Protein AF-0000000078954366 (afdb_homodimer)

Sequence (468 aa):
MALDTKRPKFITMGLNGLHRVIKDERFYIGLEPEDDSVWLPSQLLRATNGILPSTSSEDTVVNVLRLFLAMACSPACTLNGRLLIEILSRCGECWEMGSRAIKAASLAAASQCLRTFCAFLIEEAEEVKKTAPAGLMTQTQASAVYNEVIPVMQWLCSRLVEPNVNNASPNRKCENPSSLYLTECILTLSSALPRNVHANPHFTSFLWQKFCPTLAAALGSPGRINLDKKFTYKMALDTKRPKFITMGLNGLHRVIKDERFYIGLEPEDDSVWLPSQLLRATNGILPSTSSEDTVVNVLRLFLAMACSPACTLNGRLLIEILSRCGECWEMGSRAIKAASLAAASQCLRTFCAFLIEEAEEVKKTAPAGLMTQTQASAVYNEVIPVMQWLCSRLVEPNVNNASPNRKCENPSSLYLTECILTLSSALPRNVHANPHFTSFLWQKFCPTLAAALGSPGRINLDKKFTYK

Structure (mmCIF, N/CA/C/O backbone):
data_AF-0000000078954366-model_v1
#
loop_
_entity.id
_entity.type
_entity.pdbx_description
1 polymer GH17904
#
loop_
_atom_site.group_PDB
_atom_site.id
_atom_site.type_symbol
_atom_site.label_atom_id
_atom_site.label_alt_id
_atom_site.label_comp_id
_atom_site.label_asym_id
_atom_site.label_entity_id
_atom_site.label_seq_id
_atom_site.pdbx_PDB_ins_code
_atom_site.Cartn_x
_atom_site.Cartn_y
_atom_site.Cartn_z
_atom_site.occupancy
_atom_site.B_iso_or_equiv
_atom_site.auth_seq_id
_atom_site.auth_comp_id
_atom_site.auth_asym_id
_atom_site.auth_atom_id
_atom_site.pdbx_PDB_model_num
ATOM 1 N N . MET A 1 1 ? 5.367 41.219 7.699 1 65.56 1 MET A N 1
ATOM 2 C CA . MET A 1 1 ? 6.266 42.312 7.969 1 65.56 1 MET A CA 1
ATOM 3 C C . MET A 1 1 ? 7.426 41.875 8.859 1 65.56 1 MET A C 1
ATOM 5 O O . MET A 1 1 ? 8.578 41.844 8.414 1 65.56 1 MET A O 1
ATOM 9 N N . ALA A 1 2 ? 7.145 41.531 10.141 1 74.88 2 ALA A N 1
ATOM 10 C CA . ALA A 1 2 ? 8.234 41.219 11.062 1 74.88 2 ALA A CA 1
ATOM 11 C C . ALA A 1 2 ? 9.047 40.031 10.562 1 74.88 2 ALA A C 1
ATOM 13 O O . ALA A 1 2 ? 10.281 40.031 10.633 1 74.88 2 ALA A O 1
ATOM 14 N N . LEU A 1 3 ? 8.484 39.156 9.891 1 82.25 3 LEU A N 1
ATOM 15 C CA . LEU A 1 3 ? 9.141 37.938 9.469 1 82.25 3 LEU A CA 1
ATOM 16 C C . LEU A 1 3 ? 9.945 38.156 8.188 1 82.25 3 LEU A C 1
ATOM 18 O O . LEU A 1 3 ? 10.883 37.406 7.902 1 82.25 3 LEU A O 1
ATOM 22 N N . ASP A 1 4 ? 9.672 39.25 7.523 1 80.75 4 ASP A N 1
ATOM 23 C CA . ASP A 1 4 ? 10.32 39.562 6.246 1 80.75 4 ASP A CA 1
ATOM 24 C C . ASP A 1 4 ? 11.648 40.281 6.461 1 80.75 4 ASP A C 1
ATOM 26 O O . ASP A 1 4 ? 12.477 40.344 5.547 1 80.75 4 ASP A O 1
ATOM 30 N N . THR A 1 5 ? 11.859 40.781 7.652 1 75.75 5 THR A N 1
ATOM 31 C CA . THR A 1 5 ? 13.07 41.562 7.938 1 75.75 5 THR A CA 1
ATOM 32 C C . THR A 1 5 ? 14.289 40.625 8.008 1 75.75 5 THR A C 1
ATOM 34 O O . THR A 1 5 ? 15.422 41.094 7.891 1 75.75 5 THR A O 1
ATOM 37 N N . LYS A 1 6 ? 14.148 39.438 8.242 1 77.69 6 LYS A N 1
ATOM 38 C CA 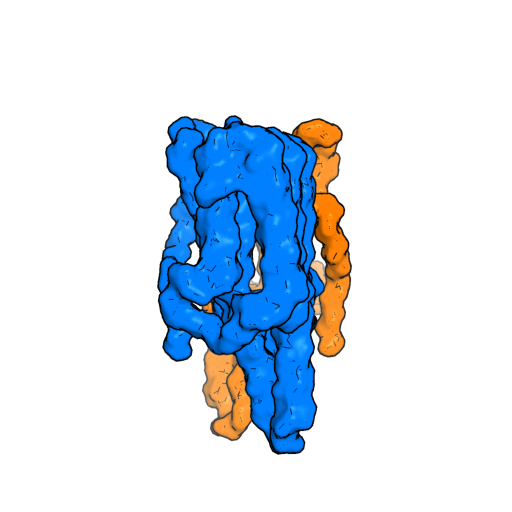. LYS A 1 6 ? 15.172 38.406 8.391 1 77.69 6 LYS A CA 1
ATOM 39 C C . LYS A 1 6 ? 16.062 38.688 9.594 1 77.69 6 LYS A C 1
ATOM 41 O O . LYS A 1 6 ? 17.172 38.156 9.688 1 77.69 6 LYS A O 1
ATOM 46 N N . ARG A 1 7 ? 15.695 39.625 10.484 1 86.75 7 ARG A N 1
ATOM 47 C CA . ARG A 1 7 ? 16.375 39.875 11.758 1 86.75 7 ARG A CA 1
ATOM 48 C C . ARG A 1 7 ? 15.844 38.938 12.844 1 86.75 7 ARG A C 1
ATOM 50 O O . ARG A 1 7 ? 14.633 38.906 13.094 1 86.75 7 ARG A O 1
ATOM 57 N N . PRO A 1 8 ? 16.719 38.312 13.516 1 88.12 8 PRO A N 1
ATOM 58 C CA . PRO A 1 8 ? 16.312 37.25 14.445 1 88.12 8 PRO A CA 1
ATOM 59 C C . PRO A 1 8 ? 15.383 37.781 15.547 1 88.12 8 PRO A C 1
ATOM 61 O O . PRO A 1 8 ? 14.406 37.094 15.891 1 88.12 8 PRO A O 1
ATOM 64 N N . LYS A 1 9 ? 15.719 38.906 16.078 1 89.56 9 LYS A N 1
ATOM 65 C CA . LYS A 1 9 ? 14.898 39.438 17.156 1 89.56 9 LYS A CA 1
ATOM 66 C C . LYS A 1 9 ? 13.469 39.688 16.703 1 89.56 9 LYS A C 1
ATOM 68 O O . LYS A 1 9 ? 12.516 39.344 17.406 1 89.56 9 LYS A O 1
ATOM 73 N N . PHE A 1 10 ? 13.281 40.219 15.547 1 90.5 10 PHE A N 1
ATOM 74 C CA . PHE A 1 10 ? 11.969 40.531 15.008 1 90.5 10 PHE A CA 1
ATOM 75 C C . PHE A 1 10 ? 11.234 39.25 14.594 1 90.5 10 PHE A C 1
ATOM 77 O O . PHE A 1 10 ? 10.016 39.156 14.734 1 90.5 10 PHE A O 1
ATOM 84 N N . ILE A 1 11 ? 12.016 38.344 14.109 1 92.19 11 ILE A N 1
ATOM 85 C CA . ILE A 1 11 ? 11.438 37.062 13.742 1 92.19 11 ILE A CA 1
ATOM 86 C C . ILE A 1 11 ? 10.852 36.375 14.977 1 92.19 11 ILE A C 1
ATOM 88 O O . ILE A 1 11 ? 9.703 35.938 14.953 1 92.19 11 ILE A O 1
ATOM 92 N N . THR A 1 12 ? 11.594 36.375 16.047 1 92.06 12 THR A N 1
ATOM 93 C CA . THR A 1 12 ? 11.148 35.75 17.297 1 92.06 12 THR A CA 1
ATOM 94 C C . THR A 1 12 ? 9.906 36.469 17.828 1 92.06 12 THR A C 1
ATOM 96 O O . THR A 1 12 ? 8.945 35.812 18.234 1 92.06 12 THR A O 1
ATOM 99 N N . MET A 1 13 ? 9.969 37.75 17.781 1 92.25 13 MET A N 1
ATOM 100 C CA . MET A 1 13 ? 8.812 38.531 18.25 1 92.25 13 MET A CA 1
ATOM 101 C C . MET A 1 13 ? 7.586 38.25 17.391 1 92.25 13 MET A C 1
ATOM 103 O O . MET A 1 13 ? 6.48 38.094 17.906 1 92.25 13 MET A O 1
ATOM 107 N N . GLY A 1 14 ? 7.805 38.312 16.125 1 93.75 14 GLY A N 1
ATOM 108 C CA . GLY A 1 14 ? 6.727 37.969 15.203 1 93.75 14 GLY A CA 1
ATOM 109 C C . GLY A 1 14 ? 6.109 36.625 15.461 1 93.75 14 GLY A C 1
ATOM 110 O O . GLY A 1 14 ? 4.883 36.469 15.516 1 93.75 14 GLY A O 1
ATOM 111 N N . LEU A 1 15 ? 6.895 35.594 15.656 1 94.56 15 LEU A N 1
ATOM 112 C CA . LEU A 1 15 ? 6.422 34.25 15.914 1 94.56 15 LEU A CA 1
ATOM 113 C C . LEU A 1 15 ? 5.668 34.188 17.234 1 94.56 15 LEU A C 1
ATOM 115 O O . LEU A 1 15 ? 4.633 33.531 17.328 1 94.56 15 LEU A O 1
ATOM 119 N N . ASN A 1 16 ? 6.191 34.844 18.219 1 94.06 16 ASN A N 1
ATOM 120 C CA . ASN A 1 16 ? 5.492 34.938 19.5 1 94.06 16 ASN A CA 1
ATOM 121 C C . ASN A 1 16 ? 4.102 35.531 19.328 1 94.06 16 ASN A C 1
ATOM 123 O O . ASN A 1 16 ? 3.143 35.062 19.953 1 94.06 16 ASN A O 1
ATOM 127 N N . GLY A 1 17 ? 4.047 36.562 18.609 1 94.12 17 GLY A N 1
ATOM 128 C CA . GLY A 1 17 ? 2.756 37.156 18.297 1 94.12 17 GLY A CA 1
ATOM 129 C C . GLY A 1 17 ? 1.793 36.188 17.641 1 94.12 17 GLY A C 1
ATOM 130 O O . GLY A 1 17 ? 0.612 36.156 18 1 94.12 17 GLY A O 1
ATOM 131 N N . LEU A 1 18 ? 2.264 35.469 16.703 1 92.94 18 LEU A N 1
ATOM 132 C CA . LEU A 1 18 ? 1.431 34.469 16.016 1 92.94 18 LEU A CA 1
ATOM 133 C C . LEU A 1 18 ? 0.919 33.406 16.984 1 92.94 18 LEU A C 1
ATOM 135 O O . LEU A 1 18 ? -0.236 33 16.891 1 92.94 18 LEU A O 1
ATOM 139 N N . HIS A 1 19 ? 1.734 32.969 17.906 1 94.06 19 HIS A N 1
ATOM 140 C CA . HIS A 1 19 ? 1.303 32 18.922 1 94.06 19 HIS A CA 1
ATOM 141 C C . HIS A 1 19 ? 0.144 32.562 19.75 1 94.06 19 HIS A C 1
ATOM 143 O O . HIS A 1 19 ? -0.787 31.828 20.094 1 94.06 19 HIS A O 1
ATOM 149 N N . ARG A 1 20 ? 0.238 33.844 20.031 1 93.25 20 ARG A N 1
ATOM 150 C CA . ARG A 1 20 ? -0.83 34.469 20.797 1 93.25 20 ARG A CA 1
ATOM 151 C C . ARG A 1 20 ? -2.123 34.531 19.984 1 93.25 20 ARG A C 1
ATOM 153 O O . ARG A 1 20 ? -3.207 34.281 20.531 1 93.25 20 ARG A O 1
ATOM 160 N N . VAL A 1 21 ? -1.983 34.844 18.734 1 90.44 21 VAL A N 1
ATOM 161 C CA . VAL A 1 21 ? -3.137 34.938 17.859 1 90.44 21 VAL A CA 1
ATOM 162 C C . VAL A 1 21 ? -3.844 33.562 17.797 1 90.44 21 VAL A C 1
ATOM 164 O O . VAL A 1 21 ? -5.074 33.5 17.859 1 90.44 21 VAL A O 1
ATOM 167 N N . ILE A 1 22 ? -3.156 32.469 17.734 1 91.19 22 ILE A N 1
ATOM 168 C CA . ILE A 1 22 ? -3.688 31.125 17.609 1 91.19 22 ILE A CA 1
ATOM 169 C C . ILE A 1 22 ? -4.441 30.75 18.875 1 91.19 22 ILE A C 1
ATOM 171 O O . ILE A 1 22 ? -5.434 30.031 18.828 1 91.19 22 ILE A O 1
ATOM 175 N N . LYS A 1 23 ? -4.016 31.25 19.969 1 89.44 23 LYS A N 1
ATOM 176 C CA . LYS A 1 23 ? -4.613 30.906 21.266 1 89.44 23 LYS A CA 1
ATOM 177 C C . LYS A 1 23 ? -5.926 31.656 21.469 1 89.44 23 LYS A C 1
ATOM 179 O O . LYS A 1 23 ? -6.738 31.266 22.312 1 89.44 23 LYS A O 1
ATOM 184 N N . ASP A 1 24 ? -6.066 32.719 20.75 1 87.75 24 ASP A N 1
ATOM 185 C CA . ASP A 1 24 ? -7.281 33.5 20.875 1 87.75 24 ASP A CA 1
ATOM 186 C C . ASP A 1 24 ? -8.391 32.969 19.984 1 87.75 24 ASP A C 1
ATOM 188 O O . ASP A 1 24 ? -8.375 33.156 18.766 1 87.75 24 ASP A O 1
ATOM 192 N N . GLU A 1 25 ? -9.438 32.469 20.453 1 83.44 25 GLU A N 1
ATOM 193 C CA . GLU A 1 25 ? -10.508 31.766 19.75 1 83.44 25 GLU A CA 1
ATOM 194 C C . GLU A 1 25 ? -11.312 32.719 18.875 1 83.44 25 GLU A C 1
ATOM 196 O O . GLU A 1 25 ? -11.938 32.312 17.891 1 83.44 25 GLU A O 1
ATOM 201 N N . ARG A 1 26 ? -11.359 33.969 19.156 1 84.38 26 ARG A N 1
ATOM 202 C CA . ARG A 1 26 ? -12.125 34.969 18.422 1 84.38 26 ARG A CA 1
ATOM 203 C C . ARG A 1 26 ? -11.664 35.062 16.984 1 84.38 26 ARG A C 1
ATOM 205 O O . ARG A 1 26 ? -12.414 35.531 16.109 1 84.38 26 ARG A O 1
ATOM 212 N N . PHE A 1 27 ? -10.375 34.656 16.797 1 79.94 27 PHE A N 1
ATOM 213 C CA . PHE A 1 27 ? -9.812 34.781 15.453 1 79.94 27 PHE A CA 1
ATOM 214 C C . PHE A 1 27 ? -10.258 33.625 14.562 1 79.94 27 PHE A C 1
ATOM 216 O O . PHE A 1 27 ? -10.055 33.656 13.344 1 79.94 27 PHE A O 1
ATOM 223 N N . TYR A 1 28 ? -10.852 32.594 15.117 1 76.12 28 T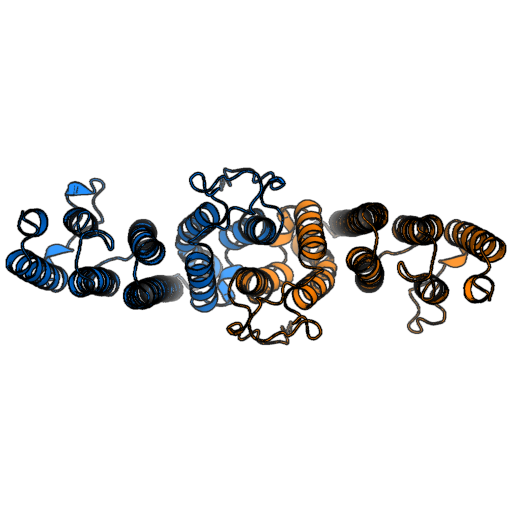YR A N 1
ATOM 224 C CA . TYR A 1 28 ? -11.273 31.422 14.344 1 76.12 28 TYR A CA 1
ATOM 225 C C . TYR A 1 28 ? -12.758 31.484 14.023 1 76.12 28 TYR A C 1
ATOM 227 O O . TYR A 1 28 ? -13.297 30.609 13.336 1 76.12 28 TYR A O 1
ATOM 235 N N . ILE A 1 29 ? -13.312 32.469 14.539 1 68.25 29 ILE A N 1
ATOM 236 C CA . ILE A 1 29 ? -14.773 32.5 14.5 1 68.25 29 ILE A CA 1
ATOM 237 C C . ILE A 1 29 ? -15.25 32.594 13.055 1 68.25 29 ILE A C 1
ATOM 239 O O . ILE A 1 29 ? -14.719 33.375 12.258 1 68.25 29 ILE A O 1
ATOM 243 N N . GLY A 1 30 ? -16.141 31.547 12.742 1 66.38 30 GLY A N 1
ATOM 244 C CA . GLY A 1 30 ? -16.812 31.5 11.453 1 66.38 30 GLY A CA 1
ATOM 245 C C . GLY A 1 30 ? -16.422 30.312 10.609 1 66.38 30 GLY A C 1
ATOM 246 O O . GLY A 1 30 ? -15.531 29.547 10.984 1 66.38 30 GLY A O 1
ATOM 247 N N . LEU A 1 31 ? -17.203 30.078 9.562 1 65.38 31 LEU A N 1
ATOM 248 C CA . LEU A 1 31 ? -16.969 29.031 8.578 1 65.38 31 LEU A CA 1
ATOM 249 C C . LEU A 1 31 ? -15.719 29.344 7.75 1 65.38 31 LEU A C 1
ATOM 251 O O . LEU A 1 31 ? -15.336 30.5 7.609 1 65.38 31 LEU A O 1
ATOM 255 N N . GLU A 1 32 ? -14.961 28.266 7.496 1 74.94 32 GLU A N 1
ATOM 256 C CA . GLU A 1 32 ? -13.859 28.453 6.559 1 74.94 32 GLU A CA 1
ATOM 257 C C . GLU A 1 32 ? -14.297 29.312 5.371 1 74.94 32 GLU A C 1
ATOM 259 O O . GLU A 1 32 ? -15.195 28.938 4.617 1 74.94 32 GLU A O 1
ATOM 264 N N . PRO A 1 33 ? -13.664 30.469 5.332 1 78.94 33 PRO A N 1
ATOM 265 C CA . PRO A 1 33 ? -14.039 31.328 4.207 1 78.94 33 PRO A CA 1
ATOM 266 C C . PRO A 1 33 ? -13.594 30.766 2.859 1 78.94 33 PRO A C 1
ATOM 268 O O . PRO A 1 33 ? -12.688 29.922 2.801 1 78.94 33 PRO A O 1
ATOM 271 N N . GLU A 1 34 ? -14.297 31.078 1.771 1 81 34 GLU A N 1
ATOM 272 C CA . GLU A 1 34 ? -13.898 30.688 0.42 1 81 34 GLU A CA 1
ATOM 273 C C . GLU A 1 34 ? -12.562 31.328 0.039 1 81 34 GLU A C 1
ATOM 275 O O . GLU A 1 34 ? -11.742 30.703 -0.629 1 81 34 GLU A O 1
ATOM 280 N N . ASP A 1 35 ? -12.414 32.531 0.586 1 81.19 35 ASP A N 1
ATOM 281 C CA . ASP A 1 35 ? -11.18 33.25 0.326 1 81.19 35 ASP A CA 1
ATOM 282 C C . ASP A 1 35 ? -10.125 32.938 1.382 1 81.19 35 ASP A C 1
ATOM 284 O O . ASP A 1 35 ? -10.234 33.375 2.529 1 81.19 35 ASP A O 1
ATOM 288 N N . ASP A 1 36 ? -9.141 32.312 0.936 1 81.06 36 ASP A N 1
ATOM 289 C CA . ASP A 1 36 ? -8.07 31.906 1.828 1 81.06 36 ASP A CA 1
ATOM 290 C C . ASP A 1 36 ? -7.363 33.094 2.451 1 81.06 36 ASP A C 1
ATOM 292 O O . ASP A 1 36 ? -6.785 33 3.533 1 81.06 36 ASP A O 1
ATOM 296 N N . SER A 1 37 ? -7.438 34.219 1.75 1 83 37 SER A N 1
ATOM 297 C CA . SER A 1 37 ? -6.695 35.375 2.221 1 83 37 SER A CA 1
ATOM 298 C C . SER A 1 37 ? -7.254 35.875 3.541 1 83 37 SER A C 1
ATOM 300 O O . SER A 1 37 ? -6.574 36.625 4.27 1 83 37 SER A O 1
ATOM 302 N N . VAL A 1 38 ? -8.523 35.469 3.846 1 84.62 38 VAL A N 1
ATOM 303 C CA . VAL A 1 38 ? -9.109 35.938 5.094 1 84.62 38 VAL A CA 1
ATOM 304 C C . VAL A 1 38 ? -9.25 34.781 6.078 1 84.62 38 VAL A C 1
ATOM 306 O O . VAL A 1 38 ? -9.875 34.906 7.133 1 84.62 38 VAL A O 1
ATOM 309 N N . TRP A 1 39 ? -8.742 33.656 5.742 1 88.38 39 TRP A N 1
ATOM 310 C CA . TRP A 1 39 ? -8.727 32.5 6.602 1 88.38 39 TRP A CA 1
ATOM 311 C C . TRP A 1 39 ? -7.453 32.438 7.438 1 88.38 39 TRP A C 1
ATOM 313 O O . TRP A 1 39 ? -6.348 32.375 6.898 1 88.38 39 TRP A O 1
ATOM 323 N N . LEU A 1 40 ? -7.602 32.531 8.727 1 89.38 40 LEU A N 1
ATOM 324 C CA . LEU A 1 40 ? -6.48 32.688 9.641 1 89.38 40 LEU A CA 1
ATOM 325 C C . LEU A 1 40 ? -5.422 31.625 9.406 1 89.38 40 LEU A C 1
ATOM 327 O O . LEU A 1 40 ? -4.234 31.938 9.273 1 89.38 40 LEU A O 1
ATOM 331 N N . PRO A 1 41 ? -5.832 30.359 9.344 1 91.56 41 PRO A N 1
ATOM 332 C CA . PRO A 1 41 ? -4.809 29.344 9.125 1 91.56 41 PRO A CA 1
ATOM 333 C C . PRO A 1 41 ? -3.998 29.578 7.852 1 91.56 41 PRO A C 1
ATOM 335 O O . PRO A 1 41 ? -2.771 29.453 7.859 1 91.56 41 PRO A O 1
ATOM 338 N N . SER A 1 42 ? -4.648 29.953 6.801 1 90.44 42 SER A N 1
ATOM 339 C CA . SER A 1 42 ? -3.951 30.234 5.547 1 90.44 42 SER A CA 1
ATOM 340 C C . SER A 1 42 ? -3.021 31.438 5.68 1 90.44 42 SER A C 1
ATOM 342 O O . SER A 1 42 ? -1.92 31.438 5.129 1 90.44 42 SER A O 1
ATOM 344 N N . GLN A 1 43 ? -3.508 32.406 6.363 1 90.31 43 GLN A N 1
ATOM 345 C CA . GLN A 1 43 ? -2.695 33.594 6.586 1 90.31 43 GLN A CA 1
ATOM 346 C C . GLN A 1 43 ? -1.429 33.25 7.367 1 90.31 43 GLN A C 1
ATOM 348 O O . GLN A 1 43 ? -0.347 33.75 7.055 1 90.31 43 GLN A O 1
ATOM 353 N N . LEU A 1 44 ? -1.604 32.469 8.336 1 91.69 44 LEU A N 1
ATOM 354 C CA . LEU A 1 44 ? -0.473 32.062 9.164 1 91.69 44 LEU A CA 1
ATOM 355 C C . LEU A 1 44 ? 0.562 31.297 8.336 1 91.69 44 LEU A C 1
ATOM 357 O O . LEU A 1 44 ? 1.761 31.562 8.438 1 91.69 44 LEU A O 1
ATOM 361 N N . LEU A 1 45 ? 0.122 30.375 7.512 1 94.06 45 LEU A N 1
ATOM 362 C CA . LEU A 1 45 ? 1.014 29.594 6.652 1 94.06 45 LEU A CA 1
ATOM 363 C C . LEU A 1 45 ? 1.742 30.516 5.668 1 94.06 45 LEU A C 1
ATOM 365 O O . LEU A 1 45 ? 2.947 30.359 5.457 1 94.06 45 LEU A O 1
ATOM 369 N N . ARG A 1 46 ? 1.037 31.469 5.16 1 93.06 46 ARG A N 1
ATOM 370 C CA . ARG A 1 46 ? 1.632 32.406 4.223 1 93.06 46 ARG A CA 1
ATOM 371 C C . ARG A 1 46 ? 2.662 33.312 4.922 1 93.06 46 ARG A C 1
ATOM 373 O O . ARG A 1 46 ? 3.73 33.562 4.367 1 93.06 46 ARG A O 1
ATOM 380 N N . ALA A 1 47 ? 2.342 33.75 6.086 1 92.5 47 ALA A N 1
ATOM 381 C CA . ALA A 1 47 ? 3.209 34.625 6.836 1 92.5 47 ALA A CA 1
ATOM 382 C C . ALA A 1 47 ? 4.543 33.969 7.16 1 92.5 47 ALA A C 1
ATOM 384 O O . ALA A 1 47 ? 5.555 34.656 7.34 1 92.5 47 ALA A O 1
ATOM 385 N N . THR A 1 48 ? 4.574 32.688 7.199 1 94.69 48 THR A N 1
ATOM 386 C CA . THR A 1 48 ? 5.781 31.984 7.598 1 94.69 48 THR A CA 1
ATOM 387 C C . THR A 1 48 ? 6.469 31.359 6.383 1 94.69 48 THR A C 1
ATOM 389 O O . THR A 1 48 ? 7.41 30.578 6.523 1 94.69 48 THR A O 1
ATOM 392 N N . ASN A 1 49 ? 6.043 31.641 5.207 1 93.38 49 ASN A N 1
ATOM 393 C CA . ASN A 1 49 ? 6.539 31.047 3.971 1 93.38 49 ASN A CA 1
ATOM 394 C C . ASN A 1 49 ? 8.023 31.344 3.76 1 93.38 49 ASN A C 1
ATOM 396 O O . ASN A 1 49 ? 8.734 30.562 3.139 1 93.38 49 ASN A O 1
ATOM 400 N N . GLY A 1 50 ? 8.477 32.438 4.293 1 91.75 50 GLY A N 1
ATOM 401 C CA . GLY A 1 50 ? 9.852 32.844 4.09 1 91.75 50 GLY A CA 1
ATOM 402 C C . GLY A 1 50 ? 10.828 32.188 5.055 1 91.75 50 GLY A C 1
ATOM 403 O O . GLY A 1 50 ? 12.039 32.344 4.914 1 91.75 50 GLY A O 1
ATOM 404 N N . ILE A 1 51 ? 10.344 31.516 6.004 1 94.25 51 ILE A N 1
ATOM 405 C CA . ILE A 1 51 ? 11.18 30.828 6.973 1 94.25 51 ILE A CA 1
ATOM 406 C C . ILE A 1 51 ? 11.484 29.406 6.477 1 94.25 51 ILE A C 1
ATOM 408 O O . ILE A 1 51 ? 10.625 28.531 6.559 1 94.25 51 ILE A O 1
ATOM 412 N N . LEU A 1 52 ? 12.695 29.234 6.047 1 93.94 52 LEU A N 1
ATOM 413 C CA . LEU A 1 52 ? 13.109 27.969 5.453 1 93.94 52 LEU A CA 1
ATOM 414 C C . LEU A 1 52 ? 14.344 27.406 6.16 1 93.94 52 LEU A C 1
ATOM 416 O O . LEU A 1 52 ? 15.133 28.172 6.719 1 93.94 52 LEU A O 1
ATOM 420 N N . PRO A 1 53 ? 14.414 26.062 6.062 1 95.44 53 PRO A N 1
ATOM 421 C CA . PRO A 1 53 ? 15.594 25.469 6.688 1 95.44 53 PRO A CA 1
ATOM 422 C C . PRO A 1 53 ? 16.906 25.984 6.09 1 95.44 53 PRO A C 1
ATOM 424 O O . PRO A 1 53 ? 17.922 26.031 6.781 1 95.44 53 PRO A O 1
ATOM 427 N N . SER A 1 54 ? 16.906 26.359 4.859 1 93.31 54 SER A N 1
ATOM 428 C CA . SER A 1 54 ? 18.125 26.797 4.172 1 93.31 54 SER A CA 1
ATOM 429 C C . SER A 1 54 ? 18.469 28.25 4.535 1 93.31 54 SER A C 1
ATOM 431 O O . SER A 1 54 ? 19.625 28.656 4.406 1 93.31 54 SER A O 1
ATOM 433 N N . THR A 1 55 ? 17.562 29.062 5.023 1 91.81 55 THR A N 1
ATOM 434 C CA . THR A 1 55 ? 17.797 30.5 5.164 1 91.81 55 THR A CA 1
ATOM 435 C C . THR A 1 55 ? 17.562 30.953 6.602 1 91.81 55 THR A C 1
ATOM 437 O O . THR A 1 55 ? 17.844 32.094 6.957 1 91.81 55 THR A O 1
ATOM 440 N N . SER A 1 56 ? 17.031 30.062 7.371 1 93.94 56 SER A N 1
ATOM 441 C CA . SER A 1 56 ? 16.672 30.422 8.742 1 93.94 56 SER A CA 1
ATOM 442 C C . SER A 1 56 ? 17.375 29.516 9.75 1 93.94 56 SER A C 1
ATOM 444 O O . SER A 1 56 ? 17.828 28.438 9.391 1 93.94 56 SER A O 1
ATOM 446 N N . SER A 1 57 ? 17.547 30.047 10.938 1 93.44 57 SER A N 1
ATOM 447 C CA . SER A 1 57 ? 18.141 29.234 11.992 1 93.44 57 SER A CA 1
ATOM 448 C C . SER A 1 57 ? 17.281 28.016 12.312 1 93.44 57 SER A C 1
ATOM 450 O O . SER A 1 57 ? 16.062 28.031 12.094 1 93.44 57 SER A O 1
ATOM 452 N N . GLU A 1 58 ? 17.844 27.016 12.828 1 95.81 58 GLU A N 1
ATOM 453 C CA . GLU A 1 58 ? 17.156 25.812 13.25 1 95.81 58 GLU A CA 1
ATOM 454 C C . GLU A 1 58 ? 16.047 26.125 14.258 1 95.81 58 GLU A C 1
ATOM 456 O O . GLU A 1 58 ? 14.922 25.625 14.125 1 95.81 58 GLU A O 1
ATOM 461 N N . ASP A 1 59 ? 16.438 26.984 15.195 1 94.75 59 ASP A N 1
ATOM 462 C CA . ASP A 1 59 ? 15.492 27.344 16.234 1 94.75 59 ASP A CA 1
ATOM 463 C C . ASP A 1 59 ? 14.25 28.016 15.648 1 94.75 59 ASP A C 1
ATOM 465 O O . ASP A 1 59 ? 13.133 27.75 16.094 1 94.75 59 ASP A O 1
ATOM 469 N N . THR A 1 60 ? 14.461 28.859 14.75 1 95.25 60 THR A N 1
ATOM 470 C CA . THR A 1 60 ? 13.367 29.562 14.102 1 95.25 60 THR A CA 1
ATOM 471 C C . THR A 1 60 ? 12.477 28.594 13.328 1 95.25 60 THR A C 1
ATOM 473 O O . THR A 1 60 ? 11.25 28.656 13.43 1 95.25 60 THR A O 1
ATOM 476 N N . VAL A 1 61 ? 13.078 27.656 12.625 1 97.12 61 VAL A N 1
ATOM 477 C CA . VAL A 1 61 ? 12.328 26.688 11.836 1 97.12 61 VAL A CA 1
ATOM 478 C C . VAL A 1 61 ? 11.516 25.781 12.758 1 97.12 61 VAL A C 1
ATOM 480 O O . VAL A 1 61 ? 10.336 25.531 12.508 1 97.12 61 VAL A O 1
ATOM 483 N N . VAL A 1 62 ? 12.102 25.375 13.836 1 97.5 62 VAL A N 1
ATOM 484 C CA . VAL A 1 62 ? 11.406 24.531 14.789 1 97.5 62 VAL A CA 1
ATOM 485 C C . VAL A 1 62 ? 10.242 25.281 15.414 1 97.5 62 VAL A C 1
ATOM 487 O O . VAL A 1 62 ? 9.18 24.719 15.656 1 97.5 62 VAL A O 1
ATOM 490 N N . ASN A 1 63 ? 10.469 26.531 15.695 1 96.75 63 ASN A N 1
ATOM 491 C CA . ASN A 1 63 ? 9.414 27.359 16.25 1 96.75 63 ASN A CA 1
ATOM 492 C C . ASN A 1 63 ? 8.219 27.453 15.297 1 96.75 63 ASN A C 1
ATOM 494 O O . ASN A 1 63 ? 7.07 27.453 15.742 1 96.75 63 ASN A O 1
ATOM 498 N N . VAL A 1 64 ? 8.438 27.547 14.055 1 97.44 64 VAL A N 1
ATOM 499 C CA . VAL A 1 64 ? 7.383 27.578 13.055 1 97.44 64 VAL A CA 1
ATOM 500 C C . VAL A 1 64 ? 6.617 26.25 13.062 1 97.44 64 VAL A C 1
ATOM 502 O O . VAL A 1 64 ? 5.387 26.234 12.992 1 97.44 64 VAL A O 1
ATOM 505 N N . LEU A 1 65 ? 7.324 25.141 13.125 1 98.06 65 LEU A N 1
ATOM 506 C CA . LEU A 1 65 ? 6.688 23.828 13.188 1 98.06 65 LEU A CA 1
ATOM 507 C C . LEU A 1 65 ? 5.809 23.719 14.43 1 98.06 65 LEU A C 1
ATOM 509 O O . LEU A 1 65 ? 4.715 23.141 14.367 1 98.06 65 LEU A O 1
ATOM 513 N N . ARG A 1 66 ? 6.305 24.234 15.492 1 97.12 66 ARG A N 1
ATOM 514 C CA . ARG A 1 66 ? 5.512 24.266 16.719 1 97.12 66 ARG A CA 1
ATOM 515 C C . ARG A 1 66 ? 4.242 25.094 16.516 1 97.12 66 ARG A C 1
ATOM 517 O O . ARG A 1 66 ? 3.189 24.766 17.078 1 97.12 66 ARG A O 1
ATOM 524 N N . LEU A 1 67 ? 4.367 26.172 15.867 1 96.5 67 LEU A N 1
ATOM 525 C CA . LEU A 1 67 ? 3.23 27.031 15.562 1 96.5 67 LEU A CA 1
ATOM 526 C C . LEU A 1 67 ? 2.172 26.266 14.773 1 96.5 67 LEU A C 1
ATOM 528 O O . LEU A 1 67 ? 0.979 26.359 15.07 1 96.5 67 LEU A O 1
ATOM 532 N N . PHE A 1 68 ? 2.602 25.5 13.766 1 97.12 68 PHE A N 1
ATOM 533 C CA . PHE A 1 68 ? 1.688 24.656 12.992 1 97.12 68 PHE A CA 1
ATOM 534 C C . PHE A 1 68 ? 0.93 23.703 13.898 1 97.12 68 PHE A C 1
ATOM 536 O O . PHE A 1 68 ? -0.287 23.547 13.773 1 97.12 68 PHE A O 1
ATOM 543 N N . LEU A 1 69 ? 1.625 23.109 14.781 1 97.06 69 LEU A N 1
ATOM 544 C CA . LEU A 1 69 ? 1.038 22.141 15.695 1 97.06 69 LEU A CA 1
ATOM 545 C C . LEU A 1 69 ? 0.017 22.812 16.609 1 97.06 69 LEU A C 1
ATOM 547 O O . LEU A 1 69 ? -1.082 22.281 16.812 1 97.06 69 LEU A O 1
ATOM 551 N N . ALA A 1 70 ? 0.434 23.922 17.141 1 95.12 70 ALA A N 1
ATOM 552 C CA . ALA A 1 70 ? -0.46 24.656 18.031 1 95.12 70 ALA A CA 1
ATOM 553 C C . ALA A 1 70 ? -1.764 25.016 17.328 1 95.12 70 ALA A C 1
ATOM 555 O O . ALA A 1 70 ? -2.842 24.922 17.906 1 95.12 70 ALA A O 1
ATOM 556 N N . MET A 1 71 ? -1.656 25.422 16.125 1 94.44 71 MET A N 1
ATOM 557 C CA . MET A 1 71 ? -2.832 25.766 15.328 1 94.44 71 MET A CA 1
ATOM 558 C C . MET A 1 71 ? -3.693 24.547 15.062 1 94.44 71 MET A C 1
ATOM 560 O O . MET A 1 71 ? -4.906 24.562 15.289 1 94.44 71 MET A O 1
ATOM 564 N N . ALA A 1 72 ? -3.104 23.469 14.586 1 94.5 72 ALA A N 1
ATOM 565 C CA . ALA A 1 72 ? -3.803 22.25 14.211 1 94.5 72 ALA A CA 1
ATOM 566 C C . ALA A 1 72 ? -4.516 21.625 15.406 1 94.5 72 ALA A C 1
ATOM 568 O O . ALA A 1 72 ? -5.57 21 15.25 1 94.5 72 ALA A O 1
ATOM 569 N N . CYS A 1 73 ? -3.957 21.812 16.578 1 92.88 73 CYS A N 1
ATOM 570 C CA . CYS A 1 73 ? -4.5 21.172 17.766 1 92.88 73 CYS A CA 1
ATOM 571 C C . CYS A 1 73 ? -5.387 22.125 18.562 1 92.88 73 CYS A C 1
ATOM 573 O O . CYS A 1 73 ? -5.922 21.75 19.609 1 92.88 73 CYS A O 1
ATOM 575 N N . SER A 1 74 ? -5.492 23.281 18.094 1 90.69 74 SER A N 1
ATOM 576 C CA . SER A 1 74 ? -6.391 24.234 18.734 1 90.69 74 SER A CA 1
ATOM 577 C C . SER A 1 74 ? -7.848 23.812 18.594 1 90.69 74 SER A C 1
ATOM 579 O O . SER A 1 74 ? -8.297 23.469 17.484 1 90.69 74 SER A O 1
ATOM 581 N N . PRO A 1 75 ? -8.625 23.859 19.688 1 87.62 75 PRO A N 1
ATOM 582 C CA . PRO A 1 75 ? -10.039 23.484 19.609 1 87.62 75 PRO A CA 1
ATOM 583 C C . PRO A 1 75 ? -10.844 24.422 18.703 1 87.62 75 PRO A C 1
ATOM 585 O O . PRO A 1 75 ? -11.906 24.031 18.203 1 87.62 75 PRO A O 1
ATOM 588 N N . ALA A 1 76 ? -10.336 25.641 18.547 1 87.25 76 ALA A N 1
ATOM 589 C CA . ALA A 1 76 ? -11.062 26.641 17.766 1 87.25 76 ALA A CA 1
ATOM 590 C C . ALA A 1 76 ? -10.797 26.453 16.266 1 87.25 76 ALA A C 1
ATOM 592 O O . ALA A 1 76 ? -11.508 27 15.43 1 87.25 76 ALA A O 1
ATOM 593 N N . CYS A 1 77 ? -9.797 25.719 15.953 1 88.44 77 CYS A N 1
ATOM 594 C CA . CYS A 1 77 ? -9.422 25.516 14.555 1 88.44 77 CYS A CA 1
ATOM 595 C C . CYS A 1 77 ? -9.969 24.188 14.031 1 88.44 77 CYS A C 1
ATOM 597 O O . CYS A 1 77 ? -9.758 23.141 14.641 1 88.44 77 CYS A O 1
ATOM 599 N N . THR A 1 78 ? -10.734 24.266 12.969 1 88.25 78 THR A N 1
ATOM 600 C CA . THR A 1 78 ? -11.164 23.047 12.297 1 88.25 78 THR A CA 1
ATOM 601 C C . THR A 1 78 ? -10.086 22.531 11.336 1 88.25 78 THR A C 1
ATOM 603 O O . THR A 1 78 ? -9.867 23.125 10.281 1 88.25 78 THR A O 1
ATOM 606 N N . LEU A 1 79 ? -9.453 21.5 11.766 1 92.81 79 LEU A N 1
ATOM 607 C CA . LEU A 1 79 ? -8.406 20.906 10.938 1 92.81 79 LEU A CA 1
ATOM 608 C C . LEU A 1 79 ? -9.016 20.016 9.852 1 92.81 79 LEU A C 1
ATOM 610 O O . LEU A 1 79 ? -9.062 18.797 10 1 92.81 79 LEU A O 1
ATOM 614 N N . ASN A 1 80 ? -9.406 20.641 8.742 1 92.31 80 ASN A N 1
ATOM 615 C CA . ASN A 1 80 ? -9.93 19.859 7.617 1 92.31 80 ASN A CA 1
ATOM 616 C C . ASN A 1 80 ? -8.812 19.344 6.73 1 92.31 80 ASN A C 1
ATOM 618 O O . ASN A 1 80 ? -7.633 19.578 7.004 1 92.31 80 ASN A O 1
ATOM 622 N N . GLY A 1 81 ? -9.195 18.531 5.711 1 95 81 GLY A N 1
ATOM 623 C CA . GLY A 1 81 ? -8.219 17.906 4.836 1 95 81 GLY A CA 1
ATOM 624 C C . GLY A 1 81 ? -7.34 18.906 4.102 1 95 81 GLY A C 1
ATOM 625 O O . GLY A 1 81 ? -6.141 18.688 3.941 1 95 81 GLY A O 1
ATOM 626 N N . ARG A 1 82 ? -7.914 19.953 3.672 1 93.5 82 ARG A N 1
ATOM 627 C CA . ARG A 1 82 ? -7.18 20.969 2.936 1 93.5 82 ARG A CA 1
ATOM 628 C C . ARG A 1 82 ? -6.074 21.578 3.797 1 93.5 82 ARG A C 1
ATOM 630 O O . ARG A 1 82 ? -4.93 21.688 3.359 1 93.5 82 ARG A O 1
ATOM 637 N N . LEU A 1 83 ? -6.445 22.016 4.945 1 94.31 83 LEU A N 1
ATOM 638 C CA . LEU A 1 83 ? -5.473 22.609 5.859 1 94.31 83 LEU A CA 1
ATOM 639 C C . LEU A 1 83 ? -4.395 21.594 6.23 1 94.31 83 LEU A C 1
ATOM 641 O O . LEU A 1 83 ? -3.207 21.938 6.273 1 94.31 83 LEU A O 1
ATOM 645 N N . LEU A 1 84 ? -4.781 20.406 6.512 1 97.88 84 LEU A N 1
ATOM 646 C CA . LEU A 1 84 ? -3.828 19.359 6.871 1 97.88 84 LEU A CA 1
ATOM 647 C C . LEU A 1 84 ? -2.801 19.156 5.762 1 97.88 84 LEU A C 1
ATOM 649 O O . LEU A 1 84 ? -1.602 19.062 6.031 1 97.88 84 LEU A O 1
ATOM 653 N N . ILE A 1 85 ? -3.242 19.062 4.531 1 98.06 85 ILE A N 1
ATOM 654 C CA . ILE A 1 85 ? -2.35 18.875 3.395 1 98.06 85 ILE A CA 1
ATOM 655 C C . ILE A 1 85 ? -1.321 20 3.352 1 98.06 85 ILE A C 1
ATOM 657 O O . ILE A 1 85 ? -0.133 19.75 3.129 1 98.06 85 ILE A O 1
ATOM 661 N N . GLU A 1 86 ? -1.747 21.188 3.578 1 96.62 86 GLU A N 1
ATOM 662 C CA . GLU A 1 86 ? -0.834 22.328 3.57 1 96.62 86 GLU A CA 1
ATOM 663 C C . GLU A 1 86 ? 0.218 22.203 4.668 1 96.62 86 GLU A C 1
ATOM 665 O O . GLU A 1 86 ? 1.397 22.484 4.441 1 96.62 86 GLU A O 1
ATOM 670 N N . ILE A 1 87 ? -0.225 21.859 5.781 1 97.88 87 ILE A N 1
ATOM 671 C CA . ILE A 1 87 ? 0.69 21.703 6.906 1 97.88 87 ILE A CA 1
ATOM 672 C C . ILE A 1 87 ? 1.688 20.578 6.609 1 97.88 87 ILE A C 1
ATOM 674 O O . ILE A 1 87 ? 2.893 20.75 6.812 1 97.88 87 ILE A O 1
ATOM 678 N N . LEU A 1 88 ? 1.162 19.438 6.133 1 98.25 88 LEU A N 1
ATOM 679 C CA . LEU A 1 88 ? 2.029 18.312 5.797 1 98.25 88 LEU A CA 1
ATOM 680 C C . LEU A 1 88 ? 3.043 18.719 4.727 1 98.25 88 LEU A C 1
ATOM 682 O O . LEU A 1 88 ? 4.195 18.281 4.77 1 98.25 88 LEU A O 1
ATOM 686 N N . SER A 1 89 ? 2.584 19.453 3.797 1 97.56 89 SER A N 1
ATOM 687 C CA . SER A 1 89 ? 3.463 19.938 2.732 1 97.56 89 SER A CA 1
ATOM 688 C C . SER A 1 89 ? 4.617 20.75 3.293 1 97.56 89 SER A C 1
ATOM 690 O O . SER A 1 89 ? 5.773 20.531 2.926 1 97.56 89 SER A O 1
ATOM 692 N N . ARG A 1 90 ? 4.336 21.625 4.16 1 97.25 90 ARG A N 1
ATOM 693 C CA . ARG A 1 90 ? 5.359 22.469 4.777 1 97.25 90 ARG A CA 1
ATOM 694 C C . ARG A 1 90 ? 6.312 21.625 5.625 1 97.25 90 ARG A C 1
ATOM 696 O O . ARG A 1 90 ? 7.523 21.859 5.625 1 97.25 90 ARG A O 1
ATOM 703 N N . CYS A 1 91 ? 5.738 20.719 6.375 1 97.75 91 CYS A N 1
ATOM 704 C CA . CYS A 1 91 ? 6.57 19.797 7.152 1 97.75 91 CYS A CA 1
ATOM 705 C C . CYS A 1 91 ? 7.504 19.016 6.242 1 97.75 91 CYS A C 1
ATOM 707 O O . CYS A 1 91 ? 8.68 18.812 6.57 1 97.75 91 CYS A O 1
ATOM 709 N N . GLY A 1 92 ? 6.965 18.562 5.102 1 97.19 92 GLY A N 1
ATOM 710 C CA . GLY A 1 92 ? 7.77 17.844 4.141 1 97.19 92 GLY A CA 1
ATOM 711 C C . GLY A 1 92 ? 8.938 18.641 3.604 1 97.19 92 GLY A C 1
ATOM 712 O O . GLY A 1 92 ? 10.039 18.109 3.428 1 97.19 92 GLY A O 1
ATOM 713 N N . GLU A 1 93 ? 8.734 19.875 3.35 1 96.12 93 GLU A N 1
ATOM 714 C CA . GLU A 1 93 ? 9.797 20.766 2.893 1 96.12 93 GLU A CA 1
ATOM 715 C C . GLU A 1 93 ? 10.906 20.891 3.941 1 96.12 93 GLU A C 1
ATOM 717 O O . GLU A 1 93 ? 12.086 20.859 3.605 1 96.12 93 GLU A O 1
ATOM 722 N N . CYS A 1 94 ? 10.5 21.031 5.16 1 96.94 94 CYS A N 1
ATOM 723 C CA . CYS A 1 94 ? 11.453 21.109 6.254 1 96.94 94 CYS A CA 1
ATOM 724 C C . CYS A 1 94 ? 12.242 19.812 6.383 1 96.94 94 CYS A C 1
ATOM 726 O O . CYS A 1 94 ? 13.445 19.844 6.648 1 96.94 94 CYS A O 1
ATOM 728 N N . TRP A 1 95 ? 11.562 18.75 6.199 1 96.31 95 TRP A N 1
ATOM 729 C CA . TRP A 1 95 ? 12.211 17.453 6.246 1 96.31 95 TRP A CA 1
ATOM 730 C C . TRP A 1 95 ? 13.281 17.328 5.168 1 96.31 95 TRP A C 1
ATOM 732 O O . TRP A 1 95 ? 14.414 16.938 5.445 1 96.31 95 TRP A O 1
ATOM 742 N N . GLU A 1 96 ? 12.953 17.719 3.971 1 93.88 96 GLU A N 1
ATOM 743 C CA . GLU A 1 96 ? 13.836 17.547 2.82 1 93.88 96 GLU A CA 1
ATOM 744 C C . GLU A 1 96 ? 15.094 18.391 2.953 1 93.88 96 GLU A C 1
ATOM 746 O O . GLU A 1 96 ? 16.188 17.953 2.605 1 93.88 96 GLU A O 1
ATOM 751 N N . MET A 1 97 ? 14.945 19.562 3.455 1 94.62 97 MET A N 1
ATOM 752 C CA . MET A 1 97 ? 16.031 20.531 3.424 1 94.62 97 MET A CA 1
ATOM 753 C C . MET A 1 97 ? 16.609 20.75 4.82 1 94.62 97 MET A C 1
ATOM 755 O O . MET A 1 97 ? 17.484 21.609 5.008 1 94.62 97 MET A O 1
ATOM 759 N N . GLY A 1 98 ? 16.141 20.031 5.758 1 95.38 98 GLY A N 1
ATOM 760 C CA . GLY A 1 98 ? 16.484 20.359 7.137 1 95.38 98 GLY A CA 1
ATOM 761 C C . GLY A 1 98 ? 17.594 19.5 7.691 1 95.38 98 GLY A C 1
ATOM 762 O O . GLY A 1 98 ? 17.969 18.5 7.09 1 95.38 98 GLY A O 1
ATOM 763 N N . SER A 1 99 ? 18.172 20.016 8.75 1 95.94 99 SER A N 1
ATOM 764 C CA . SER A 1 99 ? 19.109 19.234 9.555 1 95.94 99 SER A CA 1
ATOM 765 C C . SER A 1 99 ? 18.406 18.062 10.227 1 95.94 99 SER A C 1
ATOM 767 O O . SER A 1 99 ? 17.203 17.891 10.109 1 95.94 99 SER A O 1
ATOM 769 N N . ARG A 1 100 ? 19.141 17.266 10.867 1 95.56 100 ARG A N 1
ATOM 770 C CA . ARG A 1 100 ? 18.594 16.109 11.578 1 95.56 100 ARG A CA 1
ATOM 771 C C . ARG A 1 100 ? 17.531 16.547 12.578 1 95.56 100 ARG A C 1
ATOM 773 O O . ARG A 1 100 ? 16.484 15.906 12.695 1 95.56 100 ARG A O 1
ATOM 780 N N . ALA A 1 101 ? 17.891 17.625 13.258 1 95.19 101 ALA A N 1
ATOM 781 C CA . ALA A 1 101 ? 16.953 18.125 14.258 1 95.19 101 ALA A CA 1
ATOM 782 C C . ALA A 1 101 ? 15.656 18.609 13.617 1 95.19 101 ALA A C 1
ATOM 784 O O . ALA A 1 101 ? 14.57 18.344 14.125 1 95.19 101 ALA A O 1
ATOM 785 N N . ILE A 1 102 ? 15.75 19.266 12.516 1 97.69 102 ILE A N 1
ATOM 786 C CA . ILE A 1 102 ? 14.594 19.781 11.805 1 97.69 102 ILE A CA 1
ATOM 787 C C . ILE A 1 102 ? 13.781 18.625 11.211 1 97.69 102 ILE A C 1
ATOM 789 O O . ILE A 1 102 ? 12.555 18.656 11.242 1 97.69 102 ILE A O 1
ATOM 793 N N . LYS A 1 103 ? 14.508 17.641 10.75 1 96.94 103 LYS A N 1
ATOM 794 C CA . LYS A 1 103 ? 13.836 16.453 10.234 1 96.94 103 LYS A CA 1
ATOM 795 C C . LYS A 1 103 ? 12.992 15.781 11.312 1 96.94 103 LYS A C 1
ATOM 797 O O . LYS A 1 103 ? 11.82 15.461 11.086 1 96.94 103 LYS A O 1
ATOM 802 N N . ALA A 1 104 ? 13.586 15.625 12.438 1 97 104 ALA A N 1
ATOM 803 C CA . ALA A 1 104 ? 12.883 14.992 13.547 1 97 104 ALA A CA 1
ATOM 804 C C . ALA A 1 104 ? 11.672 15.812 13.969 1 97 104 ALA A C 1
ATOM 806 O O . ALA A 1 104 ? 10.586 15.266 14.195 1 97 104 ALA A O 1
ATOM 807 N N . ALA A 1 105 ? 11.844 17.109 14.094 1 97.44 105 ALA A N 1
ATOM 808 C CA . ALA A 1 105 ? 10.766 17.984 14.516 1 97.44 105 ALA A CA 1
ATOM 809 C C . ALA A 1 105 ? 9.641 18.016 13.477 1 97.44 105 ALA A C 1
ATOM 811 O O . ALA A 1 105 ? 8.461 18.047 13.828 1 97.44 105 ALA A O 1
ATOM 812 N N . SER A 1 106 ? 9.984 18.078 12.219 1 98.12 106 SER A N 1
ATOM 813 C CA . SER A 1 106 ? 8.992 18.125 11.148 1 98.12 106 SER A CA 1
ATOM 814 C C . SER A 1 106 ? 8.156 16.844 11.109 1 98.12 106 SER A C 1
ATOM 816 O O . SER A 1 106 ? 6.938 16.891 10.953 1 98.12 106 SER A O 1
ATOM 818 N N . LEU A 1 107 ? 8.844 15.727 11.266 1 97.56 107 LEU A N 1
ATOM 819 C CA . LEU A 1 107 ? 8.133 14.453 11.289 1 97.56 107 LEU A CA 1
ATOM 820 C C . LEU A 1 107 ? 7.199 14.367 12.484 1 97.56 107 LEU A C 1
ATOM 822 O O . LEU A 1 107 ? 6.062 13.906 12.359 1 97.56 107 LEU A O 1
ATOM 826 N N . ALA A 1 108 ? 7.699 14.781 13.609 1 97.62 108 ALA A N 1
ATOM 827 C CA . ALA A 1 108 ? 6.875 14.773 14.812 1 97.62 108 ALA A CA 1
ATOM 828 C C . ALA A 1 108 ? 5.641 15.648 14.641 1 97.62 108 ALA A C 1
ATOM 830 O O . ALA A 1 108 ? 4.531 15.25 15 1 97.62 108 ALA A O 1
ATOM 831 N N . ALA A 1 109 ? 5.812 16.828 14.164 1 98.12 109 ALA A N 1
ATOM 832 C CA . ALA A 1 109 ? 4.699 17.75 13.938 1 98.12 109 ALA A CA 1
ATOM 833 C C . ALA A 1 109 ? 3.689 17.172 12.961 1 98.12 109 ALA A C 1
ATOM 835 O O . ALA A 1 109 ? 2.482 17.203 13.211 1 98.12 109 ALA A O 1
ATOM 836 N N . ALA A 1 110 ? 4.168 16.625 11.867 1 98.25 110 ALA A N 1
ATOM 837 C CA . ALA A 1 110 ? 3.293 16.031 10.859 1 98.25 110 ALA A CA 1
ATOM 838 C C . ALA A 1 110 ? 2.482 14.883 11.461 1 98.25 110 ALA A C 1
ATOM 840 O O . ALA A 1 110 ? 1.268 14.805 11.266 1 98.25 110 ALA A O 1
ATOM 841 N N . SER A 1 111 ? 3.172 14.031 12.164 1 97.56 111 SER A N 1
ATOM 842 C CA . SER A 1 111 ? 2.52 12.875 12.773 1 97.56 111 SER A CA 1
ATOM 843 C C . SER A 1 111 ? 1.438 13.297 13.758 1 97.56 111 SER A C 1
ATOM 845 O O . SER A 1 111 ? 0.341 12.734 13.766 1 97.56 111 SER A O 1
ATOM 847 N N . GLN A 1 112 ? 1.809 14.258 14.539 1 97.94 112 GLN A N 1
ATOM 848 C CA . GLN A 1 112 ? 0.836 14.719 15.523 1 97.94 112 GLN A CA 1
ATOM 849 C C . GLN A 1 112 ? -0.365 15.375 14.844 1 97.94 112 GLN A C 1
ATOM 851 O O . GLN A 1 112 ? -1.502 15.211 15.289 1 97.94 112 GLN A O 1
ATOM 856 N N . CYS A 1 113 ? -0.16 16.125 13.836 1 98 113 CYS A N 1
ATOM 857 C CA . CYS A 1 113 ? -1.256 16.734 13.086 1 98 113 CYS A CA 1
ATOM 858 C C . CYS A 1 113 ? -2.152 15.672 12.469 1 98 113 CYS A C 1
ATOM 860 O O . CYS A 1 113 ? -3.377 15.805 12.469 1 98 113 CYS A O 1
ATOM 862 N N . LEU A 1 114 ? -1.572 14.625 11.938 1 98.06 114 LEU A N 1
ATOM 863 C CA . LEU A 1 114 ? -2.328 13.516 11.367 1 98.06 114 LEU A CA 1
ATOM 864 C C . LEU A 1 114 ? -3.186 12.836 12.43 1 98.06 114 LEU A C 1
ATOM 866 O O . LEU A 1 114 ? -4.363 12.555 12.195 1 98.06 114 LEU A O 1
ATOM 870 N N . ARG A 1 115 ? -2.615 12.641 13.547 1 97.69 115 ARG A N 1
ATOM 871 C CA . ARG A 1 115 ? -3.359 12.023 14.641 1 97.69 115 ARG A CA 1
ATOM 872 C C . ARG A 1 115 ? -4.523 12.906 15.07 1 97.69 115 ARG A C 1
ATOM 874 O O . ARG A 1 115 ? -5.625 12.414 15.328 1 97.69 115 ARG A O 1
ATOM 881 N N . THR A 1 116 ? -4.262 14.156 15.211 1 97.31 116 THR A N 1
ATOM 882 C CA . THR A 1 116 ? -5.309 15.102 15.586 1 97.31 116 THR A CA 1
ATOM 883 C C . THR A 1 116 ? -6.449 15.07 14.57 1 97.31 116 THR A C 1
ATOM 885 O O . THR A 1 116 ? -7.621 15.039 14.953 1 97.31 116 THR A O 1
ATOM 888 N N . PHE A 1 117 ? -6.145 15.094 13.352 1 97.25 117 PHE A N 1
ATOM 889 C CA . PHE A 1 117 ? -7.113 15.031 12.258 1 97.25 117 PHE A CA 1
ATOM 890 C C . PHE A 1 117 ? -7.977 13.781 12.375 1 97.25 117 PHE A C 1
ATOM 892 O O . PHE A 1 117 ? -9.203 13.859 12.289 1 97.25 117 PHE A O 1
ATOM 899 N N . CYS A 1 118 ? -7.359 12.656 12.547 1 96.88 118 CYS A N 1
ATOM 900 C CA . CYS A 1 118 ? -8.07 11.391 12.664 1 96.88 118 CYS A CA 1
ATOM 901 C C . CYS A 1 118 ? -8.961 11.375 13.898 1 96.88 118 CYS A C 1
ATOM 903 O O . CYS A 1 118 ? -10.094 10.883 13.852 1 96.88 118 CYS A O 1
ATOM 905 N N . ALA A 1 119 ? -8.391 11.875 14.984 1 96.12 119 ALA A N 1
ATOM 906 C CA . ALA A 1 119 ? -9.195 11.945 16.203 1 96.12 119 ALA A CA 1
ATOM 907 C C . ALA A 1 119 ? -10.453 12.773 15.992 1 96.12 119 ALA A C 1
ATOM 909 O O . ALA A 1 119 ? -11.531 12.422 16.484 1 96.12 119 ALA A O 1
ATOM 910 N N . PHE A 1 120 ? -10.297 13.844 15.32 1 94.75 120 PHE A N 1
ATOM 911 C CA . PHE A 1 120 ? -11.43 14.695 14.992 1 94.75 120 PHE A CA 1
ATOM 912 C C . PHE A 1 120 ? -12.477 13.914 14.195 1 94.75 120 PHE A C 1
ATOM 914 O O . PHE A 1 120 ? -13.672 13.992 14.484 1 94.75 120 PHE A O 1
ATOM 921 N N . LEU A 1 121 ? -12.102 13.227 13.156 1 94.75 121 LEU A N 1
ATOM 922 C CA . LEU A 1 121 ? -13.016 12.461 12.312 1 94.75 121 LEU A CA 1
ATOM 923 C C . LEU A 1 121 ? -13.727 11.375 13.117 1 94.75 121 LEU A C 1
ATOM 925 O O . LEU A 1 121 ? -14.922 11.156 12.945 1 94.75 121 LEU A O 1
ATOM 929 N N . ILE A 1 122 ? -12.984 10.688 13.984 1 95.12 122 ILE A N 1
ATOM 930 C CA . ILE A 1 122 ? -13.547 9.633 14.82 1 95.12 122 ILE A CA 1
ATOM 931 C C . ILE A 1 122 ? -14.633 10.219 15.719 1 95.12 122 ILE A C 1
ATOM 933 O O . ILE A 1 122 ? -15.719 9.641 15.844 1 95.12 122 ILE A O 1
ATOM 937 N N . GLU A 1 123 ? -14.297 11.32 16.328 1 94.06 123 GLU A N 1
ATOM 938 C CA . GLU A 1 123 ? -15.273 11.984 17.172 1 94.06 123 GLU A CA 1
ATOM 939 C C . GLU A 1 123 ? -16.516 12.398 16.391 1 94.06 123 GLU A C 1
ATOM 941 O O . GLU A 1 123 ? -17.641 12.234 16.859 1 94.06 123 GLU A O 1
ATOM 946 N N . GLU A 1 124 ? -16.281 12.961 15.242 1 92.44 124 GLU A N 1
ATOM 947 C CA . GLU A 1 124 ? -17.391 13.352 14.383 1 92.44 124 GLU A CA 1
ATOM 948 C C . GLU A 1 124 ? -18.25 12.148 14 1 92.44 124 GLU A C 1
ATOM 950 O O . GLU A 1 124 ? -19.484 12.242 13.984 1 92.44 124 GLU A O 1
ATOM 955 N N . ALA A 1 125 ? -17.672 11.078 13.617 1 91.69 125 ALA A N 1
ATOM 956 C CA . ALA A 1 125 ? -18.391 9.859 13.266 1 91.69 125 ALA A CA 1
ATOM 957 C C . ALA A 1 125 ? -19.234 9.375 14.438 1 91.69 125 ALA A C 1
ATOM 959 O O . ALA A 1 125 ? -20.391 8.953 14.25 1 91.69 125 ALA A O 1
ATOM 960 N N . GLU A 1 126 ? -18.672 9.367 15.625 1 91.56 126 GLU A N 1
ATOM 961 C CA . GLU A 1 126 ? -19.391 8.969 16.828 1 91.56 126 GLU A CA 1
ATOM 962 C C . GLU A 1 126 ? -20.594 9.883 17.078 1 91.56 126 GLU A C 1
ATOM 964 O O . GLU A 1 126 ? -21.656 9.422 17.516 1 91.56 126 GLU A O 1
ATOM 969 N N . GLU A 1 127 ? -20.422 11.133 16.844 1 91.44 127 GLU A N 1
ATOM 970 C CA . GLU A 1 127 ? -21.5 12.094 17.016 1 91.44 127 GLU A CA 1
ATOM 971 C C . GLU A 1 127 ? -22.641 11.82 16.047 1 91.44 127 GLU A C 1
ATOM 973 O O . GLU A 1 127 ? -23.812 11.938 16.406 1 91.44 127 GLU A O 1
ATOM 978 N N . VAL A 1 128 ? -22.328 11.539 14.836 1 89.25 128 VAL A N 1
ATOM 979 C CA . VAL A 1 128 ? -23.328 11.211 13.82 1 89.25 128 VAL A CA 1
ATOM 980 C C . VAL A 1 128 ? -24.109 9.984 14.258 1 89.25 128 VAL A C 1
ATOM 982 O O . VAL A 1 128 ? -25.344 9.938 14.094 1 89.25 128 VAL A O 1
ATOM 985 N N . LYS A 1 129 ? -23.469 9 14.812 1 86.75 129 LYS A N 1
ATOM 986 C CA . LYS A 1 129 ? -24.141 7.781 15.281 1 86.75 129 LYS A CA 1
ATOM 987 C C . LYS A 1 129 ? -25.109 8.086 16.422 1 86.75 129 LYS A C 1
ATOM 989 O O . LYS A 1 129 ? -26.172 7.48 16.5 1 86.75 129 LYS A O 1
ATOM 994 N N . LYS A 1 130 ? -24.719 8.906 17.234 1 87.38 130 LYS A N 1
ATOM 995 C CA . LYS A 1 130 ? -25.516 9.242 18.406 1 87.38 130 LYS A CA 1
ATOM 996 C C . LYS A 1 130 ? -26.75 10.055 18.016 1 87.38 130 LYS A C 1
ATOM 998 O O . LYS A 1 130 ? -27.812 9.922 18.625 1 87.38 130 LYS A O 1
ATOM 1003 N N . THR A 1 131 ? -26.672 10.875 17.109 1 83.81 131 THR A N 1
ATOM 1004 C CA . THR A 1 131 ? -27.734 11.812 16.766 1 83.81 131 THR A CA 1
ATOM 1005 C C . THR A 1 131 ? -28.656 11.219 15.711 1 83.81 131 THR A C 1
ATOM 1007 O O . THR A 1 131 ? -29.734 11.75 15.453 1 83.81 131 THR A O 1
ATOM 1010 N N . ALA A 1 132 ? -28.172 10.164 15.008 1 73.88 132 ALA A N 1
ATOM 1011 C CA . ALA A 1 132 ? -28.969 9.594 13.938 1 73.88 132 ALA A CA 1
ATOM 1012 C C . ALA A 1 132 ? -30.156 8.812 14.492 1 73.88 132 ALA A C 1
ATOM 1014 O O . ALA A 1 132 ? -30.062 8.195 15.555 1 73.88 132 ALA A O 1
ATOM 1015 N N . PRO A 1 133 ? -31.281 9.109 13.969 1 68.56 133 PRO A N 1
ATOM 1016 C CA . PRO A 1 133 ? -32.438 8.328 14.414 1 68.56 133 PRO A CA 1
ATOM 1017 C C . PRO A 1 133 ? -32.188 6.82 14.336 1 68.56 133 PRO A C 1
ATOM 1019 O O . PRO A 1 133 ? -31.391 6.363 13.516 1 68.56 133 PRO A O 1
ATOM 1022 N N . ALA A 1 134 ? -32.469 6.082 15.289 1 61.53 134 ALA A N 1
ATOM 1023 C CA . ALA A 1 134 ? -32.281 4.66 15.555 1 61.53 134 ALA A CA 1
ATOM 1024 C C . ALA A 1 134 ? -32.219 3.867 14.25 1 61.53 134 ALA A C 1
ATOM 1026 O O . ALA A 1 134 ? -31.844 2.686 14.258 1 61.53 134 ALA A O 1
ATOM 1027 N N . GLY A 1 135 ? -32.812 4.367 13.273 1 55.78 135 GLY A N 1
ATOM 1028 C CA . GLY A 1 135 ? -33 3.449 12.156 1 55.78 135 GLY A CA 1
ATOM 1029 C C . GLY A 1 135 ? -31.688 3.09 11.477 1 55.78 135 GLY A C 1
ATOM 1030 O O . GLY A 1 135 ? -30.625 3.59 11.852 1 55.78 135 GLY A O 1
ATOM 1031 N N . LEU A 1 136 ? -31.516 2.121 10.328 1 58.75 136 LEU A N 1
ATOM 1032 C CA . LEU A 1 136 ? -30.547 1.257 9.656 1 58.75 136 LEU A CA 1
ATOM 1033 C C . LEU A 1 136 ? -29.375 2.066 9.133 1 58.75 136 LEU A C 1
ATOM 1035 O O . LEU A 1 136 ? -28.219 1.634 9.227 1 58.75 136 LEU A O 1
ATOM 1039 N N . MET A 1 137 ? -29.547 3.176 8.484 1 60.19 137 MET A N 1
ATOM 1040 C CA . MET A 1 137 ? -28.578 3.756 7.555 1 60.19 137 MET A CA 1
ATOM 1041 C C . MET A 1 137 ? -27.516 4.555 8.305 1 60.19 137 MET A C 1
ATOM 1043 O O . MET A 1 137 ? -26.703 5.246 7.688 1 60.19 137 MET A O 1
ATOM 1047 N N . THR A 1 138 ? -27.391 4.309 9.695 1 71.88 138 THR A N 1
ATOM 1048 C CA . THR A 1 138 ? -26.594 5.148 10.562 1 71.88 138 THR A CA 1
ATOM 1049 C C . THR A 1 138 ? -25.109 4.82 10.414 1 71.88 138 THR A C 1
ATOM 1051 O O . THR A 1 138 ? -24.266 5.723 10.375 1 71.88 138 THR A O 1
ATOM 1054 N N . GLN A 1 139 ? -24.797 3.605 10.188 1 77.06 139 GLN A N 1
ATOM 1055 C CA . GLN A 1 139 ? -23.406 3.207 10.062 1 77.06 139 GLN A CA 1
ATOM 1056 C C . GLN A 1 139 ? -22.797 3.748 8.766 1 77.06 139 GLN A C 1
ATOM 1058 O O . GLN A 1 139 ? -21.641 4.203 8.758 1 77.06 139 GLN A O 1
ATOM 1063 N N . THR A 1 140 ? -23.625 3.766 7.797 1 77.81 140 THR A N 1
ATOM 1064 C CA . THR A 1 140 ? -23.172 4.262 6.504 1 77.81 140 THR A CA 1
ATOM 1065 C C . THR A 1 140 ? -22.922 5.766 6.562 1 77.81 140 THR A C 1
ATOM 1067 O O . THR A 1 140 ? -21.922 6.254 6.043 1 77.81 140 THR A O 1
ATOM 1070 N N . GLN A 1 141 ? -23.875 6.418 7.246 1 82.44 141 GLN A N 1
ATOM 1071 C CA . GLN A 1 141 ? -23.734 7.867 7.375 1 82.44 141 GLN A CA 1
ATOM 1072 C C . GLN A 1 141 ? -22.5 8.227 8.203 1 82.44 141 GLN A C 1
ATOM 1074 O O . GLN A 1 141 ? -21.75 9.141 7.852 1 82.44 141 GLN A O 1
ATOM 1079 N N . ALA A 1 142 ? -22.328 7.488 9.25 1 86.31 142 ALA A N 1
ATOM 1080 C CA . ALA A 1 142 ? -21.188 7.734 10.133 1 86.31 142 ALA A CA 1
ATOM 1081 C C . ALA A 1 142 ? -19.875 7.461 9.422 1 86.31 142 ALA A C 1
ATOM 1083 O O . ALA A 1 142 ? -18.891 8.188 9.609 1 86.31 142 ALA A O 1
ATOM 1084 N N . SER A 1 143 ? -19.812 6.492 8.562 1 87.69 143 SER A N 1
ATOM 1085 C CA . SER A 1 143 ? -18.578 6.121 7.875 1 87.69 143 SER A CA 1
ATOM 1086 C C . SER A 1 143 ? -18.219 7.141 6.801 1 87.69 143 SER A C 1
ATOM 1088 O O . SER A 1 143 ? -17.062 7.227 6.379 1 87.69 143 SER A O 1
ATOM 1090 N N . ALA A 1 144 ? -19.188 7.918 6.363 1 90.25 144 ALA A N 1
ATOM 1091 C CA . ALA A 1 144 ? -18.984 8.906 5.305 1 90.25 144 ALA A CA 1
ATOM 1092 C C . ALA A 1 144 ? -18.016 10 5.758 1 90.25 144 ALA A C 1
ATOM 1094 O O . ALA A 1 144 ? -17.375 10.656 4.93 1 90.25 144 ALA A O 1
ATOM 1095 N N . VAL A 1 145 ? -17.922 10.195 7.07 1 92.31 145 VAL A N 1
ATOM 1096 C CA . VAL A 1 145 ? -17.031 11.219 7.617 1 92.31 145 VAL A CA 1
ATOM 1097 C C . VAL A 1 145 ? -15.602 10.938 7.18 1 92.31 145 VAL A C 1
ATOM 1099 O O . VAL A 1 145 ? -14.812 11.867 6.965 1 92.31 145 VAL A O 1
ATOM 1102 N N . TYR A 1 146 ? -15.289 9.734 6.949 1 93.12 146 TYR A N 1
ATOM 1103 C CA . TYR A 1 146 ? -13.93 9.32 6.629 1 93.12 146 TYR A CA 1
ATOM 1104 C C . TYR A 1 146 ? -13.609 9.594 5.164 1 93.12 146 TYR A C 1
ATOM 1106 O O . TYR A 1 146 ? -12.469 9.398 4.727 1 93.12 146 TYR A O 1
ATOM 1114 N N . ASN A 1 147 ? -14.555 10.047 4.395 1 93.62 147 ASN A N 1
ATOM 1115 C CA . ASN A 1 147 ? -14.281 10.531 3.047 1 93.62 147 ASN A CA 1
ATOM 1116 C C . ASN A 1 147 ? -13.234 11.648 3.059 1 93.62 147 ASN A C 1
ATOM 1118 O O . ASN A 1 147 ? -12.5 11.828 2.084 1 93.62 147 ASN A O 1
ATOM 1122 N N . GLU A 1 148 ? -13.133 12.32 4.195 1 94.44 148 GLU A N 1
ATOM 1123 C CA . GLU A 1 148 ? -12.227 13.461 4.332 1 94.44 148 GLU A CA 1
ATOM 1124 C C . GLU A 1 148 ? -10.773 13.016 4.301 1 94.44 148 GLU A C 1
ATOM 1126 O O . GLU A 1 148 ? -9.875 13.836 4.086 1 94.44 148 GLU A O 1
ATOM 1131 N N . VAL A 1 149 ? -10.555 11.766 4.543 1 95.62 149 VAL A N 1
ATOM 1132 C CA . VAL A 1 149 ? -9.188 11.258 4.602 1 95.62 149 VAL A CA 1
ATOM 1133 C C . VAL A 1 149 ? -8.664 11.031 3.188 1 95.62 149 VAL A C 1
ATOM 1135 O O . VAL A 1 149 ? -7.453 11.078 2.955 1 95.62 149 VAL A O 1
ATOM 1138 N N . ILE A 1 150 ? -9.531 10.789 2.242 1 95.25 150 ILE A N 1
ATOM 1139 C CA . ILE A 1 150 ? -9.195 10.32 0.904 1 95.25 150 ILE A CA 1
ATOM 1140 C C . ILE A 1 150 ? -8.32 11.352 0.198 1 95.25 150 ILE A C 1
ATOM 1142 O O . ILE A 1 150 ? -7.254 11.023 -0.325 1 95.25 150 ILE A O 1
ATOM 1146 N N . PRO A 1 151 ? -8.633 12.617 0.223 1 96.19 151 PRO A N 1
ATOM 1147 C CA . PRO A 1 151 ? -7.77 13.594 -0.439 1 96.19 151 PRO A CA 1
ATOM 1148 C C . PRO A 1 151 ? -6.379 13.672 0.183 1 96.19 151 PRO A C 1
ATOM 1150 O O . PRO A 1 151 ? -5.395 13.914 -0.522 1 96.19 151 PRO A O 1
ATOM 1153 N N . VAL A 1 152 ? -6.301 13.547 1.47 1 97.12 152 VAL A N 1
ATOM 1154 C CA . VAL A 1 152 ? -5.016 13.57 2.158 1 97.12 152 VAL A CA 1
ATOM 1155 C C . VAL A 1 152 ? -4.156 12.398 1.686 1 97.12 152 VAL A C 1
ATOM 1157 O O . VAL A 1 152 ? -2.988 12.586 1.33 1 97.12 152 VAL A O 1
ATOM 1160 N N . MET A 1 153 ? -4.766 11.242 1.646 1 95.12 153 MET A N 1
ATOM 1161 C CA . MET A 1 153 ? -4.062 10.047 1.192 1 95.12 153 MET A CA 1
ATOM 1162 C C . MET A 1 153 ? -3.66 10.172 -0.273 1 95.12 153 MET A C 1
ATOM 1164 O O . MET A 1 153 ? -2.572 9.75 -0.662 1 95.12 153 MET A O 1
ATOM 1168 N N . GLN A 1 154 ? -4.551 10.703 -1.042 1 95.12 154 GLN A N 1
ATOM 1169 C CA . GLN A 1 154 ? -4.254 10.93 -2.451 1 95.12 154 GLN A CA 1
ATOM 1170 C C . GLN A 1 154 ? -3.041 11.844 -2.613 1 95.12 154 GLN A C 1
ATOM 1172 O O . GLN A 1 154 ? -2.18 11.602 -3.461 1 95.12 154 GLN A O 1
ATOM 1177 N N . TRP A 1 155 ? -3.037 12.852 -1.887 1 96.12 155 TRP A N 1
ATOM 1178 C CA . TRP A 1 155 ? -1.904 13.773 -1.931 1 96.12 155 TRP A CA 1
ATOM 1179 C C . TRP A 1 155 ? -0.611 13.062 -1.548 1 96.12 155 TRP A C 1
ATOM 1181 O O . TRP A 1 155 ? 0.408 13.203 -2.229 1 96.12 155 TRP A O 1
ATOM 1191 N N . LEU A 1 156 ? -0.612 12.359 -0.468 1 95 156 LEU A N 1
ATOM 1192 C CA . LEU A 1 156 ? 0.562 11.617 -0.025 1 95 156 LEU A CA 1
ATOM 1193 C C . LEU A 1 156 ? 1.066 10.688 -1.128 1 95 156 LEU A C 1
ATOM 1195 O O . LEU A 1 156 ? 2.268 10.648 -1.405 1 95 156 LEU A O 1
ATOM 1199 N N . CYS A 1 157 ? 0.119 9.977 -1.722 1 90.69 157 CYS A N 1
ATOM 1200 C CA . CYS A 1 157 ? 0.465 9.062 -2.805 1 90.69 157 CYS A CA 1
ATOM 1201 C C . CYS A 1 157 ? 1.09 9.812 -3.975 1 90.69 157 CYS A C 1
ATOM 1203 O O . CYS A 1 157 ? 2.082 9.359 -4.547 1 90.69 157 CYS A O 1
ATOM 1205 N N . SER A 1 158 ? 0.498 10.93 -4.281 1 92.38 158 SER A N 1
ATOM 1206 C CA . SER A 1 158 ? 0.998 11.711 -5.406 1 92.38 158 SER A CA 1
ATOM 1207 C C . SER A 1 158 ? 2.422 12.195 -5.152 1 92.38 158 SER A C 1
ATOM 1209 O O . SER A 1 158 ? 3.24 12.242 -6.074 1 92.38 158 SER A O 1
ATOM 1211 N N . ARG A 1 159 ? 2.717 12.547 -3.977 1 92.94 159 ARG A N 1
ATOM 1212 C CA . ARG A 1 159 ? 4.051 13.008 -3.613 1 92.94 159 ARG A CA 1
ATOM 1213 C C . ARG A 1 159 ? 5.051 11.852 -3.629 1 92.94 159 ARG A C 1
ATOM 1215 O O . ARG A 1 159 ? 6.234 12.055 -3.922 1 92.94 159 ARG A O 1
ATOM 1222 N N . LEU A 1 160 ? 4.645 10.727 -3.297 1 88.62 160 LEU A N 1
ATOM 1223 C CA . LEU A 1 160 ? 5.5 9.555 -3.213 1 88.62 160 LEU A CA 1
ATOM 1224 C C . LEU A 1 160 ? 6.027 9.164 -4.59 1 88.62 160 LEU A C 1
ATOM 1226 O O . LEU A 1 160 ? 7.172 8.727 -4.723 1 88.62 160 LEU A O 1
ATOM 1230 N N . VAL A 1 161 ? 5.27 9.266 -5.629 1 85.88 161 VAL A N 1
ATOM 1231 C CA . VAL A 1 161 ? 5.648 8.781 -6.949 1 85.88 161 VAL A CA 1
ATOM 1232 C C . VAL A 1 161 ? 6.121 9.945 -7.816 1 85.88 161 VAL A C 1
ATOM 1234 O O . VAL A 1 161 ? 6.379 9.773 -9.008 1 85.88 161 VAL A O 1
ATOM 1237 N N . GLU A 1 162 ? 6.133 11.062 -7.258 1 82.56 162 GLU A N 1
ATOM 1238 C CA . GLU A 1 162 ? 6.637 12.219 -8 1 82.56 162 GLU A CA 1
ATOM 1239 C C . GLU A 1 162 ? 8.109 12.039 -8.367 1 82.56 162 GLU A C 1
ATOM 1241 O O . GLU A 1 162 ? 8.93 11.719 -7.508 1 82.56 162 GLU A O 1
ATOM 1246 N N . PRO A 1 163 ? 8.367 11.984 -9.719 1 70.75 163 PRO A N 1
ATOM 1247 C CA . PRO A 1 163 ? 9.766 11.844 -10.133 1 70.75 163 PRO A CA 1
ATOM 1248 C C . PRO A 1 163 ? 10.648 12.977 -9.609 1 70.75 163 PRO A C 1
ATOM 1250 O O . PRO A 1 163 ? 10.195 14.109 -9.469 1 70.75 163 PRO A O 1
ATOM 1253 N N . ASN A 1 164 ? 11.766 12.555 -9.016 1 60.81 164 ASN A N 1
ATOM 1254 C CA . ASN A 1 164 ? 12.734 13.57 -8.617 1 60.81 164 ASN A CA 1
ATOM 1255 C C . ASN A 1 164 ? 13.391 14.227 -9.828 1 60.81 164 ASN A C 1
ATOM 1257 O O . ASN A 1 164 ? 14.062 13.555 -10.609 1 60.81 164 ASN A O 1
ATOM 1261 N N . VAL A 1 165 ? 12.828 15.211 -10.367 1 56.91 165 VAL A N 1
ATOM 1262 C CA . VAL A 1 165 ? 13.375 15.914 -11.523 1 56.91 165 VAL A CA 1
ATOM 1263 C C . VAL A 1 165 ? 14.82 16.312 -11.25 1 56.91 165 VAL A C 1
ATOM 1265 O O . VAL A 1 165 ? 15.609 16.484 -12.188 1 56.91 165 VAL A O 1
ATOM 1268 N N . ASN A 1 166 ? 15.117 16.828 -10.172 1 52.72 166 ASN A N 1
ATOM 1269 C CA . ASN A 1 166 ? 16.438 17.438 -10.016 1 52.72 166 ASN A CA 1
ATOM 1270 C C . ASN A 1 166 ? 17.547 16.375 -10.109 1 52.72 166 ASN A C 1
ATOM 1272 O O . ASN A 1 166 ? 18.688 16.703 -10.43 1 52.72 166 ASN A O 1
ATOM 1276 N N . ASN A 1 167 ? 17.469 15.312 -9.625 1 48.47 167 ASN A N 1
ATOM 1277 C CA . ASN A 1 167 ? 18.672 14.477 -9.625 1 48.47 167 ASN A CA 1
ATOM 1278 C C . ASN A 1 167 ? 18.625 13.438 -10.742 1 48.47 167 ASN A C 1
ATOM 1280 O O . ASN A 1 167 ? 18.641 12.234 -10.477 1 48.47 167 ASN A O 1
ATOM 1284 N N . ALA A 1 168 ? 18.062 13.875 -11.781 1 46.34 168 ALA A N 1
ATOM 1285 C CA . ALA A 1 168 ? 17.984 12.945 -12.898 1 46.34 168 ALA A CA 1
ATOM 1286 C C . ALA A 1 168 ? 19.375 12.516 -13.352 1 46.34 168 ALA A C 1
ATOM 1288 O O . ALA A 1 168 ? 19.938 13.086 -14.289 1 46.34 168 ALA A O 1
ATOM 1289 N N . SER A 1 169 ? 20.297 12.445 -12.594 1 47.12 169 SER A N 1
ATOM 1290 C CA . SER A 1 169 ? 21.297 11.727 -13.359 1 47.12 169 SER A CA 1
ATOM 1291 C C . SER A 1 169 ? 20.75 10.422 -13.922 1 47.12 169 SER A C 1
ATOM 1293 O O . SER A 1 169 ? 20.062 9.68 -13.219 1 47.12 169 SER A O 1
ATOM 1295 N N . PRO A 1 170 ? 20.766 10.258 -15.234 1 46.81 170 PRO A N 1
ATOM 1296 C CA . PRO A 1 170 ? 20.172 9.117 -15.93 1 46.81 170 PRO A CA 1
ATOM 1297 C C . PRO A 1 170 ? 20.359 7.805 -15.18 1 46.81 170 PRO A C 1
ATOM 1299 O O . PRO A 1 170 ? 19.5 6.922 -15.25 1 46.81 170 PRO A O 1
ATOM 1302 N N . ASN A 1 171 ? 21.516 7.516 -14.688 1 47.44 171 ASN A N 1
ATOM 1303 C CA . ASN A 1 171 ? 22 6.203 -14.266 1 47.44 171 ASN A CA 1
ATOM 1304 C C . ASN A 1 171 ? 21.594 5.902 -12.82 1 47.44 171 ASN A C 1
ATOM 1306 O O . ASN A 1 171 ? 21.891 4.82 -12.305 1 47.44 171 ASN A O 1
ATOM 1310 N N . ARG A 1 172 ? 21.391 6.961 -12.039 1 49.06 172 ARG A N 1
ATOM 1311 C CA . ARG A 1 172 ? 21.25 6.613 -10.633 1 49.06 172 ARG A CA 1
ATOM 1312 C C . ARG A 1 172 ? 19.781 6.59 -10.219 1 49.06 172 ARG A C 1
ATOM 1314 O O . ARG A 1 172 ? 18.984 7.398 -10.695 1 49.06 172 ARG A O 1
ATOM 1321 N N . LYS A 1 173 ? 19.219 5.566 -9.812 1 53.22 173 LYS A N 1
ATOM 1322 C CA . LYS A 1 173 ? 17.906 5.41 -9.18 1 53.22 173 LYS A CA 1
ATOM 1323 C C . LYS A 1 173 ? 17.531 6.648 -8.367 1 53.22 173 LYS A C 1
ATOM 1325 O O . LYS A 1 173 ? 18.203 6.973 -7.383 1 53.22 173 LYS A O 1
ATOM 1330 N N . CYS A 1 174 ? 16.969 7.812 -8.984 1 54.41 174 CYS A N 1
ATOM 1331 C CA . CYS A 1 174 ? 16.625 9.094 -8.367 1 54.41 174 CYS A CA 1
ATOM 1332 C C . CYS A 1 174 ? 15.68 8.898 -7.195 1 54.41 174 CYS A C 1
ATOM 1334 O O . CYS A 1 174 ? 14.516 8.539 -7.387 1 54.41 174 CYS A O 1
ATOM 1336 N N . GLU A 1 175 ? 16.188 8.461 -6.043 1 64.81 175 GLU A N 1
ATOM 1337 C CA . GLU A 1 175 ? 15.406 8.234 -4.828 1 64.81 175 GLU A CA 1
ATOM 1338 C C . GLU A 1 175 ? 14.688 9.5 -4.383 1 64.81 175 GLU A C 1
ATOM 1340 O O . GLU A 1 175 ? 15.273 10.586 -4.383 1 64.81 175 GLU A O 1
ATOM 1345 N N . ASN A 1 176 ? 13.32 9.469 -4.34 1 77.5 176 ASN A N 1
ATOM 1346 C CA . ASN A 1 176 ? 12.531 10.539 -3.744 1 77.5 176 ASN A CA 1
ATOM 1347 C C . ASN A 1 176 ? 13.047 10.906 -2.354 1 77.5 176 ASN A C 1
ATOM 1349 O O . ASN A 1 176 ? 12.992 10.086 -1.435 1 77.5 176 ASN A O 1
ATOM 1353 N N . PRO A 1 177 ? 13.695 12.109 -2.248 1 83.62 177 PRO A N 1
ATOM 1354 C CA . PRO A 1 177 ? 14.273 12.5 -0.958 1 83.62 177 PRO A CA 1
ATOM 1355 C C . PRO A 1 177 ? 13.242 12.516 0.166 1 83.62 177 PRO A C 1
ATOM 1357 O O . PRO A 1 177 ? 13.602 12.508 1.345 1 83.62 177 PRO A O 1
ATOM 1360 N N . SER A 1 178 ? 11.969 12.594 -0.184 1 89.19 178 SER A N 1
ATOM 1361 C CA . SER A 1 178 ? 10.914 12.688 0.823 1 89.19 178 SER A CA 1
ATOM 1362 C C . SER A 1 178 ? 10.258 11.336 1.062 1 89.19 178 SER A C 1
ATOM 1364 O O . SER A 1 178 ? 9.266 11.242 1.793 1 89.19 178 SER A O 1
ATOM 1366 N N . SER A 1 179 ? 10.766 10.312 0.515 1 88.5 179 SER A N 1
ATOM 1367 C CA . SER A 1 179 ? 10.109 9.008 0.558 1 88.5 179 SER A CA 1
ATOM 1368 C C . SER A 1 179 ? 9.914 8.531 1.994 1 88.5 179 SER A C 1
ATOM 1370 O O . SER A 1 179 ? 8.844 8.047 2.354 1 88.5 179 SER A O 1
ATOM 1372 N N . LEU A 1 180 ? 10.984 8.766 2.801 1 90 180 LEU A N 1
ATOM 1373 C CA . LEU A 1 180 ? 10.898 8.328 4.188 1 90 180 LEU A CA 1
ATOM 1374 C C . LEU A 1 180 ? 9.852 9.141 4.949 1 90 180 LEU A C 1
ATOM 1376 O O . LEU A 1 180 ? 9.055 8.578 5.707 1 90 180 LEU A O 1
ATOM 1380 N N . TYR A 1 181 ? 9.859 10.406 4.793 1 94.5 181 TYR A N 1
ATOM 1381 C CA . TYR A 1 181 ? 8.875 11.297 5.406 1 94.5 181 TYR A CA 1
ATOM 1382 C C . TYR A 1 181 ? 7.457 10.898 5.008 1 94.5 181 TYR A C 1
ATOM 1384 O O . TYR A 1 181 ? 6.582 10.758 5.863 1 94.5 181 TYR A O 1
ATOM 1392 N N . LEU A 1 182 ? 7.246 10.68 3.754 1 94.56 182 LEU A N 1
ATOM 1393 C CA . LEU A 1 182 ? 5.922 10.383 3.215 1 94.56 182 LEU A CA 1
ATOM 1394 C C . LEU A 1 182 ? 5.43 9.023 3.703 1 94.56 182 LEU A C 1
ATOM 1396 O O . LEU A 1 182 ? 4.258 8.867 4.051 1 94.56 182 LEU A O 1
ATOM 1400 N N . THR A 1 183 ? 6.281 8.086 3.697 1 91.38 183 THR A N 1
ATOM 1401 C CA . THR A 1 183 ? 5.914 6.754 4.16 1 91.38 183 THR A CA 1
ATOM 1402 C C . THR A 1 183 ? 5.523 6.781 5.633 1 91.38 183 THR A C 1
ATOM 1404 O O . THR A 1 183 ? 4.562 6.125 6.039 1 91.38 183 THR A O 1
ATOM 1407 N N . GLU A 1 184 ? 6.23 7.562 6.43 1 93.5 184 GLU A N 1
ATOM 1408 C CA . GLU A 1 184 ? 5.891 7.711 7.84 1 93.5 184 GLU A CA 1
ATOM 1409 C C . GLU A 1 184 ? 4.516 8.344 8.016 1 93.5 184 GLU A C 1
ATOM 1411 O O . GLU A 1 184 ? 3.76 7.965 8.914 1 93.5 184 GLU A O 1
ATOM 1416 N N . CYS A 1 185 ? 4.289 9.305 7.258 1 95.56 185 CYS A N 1
ATOM 1417 C CA . CYS A 1 185 ? 2.973 9.93 7.309 1 95.56 185 CYS A CA 1
ATOM 1418 C C . CYS A 1 185 ? 1.873 8.922 7.004 1 95.56 185 CYS A C 1
ATOM 1420 O O . CYS A 1 185 ? 0.844 8.891 7.68 1 95.56 185 CYS A O 1
ATOM 1422 N N . ILE A 1 186 ? 2.078 8.133 5.984 1 93.75 186 ILE A N 1
ATOM 1423 C CA . ILE A 1 186 ? 1.113 7.113 5.582 1 93.75 186 ILE A CA 1
ATOM 1424 C C . ILE A 1 186 ? 0.91 6.117 6.723 1 93.75 186 ILE A C 1
ATOM 1426 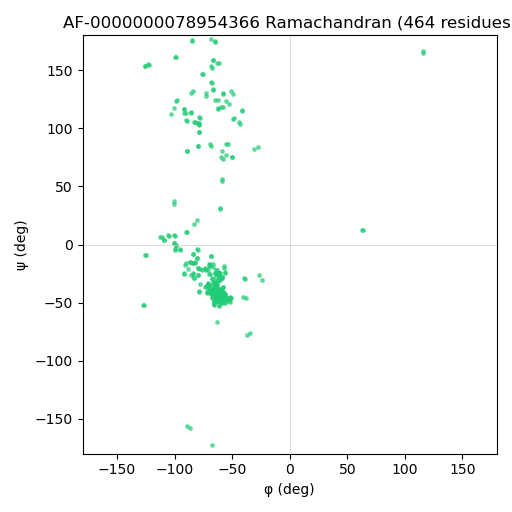O O . ILE A 1 186 ? -0.225 5.762 7.051 1 93.75 186 ILE A O 1
ATOM 1430 N N . LEU A 1 187 ? 1.978 5.688 7.324 1 92 187 LEU A N 1
ATOM 1431 C CA . LEU A 1 187 ? 1.899 4.738 8.43 1 92 187 LEU A CA 1
ATOM 1432 C C . LEU A 1 187 ? 1.163 5.348 9.617 1 92 187 LEU A C 1
ATOM 1434 O O . LEU A 1 187 ? 0.344 4.68 10.258 1 92 187 LEU A O 1
ATOM 1438 N N . THR A 1 188 ? 1.437 6.586 9.93 1 94.31 188 THR A N 1
ATOM 1439 C CA . THR A 1 188 ? 0.742 7.289 11.008 1 94.31 188 THR A CA 1
ATOM 1440 C C . THR A 1 188 ? -0.759 7.34 10.734 1 94.31 188 THR A C 1
ATOM 1442 O O . THR A 1 188 ? -1.564 7.035 11.617 1 94.31 188 THR A O 1
ATOM 1445 N N . LEU A 1 189 ? -1.087 7.715 9.547 1 94.06 189 LEU A N 1
ATOM 1446 C CA . LEU A 1 189 ? -2.488 7.809 9.156 1 94.06 189 LEU A CA 1
ATOM 1447 C C . LEU A 1 189 ? -3.184 6.457 9.289 1 94.06 189 LEU A C 1
ATOM 1449 O O . LEU A 1 189 ? -4.277 6.371 9.859 1 94.06 189 LEU A O 1
ATOM 1453 N N . SER A 1 190 ? -2.549 5.387 8.852 1 88.38 190 SER A N 1
ATOM 1454 C CA . SER A 1 190 ? -3.121 4.047 8.883 1 88.38 190 SER A CA 1
ATOM 1455 C C . SER A 1 190 ? -3.316 3.564 10.32 1 88.38 190 SER A C 1
ATOM 1457 O O . SER A 1 190 ? -4.262 2.828 10.609 1 88.38 190 SER A O 1
ATOM 1459 N N . SER A 1 191 ? -2.475 3.963 11.109 1 90.62 191 SER A N 1
ATOM 1460 C CA . SER A 1 191 ? -2.549 3.521 12.5 1 90.62 191 SER A CA 1
ATOM 1461 C C . SER A 1 191 ? -3.539 4.367 13.297 1 90.62 191 SER A C 1
ATOM 1463 O O . SER A 1 191 ? -4.09 3.908 14.297 1 90.62 191 SER A O 1
ATOM 1465 N N . ALA A 1 192 ? -3.672 5.586 12.859 1 94.12 192 ALA A N 1
ATOM 1466 C CA . ALA A 1 192 ? -4.508 6.512 13.625 1 94.12 192 ALA A CA 1
ATOM 1467 C C . ALA A 1 192 ? -5.98 6.355 13.242 1 94.12 192 ALA A C 1
ATOM 1469 O O . ALA A 1 192 ? -6.867 6.715 14.016 1 94.12 192 ALA A O 1
ATOM 1470 N N . LEU A 1 193 ? -6.297 5.875 12.062 1 92.69 193 LEU A N 1
ATOM 1471 C CA . LEU A 1 193 ? -7.672 5.676 11.617 1 92.69 193 LEU A CA 1
ATOM 1472 C C . LEU A 1 193 ? -8.281 4.438 12.273 1 92.69 193 LEU A C 1
ATOM 1474 O O . LEU A 1 193 ? -7.566 3.471 12.555 1 92.69 193 LEU A O 1
ATOM 1478 N N . PRO A 1 194 ? -9.562 4.523 12.516 1 89.75 194 PRO A N 1
ATOM 1479 C CA . PRO A 1 194 ? -10.211 3.357 13.125 1 89.75 194 PRO A CA 1
ATOM 1480 C C . PRO A 1 194 ? -10.227 2.143 12.195 1 89.75 194 PRO A C 1
ATOM 1482 O O . PRO A 1 194 ? -10.172 2.293 10.977 1 89.75 194 PRO A O 1
ATOM 1485 N N . ARG A 1 195 ? -10.383 0.931 12.742 1 82.44 195 ARG A N 1
ATOM 1486 C CA . ARG A 1 195 ? -10.352 -0.326 12 1 82.44 195 ARG A CA 1
ATOM 1487 C C . ARG A 1 195 ? -11.555 -0.45 11.078 1 82.44 195 ARG A C 1
ATOM 1489 O O . ARG A 1 195 ? -11.477 -1.092 10.031 1 82.44 195 ARG A O 1
ATOM 1496 N N . ASN A 1 196 ? -12.578 0.159 11.492 1 81.5 196 ASN A N 1
ATOM 1497 C CA . ASN A 1 196 ? -13.812 -0.049 10.734 1 81.5 196 ASN A CA 1
ATOM 1498 C C . ASN A 1 196 ? -13.961 0.978 9.617 1 81.5 196 ASN A C 1
ATOM 1500 O O . ASN A 1 196 ? -15.031 1.087 9.016 1 81.5 196 ASN A O 1
ATOM 1504 N N . VAL A 1 197 ? -12.945 1.733 9.328 1 84.06 197 VAL A N 1
ATOM 1505 C CA . VAL A 1 197 ? -12.984 2.719 8.25 1 84.06 197 VAL A CA 1
ATOM 1506 C C . VAL A 1 197 ? -13.242 2.02 6.922 1 84.06 197 VAL A C 1
ATOM 1508 O O . VAL A 1 197 ? -13.742 2.635 5.977 1 84.06 197 VAL A O 1
ATOM 1511 N N . HIS A 1 198 ? -12.867 0.74 6.895 1 72.69 198 HIS A N 1
ATOM 1512 C CA . HIS A 1 198 ? -13.031 -0.022 5.664 1 72.69 198 HIS A CA 1
ATOM 1513 C C . HIS A 1 198 ? -14.508 -0.253 5.348 1 72.69 198 HIS A C 1
ATOM 1515 O O . HIS A 1 198 ? -14.852 -0.676 4.242 1 72.69 198 HIS A O 1
ATOM 1521 N N . ALA A 1 199 ? -15.438 0.037 6.242 1 78.69 199 ALA A N 1
ATOM 1522 C CA . ALA A 1 199 ? -16.875 -0.018 5.957 1 78.69 199 ALA A CA 1
ATOM 1523 C C . ALA A 1 199 ? -17.281 1.096 4.996 1 78.69 199 ALA A C 1
ATOM 1525 O O . ALA A 1 199 ? -18.375 1.068 4.438 1 78.69 199 ALA A O 1
ATOM 1526 N N . ASN A 1 200 ? -16.406 2.113 4.848 1 85.44 200 ASN A N 1
ATOM 1527 C CA . ASN A 1 200 ? -16.625 3.195 3.895 1 85.44 200 ASN A CA 1
ATOM 1528 C C . ASN A 1 200 ? -16.266 2.766 2.473 1 85.44 200 ASN A C 1
ATOM 1530 O O . ASN A 1 200 ? -15.094 2.582 2.145 1 85.44 200 ASN A O 1
ATOM 1534 N N . PRO A 1 201 ? -17.297 2.609 1.626 1 85.44 201 PRO A N 1
ATOM 1535 C CA . PRO A 1 201 ? -17.031 2.084 0.284 1 85.44 201 PRO A CA 1
ATOM 1536 C C . PRO A 1 201 ? -16.141 3.002 -0.545 1 85.44 201 PRO A C 1
ATOM 1538 O O . PRO A 1 201 ? -15.375 2.527 -1.391 1 85.44 201 PRO A O 1
ATOM 1541 N N . HIS A 1 202 ? -16.312 4.297 -0.335 1 89.06 202 HIS A N 1
ATOM 1542 C CA . HIS A 1 202 ? -15.453 5.227 -1.063 1 89.06 202 HIS A CA 1
ATOM 1543 C C . HIS A 1 202 ? -13.992 5.059 -0.664 1 89.06 202 HIS A C 1
ATOM 1545 O O . HIS A 1 202 ? -13.109 5.066 -1.521 1 89.06 202 HIS A O 1
ATOM 1551 N N . PHE A 1 203 ? -13.859 4.895 0.566 1 90.44 203 PHE A N 1
ATOM 1552 C CA . PHE A 1 203 ? -12.516 4.695 1.088 1 90.44 203 PHE A CA 1
ATOM 1553 C C . PHE A 1 203 ? -11.914 3.4 0.56 1 90.44 203 PHE A C 1
ATOM 1555 O O . PHE A 1 203 ? -10.773 3.383 0.088 1 90.44 203 PHE A O 1
ATOM 1562 N N . THR A 1 204 ? -12.641 2.32 0.626 1 88.75 204 THR A N 1
ATOM 1563 C CA . THR A 1 204 ? -12.125 1.019 0.209 1 88.75 204 THR A CA 1
ATOM 1564 C C . THR A 1 204 ? -11.867 0.997 -1.294 1 88.75 204 THR A C 1
ATOM 1566 O O . THR A 1 204 ? -10.914 0.364 -1.755 1 88.75 204 THR A O 1
ATOM 1569 N N . SER A 1 205 ? -12.734 1.62 -2.057 1 88.81 205 SER A N 1
ATOM 1570 C CA . SER A 1 205 ? -12.508 1.743 -3.492 1 88.81 205 SER A CA 1
ATOM 1571 C C . SER A 1 205 ? -11.203 2.48 -3.781 1 88.81 205 SER A C 1
ATOM 1573 O O . SER A 1 205 ? -10.406 2.045 -4.617 1 88.81 205 SER A O 1
ATOM 1575 N N . PHE A 1 206 ? -11 3.574 -3.123 1 90.94 206 PHE A N 1
ATOM 1576 C CA . PHE A 1 206 ? -9.766 4.328 -3.287 1 90.94 206 PHE A CA 1
ATOM 1577 C C . PHE A 1 206 ? -8.555 3.477 -2.914 1 90.94 206 PHE A C 1
ATOM 1579 O O . PHE A 1 206 ? -7.551 3.471 -3.627 1 90.94 206 PHE A O 1
ATOM 1586 N N . LEU A 1 207 ? -8.633 2.807 -1.747 1 89.44 207 LEU A N 1
ATOM 1587 C CA . LEU A 1 207 ? -7.547 1.955 -1.272 1 89.44 207 LEU A CA 1
ATOM 1588 C C . LEU A 1 207 ? -7.133 0.955 -2.346 1 89.44 207 LEU A C 1
ATOM 1590 O O . LEU A 1 207 ? -5.945 0.832 -2.66 1 89.44 207 LEU A O 1
ATOM 1594 N N . TRP A 1 208 ? -8.102 0.331 -2.973 1 87.56 208 TRP A N 1
ATOM 1595 C CA . TRP A 1 208 ? -7.844 -0.763 -3.904 1 87.56 208 TRP A CA 1
ATOM 1596 C C . TRP A 1 208 ? -7.387 -0.23 -5.258 1 87.56 208 TRP A C 1
ATOM 1598 O O . TRP A 1 208 ? -6.453 -0.766 -5.859 1 87.56 208 TRP A O 1
ATOM 1608 N N . GLN A 1 209 ? -7.949 0.78 -5.684 1 86.06 209 GLN A N 1
ATOM 1609 C CA . GLN A 1 209 ? -7.777 1.188 -7.074 1 86.06 209 GLN A CA 1
ATOM 1610 C C . GLN A 1 209 ? -6.613 2.162 -7.227 1 86.06 209 GLN A C 1
ATOM 1612 O O . GLN A 1 209 ? -6.035 2.283 -8.305 1 86.06 209 GLN A O 1
ATOM 1617 N N . LYS A 1 210 ? -6.289 2.84 -6.203 1 89.06 210 LYS A N 1
ATOM 1618 C CA . LYS A 1 210 ? -5.309 3.908 -6.359 1 89.06 210 LYS A CA 1
ATOM 1619 C C . LYS A 1 210 ? -4.168 3.758 -5.359 1 89.06 210 LYS A C 1
ATOM 1621 O O . LYS A 1 210 ? -2.996 3.715 -5.742 1 89.06 210 LYS A O 1
ATOM 1626 N N . PHE A 1 211 ? -4.551 3.623 -4.09 1 91.75 211 PHE A N 1
ATOM 1627 C CA . PHE A 1 211 ? -3.562 3.68 -3.02 1 91.75 211 PHE A CA 1
ATOM 1628 C C . PHE A 1 211 ? -2.609 2.492 -3.102 1 91.75 211 PHE A C 1
ATOM 1630 O O . PHE A 1 211 ? -1.39 2.67 -3.137 1 91.75 211 PHE A O 1
ATOM 1637 N N . CYS A 1 212 ? -3.143 1.291 -3.182 1 88.88 212 CYS A N 1
ATOM 1638 C CA . CYS A 1 212 ? -2.33 0.079 -3.172 1 88.88 212 CYS A CA 1
ATOM 1639 C C . CYS A 1 212 ? -1.442 0.01 -4.41 1 88.88 212 CYS A C 1
ATOM 1641 O O . CYS A 1 212 ? -0.235 -0.211 -4.297 1 88.88 212 CYS A O 1
ATOM 1643 N N . PRO A 1 213 ? -1.966 0.223 -5.594 1 86.81 213 PRO A N 1
ATOM 1644 C CA . PRO A 1 213 ? -1.108 0.237 -6.781 1 86.81 213 PRO A CA 1
ATOM 1645 C C . PRO A 1 213 ? -0 1.285 -6.695 1 86.81 213 PRO A C 1
ATOM 1647 O O . PRO A 1 213 ? 1.12 1.042 -7.152 1 86.81 213 PRO A O 1
ATOM 1650 N N . THR A 1 214 ? -0.308 2.402 -6.117 1 89.56 214 THR A N 1
ATOM 1651 C CA . THR A 1 214 ? 0.689 3.459 -5.988 1 89.56 214 THR A CA 1
ATOM 1652 C C . THR A 1 214 ? 1.826 3.02 -5.07 1 89.56 214 THR A C 1
ATOM 1654 O O . THR A 1 214 ? 3 3.207 -5.395 1 89.56 214 THR A O 1
ATOM 1657 N N . LEU A 1 215 ? 1.5 2.508 -3.934 1 89.5 215 LEU A N 1
ATOM 1658 C CA . LEU A 1 215 ? 2.52 2.025 -3.01 1 89.5 215 LEU A CA 1
ATOM 1659 C C . LEU A 1 215 ? 3.379 0.946 -3.66 1 89.5 215 LEU A C 1
ATOM 1661 O O . LEU A 1 215 ? 4.602 0.945 -3.508 1 89.5 215 LEU A O 1
ATOM 1665 N N . ALA A 1 216 ? 2.713 0.045 -4.371 1 87.19 216 ALA A N 1
ATOM 1666 C CA . ALA A 1 216 ? 3.436 -1.026 -5.051 1 87.19 216 ALA A CA 1
ATOM 1667 C C . ALA A 1 216 ? 4.391 -0.465 -6.102 1 87.19 216 ALA A C 1
ATOM 1669 O O . ALA A 1 216 ? 5.527 -0.931 -6.23 1 87.19 216 ALA A O 1
ATOM 1670 N N . ALA A 1 217 ? 3.928 0.461 -6.793 1 84.62 217 ALA A N 1
ATOM 1671 C CA . ALA A 1 217 ? 4.758 1.087 -7.816 1 84.62 217 ALA A CA 1
ATOM 1672 C C . ALA A 1 217 ? 5.965 1.787 -7.191 1 84.62 217 ALA A C 1
ATOM 1674 O O . ALA A 1 217 ? 7.059 1.771 -7.758 1 84.62 217 ALA A O 1
ATOM 1675 N N . ALA A 1 218 ? 5.75 2.373 -6.113 1 84.38 218 ALA A N 1
ATOM 1676 C CA . ALA A 1 218 ? 6.832 3.074 -5.422 1 84.38 218 ALA A CA 1
ATOM 1677 C C . ALA A 1 218 ? 7.906 2.098 -4.953 1 84.38 218 ALA A C 1
ATOM 1679 O O . ALA A 1 218 ? 9.078 2.457 -4.855 1 84.38 218 ALA A O 1
ATOM 1680 N N . LEU A 1 219 ? 7.535 0.919 -4.598 1 81.75 219 LEU A N 1
ATOM 1681 C CA . LEU A 1 219 ? 8.461 -0.122 -4.164 1 81.75 219 LEU A CA 1
ATOM 1682 C C . LEU A 1 219 ? 9.266 -0.663 -5.344 1 81.75 219 LEU A C 1
ATOM 1684 O O . LEU A 1 219 ? 10.398 -1.105 -5.176 1 81.75 219 LEU A O 1
ATOM 1688 N N . GLY A 1 220 ? 8.562 -0.831 -6.461 1 75.94 220 GLY A N 1
ATOM 1689 C CA . GLY A 1 220 ? 9.219 -1.332 -7.66 1 75.94 220 GLY A CA 1
ATOM 1690 C C . GLY A 1 220 ? 9.797 -0.232 -8.523 1 75.94 220 GLY A C 1
ATOM 1691 O O . GLY A 1 220 ? 10.211 0.815 -8.016 1 75.94 220 GLY A O 1
ATOM 1692 N N . SER A 1 221 ? 9.977 -0.521 -9.898 1 58.91 221 SER A N 1
ATOM 1693 C CA . SER A 1 221 ? 10.391 0.508 -10.844 1 58.91 221 SER A CA 1
ATOM 1694 C C . SER A 1 221 ? 9.219 1.396 -11.25 1 58.91 221 SER A C 1
ATOM 1696 O O . SER A 1 221 ? 8.242 0.917 -11.836 1 58.91 221 SER A O 1
ATOM 1698 N N . PRO A 1 222 ? 9.172 2.699 -10.633 1 49.81 222 PRO A N 1
ATOM 1699 C CA . PRO A 1 222 ? 8.062 3.631 -10.867 1 49.81 222 PRO A CA 1
ATOM 1700 C C . PRO A 1 222 ? 7.594 3.637 -12.32 1 49.81 222 PRO A C 1
ATOM 1702 O O . PRO A 1 222 ? 6.438 3.969 -12.594 1 49.81 222 PRO A O 1
ATOM 1705 N N . GLY A 1 223 ? 8.219 3.406 -13.312 1 47.34 223 GLY A N 1
ATOM 1706 C CA . GLY A 1 223 ? 7.848 3.643 -14.703 1 47.34 223 GLY A CA 1
ATOM 1707 C C . GLY A 1 223 ? 6.645 2.832 -15.141 1 47.34 223 GLY A C 1
ATOM 1708 O O . GLY A 1 223 ? 6.113 3.045 -16.234 1 47.34 223 GLY A O 1
ATOM 1709 N N . ARG A 1 224 ? 6.301 1.875 -14.625 1 46.78 224 ARG A N 1
ATOM 1710 C CA . ARG A 1 224 ? 5.32 0.992 -15.242 1 46.78 224 ARG A CA 1
ATOM 1711 C C . ARG A 1 224 ? 3.912 1.301 -14.742 1 46.78 224 ARG A C 1
ATOM 1713 O O . ARG A 1 224 ? 2.977 0.538 -14.992 1 46.78 224 ARG A O 1
ATOM 1720 N N . ILE A 1 225 ? 3.77 2.143 -13.859 1 45.16 225 ILE A N 1
ATOM 1721 C CA . ILE A 1 225 ? 2.432 2.318 -13.305 1 45.16 225 ILE A CA 1
ATOM 1722 C C . ILE A 1 225 ? 1.581 3.154 -14.258 1 45.16 225 ILE A C 1
ATOM 1724 O O . ILE A 1 225 ? 1.993 4.238 -14.68 1 45.16 225 ILE A O 1
ATOM 1728 N N . ASN A 1 226 ? 0.784 2.531 -15.078 1 39.22 226 ASN A N 1
ATOM 1729 C CA . ASN A 1 226 ? -0.302 3.318 -15.656 1 39.22 226 ASN A CA 1
ATOM 1730 C C . ASN A 1 226 ? -1.211 3.895 -14.57 1 39.22 226 ASN A C 1
ATOM 1732 O O . ASN A 1 226 ? -2.141 3.225 -14.117 1 39.22 226 ASN A O 1
ATOM 1736 N N . LEU A 1 227 ? -0.67 4.57 -13.695 1 38.09 227 LEU A N 1
ATOM 1737 C CA . LEU A 1 227 ? -1.541 5.246 -12.742 1 38.09 227 LEU A CA 1
ATOM 1738 C C . LEU A 1 227 ? -2.631 6.035 -13.461 1 38.09 227 LEU A C 1
ATOM 1740 O O . LEU A 1 227 ? -2.34 7.012 -14.156 1 38.09 227 LEU A O 1
ATOM 1744 N N . ASP A 1 228 ? -3.529 5.371 -13.922 1 33.94 228 ASP A N 1
ATOM 1745 C CA . ASP A 1 228 ? -4.641 6.238 -14.305 1 33.94 228 ASP A CA 1
ATOM 1746 C C . ASP A 1 228 ? -4.91 7.285 -13.234 1 33.94 228 ASP A C 1
ATOM 1748 O O . ASP A 1 228 ? -5.105 6.949 -12.062 1 33.94 228 ASP A O 1
ATOM 1752 N N . LYS A 1 229 ? -4.508 8.477 -13.445 1 36.62 229 LYS A N 1
ATOM 1753 C CA . LYS A 1 229 ? -4.566 9.711 -12.664 1 36.62 229 LYS A CA 1
ATOM 1754 C C . LYS A 1 229 ? -5.855 9.781 -11.844 1 36.62 229 LYS A C 1
ATOM 1756 O O . LYS A 1 229 ? -5.824 10.094 -10.656 1 36.62 229 LYS A O 1
ATOM 1761 N N . LYS A 1 230 ? -7.074 10.102 -12.469 1 32.88 230 LYS A N 1
ATOM 1762 C CA . LYS A 1 230 ? -8.25 10.734 -11.875 1 32.88 230 LYS A CA 1
ATOM 1763 C C . LYS A 1 230 ? -9.195 9.688 -11.281 1 32.88 230 LYS A C 1
ATOM 1765 O O . LYS A 1 230 ? -9.672 8.805 -11.992 1 32.88 230 LYS A O 1
ATOM 1770 N N . PHE A 1 231 ? -9.031 9.203 -10.25 1 34.09 231 PHE A N 1
ATOM 1771 C CA . PHE A 1 231 ? -10.102 8.484 -9.57 1 34.09 231 PHE A CA 1
ATOM 1772 C C . PHE A 1 231 ? -11.336 9.367 -9.406 1 34.09 231 PHE A C 1
ATOM 1774 O O . PHE A 1 231 ? -11.266 10.43 -8.781 1 34.09 231 PHE A O 1
ATOM 1781 N N . THR A 1 232 ? -12.227 9.438 -10.383 1 29.95 232 THR A N 1
ATOM 1782 C CA . THR A 1 232 ? -13.477 10.172 -10.234 1 29.95 232 THR A CA 1
ATOM 1783 C C . THR A 1 232 ? -14.492 9.359 -9.445 1 29.95 232 THR A C 1
ATOM 1785 O O . THR A 1 232 ? -14.695 8.172 -9.719 1 29.95 232 THR A O 1
ATOM 1788 N N . TYR A 1 233 ? -14.664 9.734 -8.266 1 24.5 233 TYR A N 1
ATOM 1789 C CA . TYR A 1 233 ? -15.812 9.25 -7.5 1 24.5 233 TYR A CA 1
ATOM 1790 C C . TYR A 1 233 ? -17.125 9.633 -8.172 1 24.5 233 TYR A C 1
ATOM 1792 O O . TYR A 1 233 ? -17.312 10.781 -8.578 1 24.5 233 TYR A O 1
ATOM 1800 N N . LYS A 1 234 ? -17.422 8.914 -9.234 1 30.09 234 LYS A N 1
ATOM 1801 C CA . LYS A 1 234 ? -18.828 9.195 -9.531 1 30.09 234 LYS A CA 1
ATOM 1802 C C . LYS A 1 234 ? -19.734 8.664 -8.422 1 30.09 234 LYS A C 1
ATOM 1804 O O . LYS A 1 234 ? -19.469 7.605 -7.848 1 30.09 234 LYS A O 1
ATOM 1809 N N . MET B 1 1 ? 13.195 -39.562 -10.617 1 65.81 1 MET B N 1
ATOM 1810 C CA . MET B 1 1 ? 14.188 -40.469 -11.203 1 65.81 1 MET B CA 1
ATOM 1811 C C . MET B 1 1 ? 14.945 -39.781 -12.336 1 65.81 1 MET B C 1
ATOM 1813 O O . MET B 1 1 ? 16.125 -39.438 -12.195 1 65.81 1 MET B O 1
ATOM 1817 N N . ALA B 1 2 ? 14.25 -39.5 -13.484 1 74.75 2 ALA B N 1
ATOM 1818 C CA . ALA B 1 2 ? 14.969 -38.969 -14.641 1 74.75 2 ALA B CA 1
ATOM 1819 C C . ALA B 1 2 ? 15.555 -37.594 -14.328 1 74.75 2 ALA B C 1
ATOM 1821 O O . ALA B 1 2 ? 16.688 -37.281 -14.703 1 74.75 2 ALA B O 1
ATOM 1822 N N . LEU B 1 3 ? 14.992 -36.875 -13.492 1 82.44 3 LEU B N 1
ATOM 1823 C CA . LEU B 1 3 ? 15.406 -35.5 -13.203 1 82.44 3 LEU B CA 1
ATOM 1824 C C . LEU B 1 3 ? 16.531 -35.5 -12.18 1 82.44 3 LEU B C 1
ATOM 1826 O O . LEU B 1 3 ? 17.297 -34.531 -12.117 1 82.44 3 LEU B O 1
ATOM 1830 N N . ASP B 1 4 ? 16.719 -36.625 -11.492 1 80.81 4 ASP B N 1
ATOM 1831 C CA . ASP B 1 4 ? 17.734 -36.688 -10.438 1 80.81 4 ASP B CA 1
ATOM 1832 C C . ASP B 1 4 ? 19.094 -37.062 -11.008 1 80.81 4 ASP B C 1
ATOM 1834 O O . ASP B 1 4 ? 20.125 -36.906 -10.336 1 80.81 4 ASP B O 1
ATOM 1838 N N . THR B 1 5 ? 19.109 -37.562 -12.242 1 75.75 5 THR B N 1
ATOM 1839 C CA . THR B 1 5 ? 20.359 -38 -12.852 1 75.75 5 THR B CA 1
ATOM 1840 C C . THR B 1 5 ? 21.25 -36.812 -13.203 1 75.75 5 THR B C 1
ATOM 1842 O O . THR B 1 5 ? 22.453 -36.969 -13.391 1 75.75 5 THR B O 1
ATOM 1845 N N . LYS B 1 6 ? 20.766 -35.688 -13.344 1 77.88 6 LYS B N 1
ATOM 1846 C CA . LYS B 1 6 ? 21.422 -34.438 -13.711 1 77.88 6 LYS B CA 1
ATOM 1847 C C . LYS B 1 6 ? 22.031 -34.531 -15.109 1 77.88 6 LYS B C 1
ATOM 1849 O O . LYS B 1 6 ? 22.906 -33.719 -15.469 1 77.88 6 LYS B O 1
ATOM 1854 N N . ARG B 1 7 ? 21.688 -35.594 -15.906 1 86.56 7 ARG B N 1
ATOM 1855 C CA . ARG B 1 7 ? 22.062 -35.688 -17.312 1 86.56 7 ARG B CA 1
ATOM 1856 C C . ARG B 1 7 ? 21.062 -34.938 -18.203 1 86.56 7 ARG B C 1
ATOM 1858 O O . ARG B 1 7 ? 19.859 -35.219 -18.141 1 86.56 7 ARG B O 1
ATOM 1865 N N . PRO B 1 8 ? 21.547 -34.156 -19.062 1 88.06 8 PRO B N 1
ATOM 1866 C CA . PRO B 1 8 ? 20.672 -33.281 -19.828 1 88.06 8 PRO B CA 1
ATOM 1867 C C . PRO B 1 8 ? 19.656 -34.031 -20.656 1 88.06 8 PRO B C 1
ATOM 1869 O O . PRO B 1 8 ? 18.484 -33.625 -20.734 1 88.06 8 PRO B O 1
ATOM 1872 N N . LYS B 1 9 ? 20.109 -35.062 -21.281 1 89.69 9 LYS B N 1
ATOM 1873 C CA . LYS B 1 9 ? 19.203 -35.812 -22.141 1 89.69 9 LYS B CA 1
ATOM 1874 C C . LYS B 1 9 ? 18.031 -36.375 -21.344 1 89.69 9 LYS B C 1
ATOM 1876 O O . LYS B 1 9 ? 16.891 -36.344 -21.781 1 89.69 9 LYS B O 1
ATOM 1881 N N . PHE B 1 10 ? 18.297 -36.938 -20.203 1 90.56 10 PHE B N 1
ATOM 1882 C CA . PHE B 1 10 ? 17.281 -37.562 -19.359 1 90.56 10 PHE B CA 1
ATOM 1883 C C . PHE B 1 10 ? 16.391 -36.5 -18.734 1 90.56 10 PHE B C 1
ATOM 1885 O O . PHE B 1 10 ? 15.188 -36.688 -18.547 1 90.56 10 PHE B O 1
ATOM 1892 N N . ILE B 1 11 ? 17.016 -35.375 -18.453 1 92.19 11 ILE B N 1
ATOM 1893 C CA . ILE B 1 11 ? 16.25 -34.281 -17.891 1 92.19 11 ILE B CA 1
ATOM 1894 C C . ILE B 1 11 ? 15.227 -33.781 -18.922 1 92.19 11 ILE B C 1
ATOM 1896 O O . ILE B 1 11 ? 14.047 -33.625 -18.609 1 92.19 11 ILE B O 1
ATOM 1900 N N . THR B 1 12 ? 15.648 -33.625 -20.141 1 92.06 12 THR B N 1
ATOM 1901 C CA . THR B 1 12 ? 14.766 -33.188 -21.203 1 92.06 12 THR B CA 1
ATOM 1902 C C . THR B 1 12 ? 13.633 -34.188 -21.422 1 92.06 12 THR B C 1
ATOM 1904 O O . THR B 1 12 ? 12.477 -33.781 -21.562 1 92.06 12 THR B O 1
ATOM 1907 N N . MET B 1 13 ? 14.016 -35.406 -21.453 1 92.25 13 MET B N 1
ATOM 1908 C CA . MET B 1 13 ? 13.008 -36.469 -21.641 1 92.25 13 MET B CA 1
ATOM 1909 C C . MET B 1 13 ? 12.008 -36.469 -20.484 1 92.25 13 MET B C 1
ATOM 1911 O O . MET B 1 13 ? 10.805 -36.594 -20.703 1 92.25 13 MET B O 1
ATOM 1915 N N . GLY B 1 14 ? 12.547 -36.438 -19.312 1 93.62 14 GLY B N 1
ATOM 1916 C CA . GLY B 1 14 ? 11.695 -36.344 -18.141 1 93.62 14 GLY B CA 1
ATOM 1917 C C . GLY B 1 14 ? 10.719 -35.188 -18.188 1 93.62 14 GLY B C 1
ATOM 1918 O O . GLY B 1 14 ? 9.523 -35.375 -17.922 1 93.62 14 GLY B O 1
ATOM 1919 N N . LEU B 1 15 ? 11.164 -34.031 -18.547 1 94.5 15 LEU B N 1
ATOM 1920 C CA . LEU B 1 15 ? 10.32 -32.844 -18.625 1 94.5 15 LEU B CA 1
ATOM 1921 C C . LEU B 1 15 ? 9.266 -33 -19.719 1 94.5 15 LEU B C 1
ATOM 1923 O O . LEU B 1 15 ? 8.109 -32.594 -19.531 1 94.5 15 LEU B O 1
ATOM 1927 N N . ASN B 1 16 ? 9.672 -33.531 -20.828 1 94.12 16 ASN B N 1
ATOM 1928 C CA . ASN B 1 16 ? 8.711 -33.812 -21.891 1 94.12 16 ASN B CA 1
ATOM 1929 C C . ASN B 1 16 ? 7.598 -34.75 -21.406 1 94.12 16 ASN B C 1
ATOM 1931 O O . ASN B 1 16 ? 6.43 -34.531 -21.75 1 94.12 16 ASN B O 1
ATOM 1935 N N . GLY B 1 17 ? 7.984 -35.75 -20.719 1 94.06 17 GLY B N 1
ATOM 1936 C CA . GLY B 1 17 ? 7 -36.625 -20.125 1 94.06 17 GLY B CA 1
ATOM 1937 C C . GLY B 1 17 ? 6.027 -35.906 -19.219 1 94.06 17 GLY B C 1
ATOM 1938 O O . GLY B 1 17 ? 4.824 -36.156 -19.25 1 94.06 17 GLY B O 1
ATOM 1939 N N . LEU B 1 18 ? 6.535 -35.031 -18.391 1 92.88 18 LEU B N 1
ATOM 1940 C CA . LEU B 1 18 ? 5.691 -34.281 -17.469 1 92.88 18 LEU B CA 1
ATOM 1941 C C . LEU B 1 18 ? 4.711 -33.406 -18.25 1 92.88 18 LEU B C 1
ATOM 1943 O O . LEU B 1 18 ? 3.549 -33.281 -17.859 1 92.88 18 LEU B O 1
ATOM 1947 N N . HIS B 1 19 ? 5.129 -32.781 -19.328 1 94.06 19 HIS B N 1
ATOM 1948 C CA . HIS B 1 19 ? 4.238 -31.984 -20.172 1 94.06 19 HIS B CA 1
ATOM 1949 C C . HIS B 1 19 ? 3.082 -32.844 -20.703 1 94.06 19 HIS B C 1
ATOM 1951 O O . HIS B 1 19 ? 1.945 -32.375 -20.766 1 94.06 19 HIS B O 1
ATOM 1957 N N . ARG B 1 20 ? 3.404 -34.062 -21.047 1 93.19 20 ARG B N 1
ATOM 1958 C CA . ARG B 1 20 ? 2.369 -34.969 -21.531 1 93.19 20 ARG B CA 1
ATOM 1959 C C . ARG B 1 20 ? 1.368 -35.281 -20.438 1 93.19 20 ARG B C 1
ATOM 1961 O O . ARG B 1 20 ? 0.162 -35.344 -20.688 1 93.19 20 ARG B O 1
ATOM 1968 N N . VAL B 1 21 ? 1.897 -35.531 -19.266 1 90.31 21 VAL B N 1
ATOM 1969 C CA . VAL B 1 21 ? 1.057 -35.875 -18.125 1 90.31 21 VAL B CA 1
ATOM 1970 C C . VAL B 1 21 ? 0.079 -34.719 -17.859 1 90.31 21 VAL B C 1
ATOM 1972 O O . VAL B 1 21 ? -1.105 -34.969 -17.609 1 90.31 21 VAL B O 1
ATOM 1975 N N . ILE B 1 22 ? 0.475 -33.5 -17.906 1 91.06 22 ILE B N 1
ATOM 1976 C CA . ILE B 1 22 ? -0.321 -32.312 -17.609 1 91.06 22 ILE B CA 1
ATOM 1977 C C . ILE B 1 22 ? -1.437 -32.156 -18.641 1 91.06 22 ILE B C 1
ATOM 1979 O O . ILE B 1 22 ? -2.531 -31.703 -18.328 1 91.06 22 ILE B O 1
ATOM 1983 N N . LYS B 1 23 ? -1.189 -32.562 -19.828 1 89.31 23 LYS B N 1
ATOM 1984 C CA . LYS B 1 23 ? -2.148 -32.438 -20.922 1 89.31 23 LYS B CA 1
ATOM 1985 C C . LYS B 1 23 ? -3.25 -33.469 -20.828 1 89.31 23 LYS B C 1
ATOM 1987 O O . LYS B 1 23 ? -4.32 -33.312 -21.422 1 89.31 23 LYS B O 1
ATOM 1992 N N . ASP B 1 24 ? -2.953 -34.5 -20.125 1 87.62 24 ASP B N 1
ATOM 1993 C CA . ASP B 1 24 ? -3.93 -35.594 -19.969 1 87.62 24 ASP B CA 1
ATOM 1994 C C . ASP B 1 24 ? -4.879 -35.312 -18.812 1 87.62 24 ASP B C 1
ATOM 1996 O O . ASP B 1 24 ? -4.504 -35.438 -17.641 1 87.62 24 ASP B O 1
ATOM 2000 N N . GLU B 1 25 ? -6.094 -35.094 -18.984 1 83.25 25 GLU B N 1
ATOM 2001 C CA . GLU B 1 25 ? -7.086 -34.656 -18.016 1 83.25 25 GLU B CA 1
ATOM 2002 C C . GLU B 1 25 ? -7.383 -35.75 -17 1 83.25 25 GLU B C 1
ATOM 2004 O O . GLU B 1 25 ? -7.832 -35.469 -15.883 1 83.25 25 GLU B O 1
ATOM 2009 N N . ARG B 1 26 ? -7.191 -37 -17.297 1 84.69 26 ARG B N 1
ATOM 2010 C CA . ARG B 1 26 ? -7.473 -38.125 -16.438 1 84.69 26 ARG B CA 1
ATOM 2011 C C . ARG B 1 26 ? -6.648 -38.062 -15.156 1 84.69 26 ARG B C 1
ATOM 2013 O O . ARG B 1 26 ? -7.02 -38.656 -14.141 1 84.69 26 ARG B O 1
ATOM 2020 N N . PHE B 1 27 ? -5.5 -37.344 -15.289 1 79.94 27 PHE B N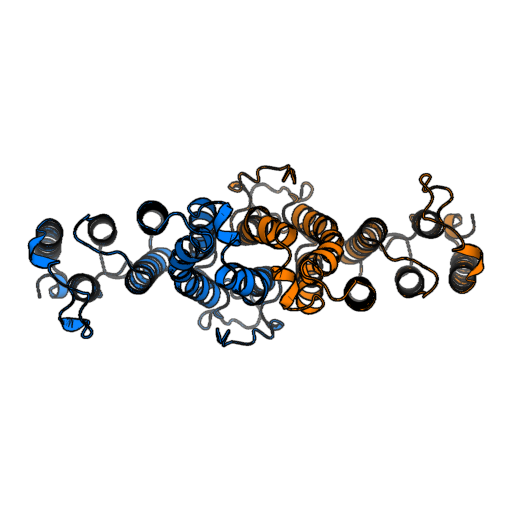 1
ATOM 2021 C CA . PHE B 1 27 ? -4.602 -37.281 -14.141 1 79.94 27 PHE B CA 1
ATOM 2022 C C . PHE B 1 27 ? -5.082 -36.25 -13.125 1 79.94 27 PHE B C 1
ATOM 2024 O O . PHE B 1 27 ? -4.57 -36.188 -12 1 79.94 27 PHE B O 1
ATOM 2031 N N . TYR B 1 28 ? -6.035 -35.406 -13.461 1 76.06 28 TYR B N 1
ATOM 2032 C CA . TYR B 1 28 ? -6.523 -34.375 -12.57 1 76.06 28 TYR B CA 1
ATOM 2033 C C . TYR B 1 28 ? -7.82 -34.781 -11.891 1 76.06 28 TYR B C 1
ATOM 2035 O O . TYR B 1 28 ? -8.359 -34.062 -11.055 1 76.06 28 TYR B O 1
ATOM 2043 N N . ILE B 1 29 ? -8.242 -35.875 -12.305 1 68.19 29 ILE B N 1
ATOM 2044 C CA . ILE B 1 29 ? -9.586 -36.281 -11.906 1 68.19 29 ILE B CA 1
ATOM 2045 C C . ILE B 1 29 ? -9.641 -36.438 -10.391 1 68.19 29 ILE B C 1
ATOM 2047 O O . ILE B 1 29 ? -8.758 -37.062 -9.789 1 68.19 29 ILE B O 1
ATOM 2051 N N . GLY B 1 30 ? -10.648 -35.656 -9.773 1 66.31 30 GLY B N 1
ATOM 2052 C CA . GLY B 1 30 ? -10.945 -35.75 -8.359 1 66.31 30 GLY B CA 1
ATOM 2053 C C . GLY B 1 30 ? -10.656 -34.469 -7.602 1 66.31 30 GLY B C 1
ATOM 2054 O O . GLY B 1 30 ? -10.078 -33.531 -8.156 1 66.31 30 GLY B O 1
ATOM 2055 N N . LEU B 1 31 ? -11.18 -34.375 -6.406 1 65.44 31 LEU B N 1
ATOM 2056 C CA . LEU B 1 31 ? -10.961 -33.281 -5.484 1 65.44 31 LEU B CA 1
ATOM 2057 C C . LEU B 1 31 ? -9.516 -33.25 -5 1 65.44 31 LEU B C 1
ATOM 2059 O O . LEU B 1 31 ? -8.844 -34.281 -4.996 1 65.44 31 LEU B O 1
ATOM 2063 N N . GLU B 1 32 ? -8.992 -32 -4.918 1 74.94 32 GLU B N 1
ATOM 2064 C CA . GLU B 1 32 ? -7.68 -31.906 -4.281 1 74.94 32 GLU B CA 1
ATOM 2065 C C . GLU B 1 32 ? -7.59 -32.812 -3.051 1 74.94 32 GLU B C 1
ATOM 2067 O O . GLU B 1 32 ? -8.344 -32.625 -2.09 1 74.94 32 GL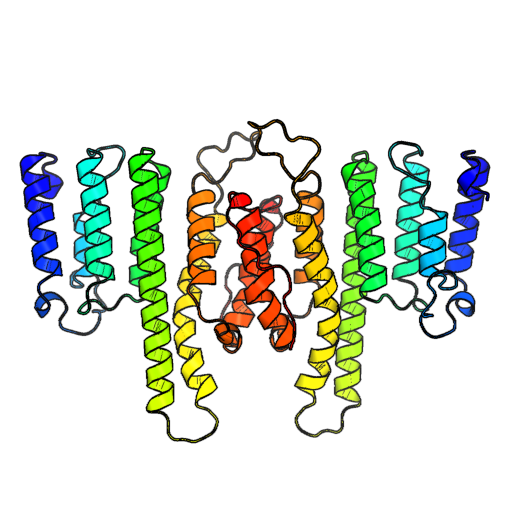U B O 1
ATOM 2072 N N . PRO B 1 33 ? -6.715 -33.75 -3.211 1 78.88 33 PRO B N 1
ATOM 2073 C CA . PRO B 1 33 ? -6.586 -34.656 -2.059 1 78.88 33 PRO B CA 1
ATOM 2074 C C . PRO B 1 33 ? -5.973 -33.969 -0.842 1 78.88 33 PRO B C 1
ATOM 2076 O O . PRO B 1 33 ? -5.312 -32.938 -0.98 1 78.88 33 PRO B O 1
ATOM 2079 N N . GLU B 1 34 ? -6.27 -34.438 0.371 1 80.94 34 GLU B N 1
ATOM 2080 C CA . GLU B 1 34 ? -5.652 -33.906 1.594 1 80.94 34 GLU B CA 1
ATOM 2081 C C . GLU B 1 34 ? -4.148 -34.188 1.604 1 80.94 34 GLU B C 1
ATOM 2083 O O . GLU B 1 34 ? -3.371 -33.344 2.076 1 80.94 34 GLU B O 1
ATOM 2088 N N . ASP B 1 35 ? -3.857 -35.312 0.982 1 81.31 35 ASP B N 1
ATOM 2089 C CA . ASP B 1 35 ? -2.455 -35.719 0.897 1 81.31 35 ASP B CA 1
ATOM 2090 C C . ASP B 1 35 ? -1.81 -35.188 -0.38 1 81.31 35 ASP B C 1
ATOM 2092 O O . ASP B 1 35 ? -2.1 -35.656 -1.477 1 81.31 35 ASP B O 1
ATOM 2096 N N . ASP B 1 36 ? -0.933 -34.344 -0.173 1 81 36 ASP B N 1
ATOM 2097 C CA . ASP B 1 36 ? -0.259 -33.688 -1.292 1 81 36 ASP B CA 1
ATOM 2098 C C . ASP B 1 36 ? 0.539 -34.688 -2.117 1 81 36 ASP B C 1
ATOM 2100 O O . ASP B 1 36 ? 0.787 -34.469 -3.305 1 81 36 ASP B O 1
ATOM 2104 N N . SER B 1 37 ? 0.905 -35.75 -1.449 1 82.88 37 SER B N 1
ATOM 2105 C CA . SER B 1 37 ? 1.769 -36.719 -2.135 1 82.88 37 SER B CA 1
ATOM 2106 C C . SER B 1 37 ? 1.038 -37.406 -3.289 1 82.88 37 SER B C 1
ATOM 2108 O O . SER B 1 37 ? 1.669 -37.938 -4.188 1 82.88 37 SER B O 1
ATOM 2110 N N . VAL B 1 38 ? -0.327 -37.281 -3.254 1 84.62 38 VAL B N 1
ATOM 2111 C CA . VAL B 1 38 ? -1.074 -37.938 -4.332 1 84.62 38 VAL B CA 1
ATOM 2112 C C . VAL B 1 38 ? -1.729 -36.875 -5.211 1 84.62 38 VAL B C 1
ATOM 2114 O O . VAL B 1 38 ? -2.537 -37.188 -6.086 1 84.62 38 VAL B O 1
ATOM 2117 N N . TRP B 1 39 ? -1.438 -35.656 -4.969 1 88.44 39 TRP B N 1
ATOM 2118 C CA . TRP B 1 39 ? -1.93 -34.562 -5.762 1 88.44 39 TRP B CA 1
ATOM 2119 C C . TRP B 1 39 ? -0.961 -34.219 -6.891 1 88.44 39 TRP B C 1
ATOM 2121 O O . TRP B 1 39 ? 0.191 -33.844 -6.641 1 88.44 39 TRP B O 1
ATOM 2131 N N . LEU B 1 40 ? -1.387 -34.375 -8.109 1 89.38 40 LEU B N 1
ATOM 2132 C CA . LEU B 1 40 ? -0.527 -34.281 -9.281 1 89.38 40 LEU B CA 1
ATOM 2133 C C . LEU B 1 40 ? 0.261 -32.969 -9.289 1 89.38 40 LEU B C 1
ATOM 2135 O O . LEU B 1 40 ? 1.482 -33 -9.461 1 89.38 40 LEU B O 1
ATOM 2139 N N . PRO B 1 41 ? -0.422 -31.859 -9.07 1 91.56 41 PRO B N 1
ATOM 2140 C CA . PRO B 1 41 ? 0.342 -30.609 -9.078 1 91.56 41 PRO B CA 1
ATOM 2141 C C . PRO B 1 41 ? 1.477 -30.594 -8.062 1 91.56 41 PRO B C 1
ATOM 2143 O O . PRO B 1 41 ? 2.592 -30.172 -8.375 1 91.56 41 PRO B O 1
ATOM 2146 N N . SER B 1 42 ? 1.225 -31.094 -6.891 1 90.31 42 SER B N 1
ATOM 2147 C CA . SER B 1 42 ? 2.26 -31.156 -5.863 1 90.31 42 SER B CA 1
ATOM 2148 C C . SER B 1 42 ? 3.389 -32.094 -6.266 1 90.31 42 SER B C 1
ATOM 2150 O O . SER B 1 42 ? 4.562 -31.812 -6.008 1 90.31 42 SER B O 1
ATOM 2152 N N . GLN B 1 43 ? 2.998 -33.156 -6.832 1 90.25 43 GLN B N 1
ATOM 2153 C CA . GLN B 1 43 ? 3.992 -34.125 -7.297 1 90.25 43 GLN B CA 1
ATOM 2154 C C . GLN B 1 43 ? 4.898 -33.5 -8.359 1 90.25 43 GLN B C 1
ATOM 2156 O O . GLN B 1 43 ? 6.113 -33.719 -8.344 1 90.25 43 GLN B O 1
ATOM 2161 N N . LEU B 1 44 ? 4.305 -32.812 -9.227 1 91.62 44 LEU B N 1
ATOM 2162 C CA . LEU B 1 44 ? 5.055 -32.188 -10.297 1 91.62 44 LEU B CA 1
ATOM 2163 C C . LEU B 1 44 ? 6.051 -31.156 -9.734 1 91.62 44 LEU B C 1
ATOM 2165 O O . LEU B 1 44 ? 7.211 -31.125 -10.148 1 91.62 44 LEU B O 1
ATOM 2169 N N . LEU B 1 45 ? 5.617 -30.359 -8.789 1 94.12 45 LEU B N 1
ATOM 2170 C CA . LEU B 1 45 ? 6.48 -29.359 -8.156 1 94.12 45 LEU B CA 1
ATOM 2171 C C . LEU B 1 45 ? 7.633 -30.031 -7.422 1 94.12 45 LEU B C 1
ATOM 2173 O O . LEU B 1 45 ? 8.781 -29.594 -7.52 1 94.12 45 LEU B O 1
ATOM 2177 N N . ARG B 1 46 ? 7.332 -31.141 -6.781 1 92.94 46 ARG B N 1
ATOM 2178 C CA . ARG B 1 46 ? 8.359 -31.875 -6.059 1 92.94 46 ARG B CA 1
ATOM 2179 C C . ARG B 1 46 ? 9.359 -32.5 -7.023 1 92.94 46 ARG B C 1
ATOM 2181 O O . ARG B 1 46 ? 10.57 -32.5 -6.766 1 92.94 46 ARG B O 1
ATOM 2188 N N . ALA B 1 47 ? 8.867 -33.031 -8.086 1 92.44 47 ALA B N 1
ATOM 2189 C CA . ALA B 1 47 ? 9.711 -33.719 -9.062 1 92.44 47 ALA B CA 1
ATOM 2190 C C . ALA B 1 47 ? 10.719 -32.75 -9.688 1 92.44 47 ALA B C 1
ATOM 2192 O O . ALA B 1 47 ? 11.781 -33.188 -10.148 1 92.44 47 ALA B O 1
ATOM 2193 N N . THR B 1 48 ? 10.43 -31.5 -9.695 1 94.62 48 THR B N 1
ATOM 2194 C CA . THR B 1 48 ? 11.289 -30.531 -10.359 1 94.62 48 THR B CA 1
ATOM 2195 C C . THR B 1 48 ? 12.086 -29.734 -9.336 1 94.62 48 THR B C 1
ATOM 2197 O O . THR B 1 48 ? 12.742 -28.75 -9.688 1 94.62 48 THR B O 1
ATOM 2200 N N . ASN B 1 49 ? 12.047 -30.062 -8.094 1 93.38 49 ASN B N 1
ATOM 2201 C CA . ASN B 1 49 ? 12.68 -29.328 -7.008 1 93.38 49 ASN B CA 1
ATOM 2202 C C . ASN B 1 49 ? 14.195 -29.25 -7.191 1 93.38 49 ASN B C 1
ATOM 2204 O O . ASN B 1 49 ? 14.828 -28.297 -6.746 1 93.38 49 ASN B O 1
ATOM 2208 N N . GLY B 1 50 ? 14.742 -30.234 -7.863 1 91.75 50 GLY B N 1
ATOM 2209 C CA . GLY B 1 50 ? 16.188 -30.297 -8.031 1 91.75 50 GLY B CA 1
ATOM 2210 C C . GLY B 1 50 ? 16.688 -29.453 -9.188 1 91.75 50 GLY B C 1
ATOM 2211 O O . GLY B 1 50 ? 17.906 -29.281 -9.359 1 91.75 50 GLY B O 1
ATOM 2212 N N . ILE B 1 51 ? 15.836 -28.922 -9.969 1 94.19 51 ILE B N 1
ATOM 2213 C CA . ILE B 1 51 ? 16.219 -28.078 -11.086 1 94.19 51 ILE B CA 1
ATOM 2214 C C . ILE B 1 51 ? 16.281 -26.625 -10.633 1 94.19 51 ILE B C 1
ATOM 2216 O O . ILE B 1 51 ? 15.242 -25.969 -10.461 1 94.19 51 ILE B O 1
ATOM 2220 N N . LEU B 1 52 ? 17.484 -26.125 -10.508 1 93.88 52 LEU B N 1
ATOM 2221 C CA . LEU B 1 52 ? 17.703 -24.781 -9.992 1 93.88 52 LEU B CA 1
ATOM 2222 C C . LEU B 1 52 ? 18.547 -23.969 -10.969 1 93.88 52 LEU B C 1
ATOM 2224 O O . LEU B 1 52 ? 19.328 -24.516 -11.734 1 93.88 52 LEU B O 1
ATOM 2228 N N . PRO B 1 53 ? 18.312 -22.641 -10.859 1 95.44 53 PRO B N 1
ATOM 2229 C CA . PRO B 1 53 ? 19.125 -21.781 -11.742 1 95.44 53 PRO B CA 1
ATOM 2230 C C . PRO B 1 53 ? 20.625 -21.938 -11.508 1 95.44 53 PRO B C 1
ATOM 2232 O O . PRO B 1 53 ? 21.422 -21.766 -12.438 1 95.44 53 PRO B O 1
ATOM 2235 N N . SER B 1 54 ? 21.031 -22.281 -10.32 1 93.31 54 SER B N 1
ATOM 2236 C CA . SER B 1 54 ? 22.453 -22.391 -9.977 1 93.31 54 SER B CA 1
ATOM 2237 C C . SER B 1 54 ? 23.031 -23.703 -10.461 1 93.31 54 SER B C 1
ATOM 2239 O O . SER B 1 54 ? 24.25 -23.828 -10.641 1 93.31 54 SER B O 1
ATOM 2241 N N . THR B 1 55 ? 22.25 -24.75 -10.742 1 91.88 55 THR B N 1
ATOM 2242 C CA . THR B 1 55 ? 22.797 -26.078 -10.992 1 91.88 55 THR B CA 1
ATOM 2243 C C . THR B 1 55 ? 22.312 -26.609 -12.336 1 91.88 55 THR B C 1
ATOM 2245 O O . THR B 1 55 ? 22.781 -27.672 -12.789 1 91.88 55 THR B O 1
ATOM 2248 N N . SER B 1 56 ? 21.406 -25.922 -12.914 1 93.94 56 SER B N 1
ATOM 2249 C CA . SER B 1 56 ? 20.828 -26.406 -14.164 1 93.94 56 SER B CA 1
ATOM 2250 C C . SER B 1 56 ? 20.984 -25.375 -15.281 1 93.94 56 SER B C 1
ATOM 2252 O O . SER B 1 56 ? 21.25 -24.203 -15.016 1 93.94 56 SER B O 1
ATOM 2254 N N . SER B 1 57 ? 20.969 -25.891 -16.5 1 93.44 57 SER B N 1
ATOM 2255 C CA . SER B 1 57 ? 21.078 -24.984 -17.641 1 93.44 57 SER B CA 1
ATOM 2256 C C . SER B 1 57 ? 19.891 -24.031 -17.703 1 93.44 57 SER B C 1
ATOM 2258 O O . SER B 1 57 ? 18.812 -24.328 -17.172 1 93.44 57 SER B O 1
ATOM 2260 N N . GLU B 1 58 ? 20.031 -22.938 -18.297 1 95.81 58 GLU B N 1
ATOM 2261 C CA . GLU B 1 58 ? 18.984 -21.953 -18.484 1 95.81 58 GLU B CA 1
ATOM 2262 C C . GLU B 1 58 ? 17.781 -22.562 -19.188 1 95.81 58 GLU B C 1
ATOM 2264 O O . GLU B 1 58 ? 16.641 -22.344 -18.766 1 95.81 58 GLU B O 1
ATOM 2269 N N . ASP B 1 59 ? 18.125 -23.312 -20.234 1 94.75 59 ASP B N 1
ATOM 2270 C CA . ASP B 1 59 ? 17.047 -23.938 -21.016 1 94.75 59 ASP B CA 1
ATOM 2271 C C . ASP B 1 59 ? 16.203 -24.875 -20.156 1 94.75 59 ASP B C 1
ATOM 2273 O O . ASP B 1 59 ? 14.984 -24.906 -20.297 1 94.75 59 ASP B O 1
ATOM 2277 N N . THR B 1 60 ? 16.844 -25.625 -19.359 1 95.25 60 THR B N 1
ATOM 2278 C CA . THR B 1 60 ? 16.141 -26.547 -18.484 1 95.25 60 THR B CA 1
ATOM 2279 C C . THR B 1 60 ? 15.273 -25.812 -17.469 1 95.25 60 THR B C 1
ATOM 2281 O O . THR B 1 60 ? 14.117 -26.172 -17.266 1 95.25 60 THR B O 1
ATOM 2284 N N . VAL B 1 61 ? 15.797 -24.719 -16.922 1 97.12 61 VAL B N 1
ATOM 2285 C CA . VAL B 1 61 ? 15.055 -23.922 -15.93 1 97.12 61 VAL B CA 1
ATOM 2286 C C . VAL B 1 61 ? 13.836 -23.297 -16.594 1 97.12 61 VAL B C 1
ATOM 2288 O O . VAL B 1 61 ? 12.734 -23.328 -16.031 1 97.12 61 VAL B O 1
ATOM 2291 N N . VAL B 1 62 ? 14.016 -22.781 -17.766 1 97.5 62 VAL B N 1
ATOM 2292 C CA . VAL B 1 62 ? 12.914 -22.156 -18.484 1 97.5 62 VAL B CA 1
ATOM 2293 C C . VAL B 1 62 ? 11.852 -23.203 -18.828 1 97.5 62 VAL B C 1
ATOM 2295 O O . VAL B 1 62 ? 10.648 -22.906 -18.766 1 97.5 62 VAL B O 1
ATOM 2298 N N . ASN B 1 63 ? 12.305 -24.344 -19.188 1 96.81 63 ASN B N 1
ATOM 2299 C CA . ASN B 1 63 ? 11.375 -25.438 -19.484 1 96.81 63 ASN B CA 1
ATOM 2300 C C . ASN B 1 63 ? 10.523 -25.797 -18.266 1 96.81 63 ASN B C 1
ATOM 2302 O O . ASN B 1 63 ? 9.328 -26.078 -18.406 1 96.81 63 ASN B O 1
ATOM 2306 N N . VAL B 1 64 ? 11.062 -25.781 -17.125 1 97.44 64 VAL B N 1
ATOM 2307 C CA . VAL B 1 64 ? 10.336 -26.047 -15.891 1 97.44 64 VAL B CA 1
ATOM 2308 C C . VAL B 1 64 ? 9.289 -24.953 -15.656 1 97.44 64 VAL B C 1
ATOM 2310 O O . VAL B 1 64 ? 8.156 -25.234 -15.281 1 97.44 64 VAL B O 1
ATOM 2313 N N . LEU B 1 65 ? 9.664 -23.703 -15.859 1 98.06 65 LEU B N 1
ATOM 2314 C CA . LEU B 1 65 ? 8.734 -22.594 -15.719 1 98.06 65 LEU B CA 1
ATOM 2315 C C . LEU B 1 65 ? 7.566 -22.719 -16.688 1 98.06 65 LEU B C 1
ATOM 2317 O O . LEU B 1 65 ? 6.418 -22.438 -16.344 1 98.06 65 LEU B O 1
ATOM 2321 N N . ARG B 1 66 ? 7.879 -23.156 -17.859 1 97.12 66 ARG B N 1
ATOM 2322 C CA . ARG B 1 66 ? 6.832 -23.422 -18.844 1 97.12 66 ARG B CA 1
ATOM 2323 C C . ARG B 1 66 ? 5.895 -24.516 -18.375 1 97.12 66 ARG B C 1
ATOM 2325 O O . ARG B 1 66 ? 4.691 -24.469 -18.625 1 97.12 66 ARG B O 1
ATOM 2332 N N . LEU B 1 67 ? 6.449 -25.516 -17.812 1 96.56 67 LEU B N 1
ATOM 2333 C CA . LEU B 1 67 ? 5.672 -26.609 -17.25 1 96.56 67 LEU B CA 1
ATOM 2334 C C . LEU B 1 67 ? 4.691 -26.109 -16.203 1 96.56 67 LEU B C 1
ATOM 2336 O O . LEU B 1 67 ? 3.523 -26.5 -16.188 1 96.56 67 LEU B O 1
ATOM 2340 N N . PHE B 1 68 ? 5.164 -25.219 -15.312 1 97.12 68 PHE B N 1
ATOM 2341 C CA . PHE B 1 68 ? 4.301 -24.609 -14.305 1 97.12 68 PHE B CA 1
ATOM 2342 C C . PHE B 1 68 ? 3.127 -23.891 -14.953 1 97.12 68 PHE B C 1
ATOM 2344 O O . PHE B 1 68 ? 1.982 -24.047 -14.523 1 97.12 68 PHE B O 1
ATOM 2351 N N . LEU B 1 69 ? 3.406 -23.188 -15.961 1 97 69 LEU B N 1
ATOM 2352 C CA . LEU B 1 69 ? 2.387 -22.422 -16.672 1 97 69 LEU B CA 1
ATOM 2353 C C . LEU B 1 69 ? 1.363 -23.344 -17.312 1 97 69 LEU B C 1
ATOM 2355 O O . LEU B 1 69 ? 0.157 -23.109 -17.219 1 97 69 LEU B O 1
ATOM 2359 N N . ALA B 1 70 ? 1.894 -24.328 -17.953 1 95.06 70 ALA B N 1
ATOM 2360 C CA . ALA B 1 70 ? 1.011 -25.281 -18.625 1 95.06 70 ALA B CA 1
ATOM 2361 C C . ALA B 1 70 ? 0.057 -25.938 -17.625 1 95.06 70 ALA B C 1
ATOM 2363 O O . ALA B 1 70 ? -1.123 -26.141 -17.922 1 95.06 70 ALA B O 1
ATOM 2364 N N . MET B 1 71 ? 0.572 -26.266 -16.5 1 94.38 71 MET B N 1
ATOM 2365 C CA . MET B 1 71 ? -0.243 -26.875 -15.445 1 94.38 71 MET B CA 1
ATOM 2366 C C . MET B 1 71 ? -1.283 -25.891 -14.93 1 94.38 71 MET B C 1
ATOM 2368 O O . MET B 1 71 ? -2.469 -26.203 -14.852 1 94.38 71 MET B O 1
ATOM 2372 N N . ALA B 1 72 ? -0.877 -24.672 -14.586 1 94.56 72 ALA B N 1
ATOM 2373 C CA . ALA B 1 72 ? -1.734 -23.656 -14 1 94.56 72 ALA B CA 1
ATOM 2374 C C . ALA B 1 72 ? -2.855 -23.266 -14.961 1 94.56 72 ALA B C 1
ATOM 2376 O O . ALA B 1 72 ? -3.955 -22.906 -14.523 1 94.56 72 ALA B O 1
ATOM 2377 N N . CYS B 1 73 ? -2.576 -23.344 -16.25 1 92.75 73 CYS B N 1
ATOM 2378 C CA . CYS B 1 73 ? -3.543 -22.875 -17.234 1 92.75 73 CYS B CA 1
ATOM 2379 C C . CYS B 1 73 ? -4.34 -24.047 -17.812 1 92.75 73 CYS B C 1
ATOM 2381 O O . CYS B 1 73 ? -5.191 -23.859 -18.672 1 92.75 73 CYS B O 1
ATOM 2383 N N . SER B 1 74 ? -4.043 -25.188 -17.375 1 90.62 74 SER B N 1
ATOM 2384 C CA . SER B 1 74 ? -4.812 -26.344 -17.797 1 90.62 74 SER B CA 1
ATOM 2385 C C . SER B 1 74 ? -6.246 -26.281 -17.281 1 90.62 74 SER B C 1
ATOM 2387 O O . SER B 1 74 ? -6.477 -26.031 -16.109 1 90.62 74 SER B O 1
ATOM 2389 N N . PRO B 1 75 ? -7.234 -26.547 -18.156 1 87.38 75 PRO B N 1
ATOM 2390 C CA . PRO B 1 75 ? -8.633 -26.531 -17.719 1 87.38 75 PRO B CA 1
ATOM 2391 C C . PRO B 1 75 ? -8.938 -27.594 -16.672 1 87.38 75 PRO B C 1
ATOM 2393 O O . PRO B 1 75 ? -9.898 -27.453 -15.906 1 87.38 75 PRO B O 1
ATOM 2396 N N . ALA B 1 76 ? -8.125 -28.656 -16.688 1 87.06 76 ALA B N 1
ATOM 2397 C CA . ALA B 1 76 ? -8.367 -29.766 -15.766 1 87.06 76 ALA B CA 1
ATOM 2398 C C . ALA B 1 76 ? -7.785 -29.484 -14.383 1 87.06 76 ALA B C 1
ATOM 2400 O O . ALA B 1 76 ? -8.109 -30.172 -13.414 1 87.06 76 ALA B O 1
ATOM 2401 N N . CYS B 1 77 ? -6.941 -28.516 -14.305 1 88.5 77 CYS B N 1
ATOM 2402 C CA . CYS B 1 77 ? -6.293 -28.188 -13.039 1 88.5 77 CYS B CA 1
ATOM 2403 C C . CYS B 1 77 ? -6.996 -27.031 -12.352 1 88.5 77 CYS B C 1
ATOM 2405 O O . CYS B 1 77 ? -7.199 -25.969 -12.953 1 88.5 77 CYS B O 1
ATOM 2407 N N . THR B 1 78 ? -7.418 -27.25 -11.133 1 88.06 78 THR B N 1
ATOM 2408 C CA . THR B 1 78 ? -7.953 -26.156 -10.336 1 88.06 78 THR B CA 1
ATOM 2409 C C . THR B 1 78 ? -6.824 -25.375 -9.664 1 88.06 78 THR B C 1
ATOM 2411 O O . THR B 1 78 ? -6.203 -25.859 -8.719 1 88.06 78 THR B O 1
ATOM 2414 N N . LEU B 1 79 ? -6.586 -24.234 -10.203 1 92.81 79 LEU B N 1
ATOM 2415 C CA . LEU B 1 79 ? -5.547 -23.375 -9.641 1 92.81 79 LEU B CA 1
ATOM 2416 C C . LEU B 1 79 ? -6.059 -22.641 -8.406 1 92.81 79 LEU B C 1
ATOM 2418 O O . LEU B 1 79 ? -6.441 -21.469 -8.5 1 92.81 79 LEU B O 1
ATOM 2422 N N . ASN B 1 80 ? -5.988 -23.281 -7.242 1 92.31 80 ASN B N 1
ATOM 2423 C CA . ASN B 1 80 ? -6.383 -22.641 -5.996 1 92.31 80 ASN B CA 1
ATOM 2424 C C . ASN B 1 80 ? -5.238 -21.828 -5.406 1 92.31 80 ASN B C 1
ATOM 2426 O O . ASN B 1 80 ? -4.148 -21.766 -5.98 1 92.31 80 ASN B O 1
ATOM 2430 N N . GLY B 1 81 ? -5.539 -21.109 -4.301 1 95.06 81 GLY B N 1
ATOM 2431 C CA . GLY B 1 81 ? -4.559 -20.234 -3.684 1 95.06 81 GLY B CA 1
ATOM 2432 C C . GLY B 1 81 ? -3.309 -20.969 -3.229 1 95.06 81 GLY B C 1
ATOM 2433 O O . GLY B 1 81 ? -2.197 -20.453 -3.373 1 95.06 81 GLY B O 1
ATOM 2434 N N . ARG B 1 82 ? -3.484 -22.109 -2.701 1 93.56 82 ARG B N 1
ATOM 2435 C CA . ARG B 1 82 ? -2.359 -22.891 -2.209 1 93.56 82 ARG B CA 1
ATOM 2436 C C . ARG B 1 82 ? -1.395 -23.234 -3.34 1 93.56 82 ARG B C 1
ATOM 2438 O O . ARG B 1 82 ? -0.184 -23.047 -3.211 1 93.56 82 ARG B O 1
ATOM 2445 N N . LEU B 1 83 ? -1.922 -23.797 -4.375 1 94.38 83 LEU B N 1
ATOM 2446 C CA . LEU B 1 83 ? -1.099 -24.156 -5.523 1 94.38 83 LEU B CA 1
ATOM 2447 C C . LEU B 1 83 ? -0.429 -22.922 -6.121 1 94.38 83 LEU B C 1
ATOM 2449 O O . LEU B 1 83 ? 0.752 -22.953 -6.473 1 94.38 83 LEU B O 1
ATOM 2453 N N . LEU B 1 84 ? -1.147 -21.859 -6.258 1 97.88 84 LEU B N 1
ATOM 2454 C CA . LEU B 1 84 ? -0.6 -20.625 -6.809 1 97.88 84 LEU B CA 1
ATOM 2455 C C . LEU B 1 84 ? 0.591 -20.141 -5.988 1 97.88 84 LEU B C 1
ATOM 2457 O O . LEU B 1 84 ? 1.621 -19.766 -6.547 1 97.88 84 LEU B O 1
ATOM 2461 N N . ILE B 1 85 ? 0.468 -20.125 -4.68 1 98.12 85 ILE B N 1
ATOM 2462 C CA . ILE B 1 85 ? 1.544 -19.688 -3.799 1 98.12 85 ILE B CA 1
ATOM 2463 C C . ILE B 1 85 ? 2.793 -20.531 -4.055 1 98.12 85 ILE B C 1
ATOM 2465 O O . ILE B 1 85 ? 3.902 -20 -4.129 1 98.12 85 ILE B O 1
ATOM 2469 N N . GLU B 1 86 ? 2.623 -21.781 -4.215 1 96.69 86 GLU B N 1
ATOM 2470 C CA . GLU B 1 86 ? 3.758 -22.672 -4.473 1 96.69 86 GLU B CA 1
ATOM 2471 C C . GLU B 1 86 ? 4.434 -22.312 -5.797 1 96.69 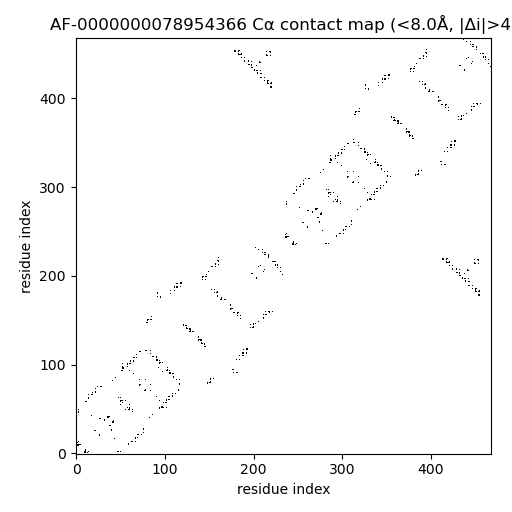86 GLU B C 1
ATOM 2473 O O . GLU B 1 86 ? 5.664 -22.297 -5.883 1 96.69 86 GLU B O 1
ATOM 2478 N N . ILE B 1 87 ? 3.658 -22.125 -6.754 1 97.94 87 ILE B N 1
ATOM 2479 C CA . ILE B 1 87 ? 4.191 -21.781 -8.07 1 97.94 87 ILE B CA 1
ATOM 2480 C C . ILE B 1 87 ? 4.93 -20.453 -7.996 1 97.94 87 ILE B C 1
ATOM 2482 O O . ILE B 1 87 ? 6.043 -20.328 -8.5 1 97.94 87 ILE B O 1
ATOM 2486 N N . LEU B 1 88 ? 4.273 -19.453 -7.352 1 98.31 88 LEU B N 1
ATOM 2487 C CA . LEU B 1 88 ? 4.895 -18.141 -7.207 1 98.31 88 LEU B CA 1
ATOM 2488 C C . LEU B 1 88 ? 6.211 -18.25 -6.441 1 98.31 88 LEU B C 1
ATOM 2490 O O . LEU B 1 88 ? 7.176 -17.547 -6.762 1 98.31 88 LEU B O 1
ATOM 2494 N N . SER B 1 89 ? 6.207 -19.062 -5.457 1 97.62 89 SER B N 1
ATOM 2495 C CA . SER B 1 89 ? 7.414 -19.266 -4.668 1 97.62 89 SER B CA 1
ATOM 2496 C C . SER B 1 89 ? 8.555 -19.797 -5.527 1 97.62 89 SER B C 1
ATOM 2498 O O . SER B 1 89 ? 9.68 -19.297 -5.461 1 97.62 89 SER B O 1
ATOM 2500 N N . ARG B 1 90 ? 8.289 -20.734 -6.328 1 97.31 90 ARG B N 1
ATOM 2501 C CA . ARG B 1 90 ? 9.297 -21.312 -7.211 1 97.31 90 ARG B CA 1
ATOM 2502 C C . ARG B 1 90 ? 9.773 -20.297 -8.242 1 97.31 90 ARG B C 1
ATOM 2504 O O . ARG B 1 90 ? 10.961 -20.234 -8.555 1 97.31 90 ARG B O 1
ATOM 2511 N N . CYS B 1 91 ? 8.82 -19.578 -8.797 1 97.81 91 CYS B N 1
ATOM 2512 C CA . CYS B 1 91 ? 9.18 -18.516 -9.727 1 97.81 91 CYS B CA 1
ATOM 2513 C C . CYS B 1 91 ? 10.086 -17.5 -9.055 1 97.81 91 CYS B C 1
ATOM 2515 O O . CYS B 1 91 ? 11.055 -17.031 -9.664 1 97.81 91 CYS B O 1
ATOM 2517 N N . GLY B 1 92 ? 9.766 -17.156 -7.797 1 97.19 92 GLY B N 1
ATOM 2518 C CA . GLY B 1 92 ? 10.586 -16.219 -7.043 1 97.19 92 GLY B CA 1
ATOM 2519 C C . GLY B 1 92 ? 12.016 -16.703 -6.848 1 97.19 92 GLY B C 1
ATOM 2520 O O . GLY B 1 92 ? 12.953 -15.906 -6.938 1 97.19 92 GLY B O 1
ATOM 2521 N N . GLU B 1 93 ? 12.172 -17.953 -6.594 1 96.19 93 GLU B N 1
ATOM 2522 C CA . GLU B 1 93 ? 13.508 -18.531 -6.453 1 96.19 93 GLU B CA 1
ATOM 2523 C C . GLU B 1 93 ? 14.305 -18.406 -7.746 1 96.19 93 GLU B C 1
ATOM 2525 O O . GLU B 1 93 ? 15.492 -18.078 -7.723 1 96.19 93 GLU B O 1
ATOM 2530 N N . CYS B 1 94 ? 13.656 -18.688 -8.836 1 96.94 94 CYS B N 1
ATOM 2531 C CA . CYS B 1 94 ? 14.297 -18.562 -10.141 1 96.94 94 CYS B CA 1
ATOM 2532 C C . CYS B 1 94 ? 14.688 -17.109 -10.422 1 96.94 94 CYS B C 1
ATOM 2534 O O . CYS B 1 94 ? 15.75 -16.844 -10.984 1 96.94 94 CYS B O 1
ATOM 2536 N N . TRP B 1 95 ? 13.836 -16.234 -10.031 1 96.44 95 TRP B N 1
ATOM 2537 C CA . TRP B 1 95 ? 14.109 -14.805 -10.195 1 96.44 95 TRP B CA 1
ATOM 2538 C C . TRP B 1 95 ? 15.359 -14.398 -9.414 1 96.44 95 TRP B C 1
ATOM 2540 O O . TRP B 1 95 ? 16.25 -13.742 -9.953 1 96.44 95 TRP B O 1
ATOM 2550 N N . GLU B 1 96 ? 15.445 -14.828 -8.195 1 94 96 GLU B N 1
ATOM 2551 C CA . GLU B 1 96 ? 16.516 -14.414 -7.293 1 94 96 GLU B CA 1
ATOM 2552 C C . GLU B 1 96 ? 17.859 -14.938 -7.77 1 94 96 GLU B C 1
ATOM 2554 O O . GLU B 1 96 ? 18.875 -14.234 -7.691 1 94 96 GLU B O 1
ATOM 2559 N N . MET B 1 97 ? 17.891 -16.125 -8.258 1 94.75 97 MET B N 1
ATOM 2560 C CA . MET B 1 97 ? 19.141 -16.797 -8.531 1 94.75 97 MET B CA 1
ATOM 2561 C C . MET B 1 97 ? 19.391 -16.922 -10.031 1 94.75 97 MET B C 1
ATOM 2563 O O . MET B 1 97 ? 20.359 -17.531 -10.461 1 94.75 97 MET B O 1
ATOM 2567 N N . GLY B 1 98 ? 18.547 -16.375 -10.805 1 95.5 98 GLY B N 1
ATOM 2568 C CA . GLY B 1 98 ? 18.594 -16.641 -12.234 1 95.5 98 GLY B CA 1
ATOM 2569 C C . GLY B 1 98 ? 19.297 -15.555 -13.023 1 95.5 98 GLY B C 1
ATOM 2570 O O . GLY B 1 98 ? 19.547 -14.469 -12.5 1 95.5 98 GLY B O 1
ATOM 2571 N N . SER B 1 99 ? 19.688 -15.938 -14.211 1 95.94 99 SER B N 1
ATOM 2572 C CA . SER B 1 99 ? 20.172 -14.984 -15.203 1 95.94 99 SER B CA 1
ATOM 2573 C C . SER B 1 99 ? 19.062 -14.023 -15.633 1 95.94 99 SER B C 1
ATOM 2575 O O . SER B 1 99 ? 17.906 -14.164 -15.203 1 95.94 99 SER B O 1
ATOM 2577 N N . ARG B 1 100 ? 19.391 -13.094 -16.406 1 95.62 100 ARG B N 1
ATOM 2578 C CA . ARG B 1 100 ? 18.422 -12.141 -16.922 1 95.62 100 ARG B CA 1
ATOM 2579 C C . ARG B 1 100 ? 17.281 -12.844 -17.641 1 95.62 100 ARG B C 1
ATOM 2581 O O . ARG B 1 100 ? 16.109 -12.492 -17.453 1 95.62 100 ARG B O 1
ATOM 2588 N N . ALA B 1 101 ? 17.688 -13.828 -18.406 1 95.31 101 ALA B N 1
ATOM 2589 C CA . ALA B 1 101 ? 16.688 -14.578 -19.172 1 95.31 101 ALA B CA 1
ATOM 2590 C C . ALA B 1 101 ? 15.758 -15.344 -18.234 1 95.31 101 ALA B C 1
ATOM 2592 O O . ALA B 1 101 ? 14.547 -15.367 -18.438 1 95.31 101 ALA B O 1
ATOM 2593 N N . ILE B 1 102 ? 16.281 -15.922 -17.219 1 97.69 102 ILE B N 1
ATOM 2594 C CA . ILE B 1 102 ? 15.508 -16.688 -16.25 1 97.69 102 ILE B CA 1
ATOM 2595 C C . ILE B 1 102 ? 14.617 -15.758 -15.445 1 97.69 102 ILE B C 1
ATOM 2597 O O . ILE B 1 102 ? 13.461 -16.078 -15.156 1 97.69 102 ILE B O 1
ATOM 2601 N N . LYS B 1 103 ? 15.164 -14.586 -15.133 1 97 103 LYS B N 1
ATOM 2602 C CA . LYS B 1 103 ? 14.375 -13.586 -14.422 1 97 103 LYS B CA 1
ATOM 2603 C C . LYS B 1 103 ? 13.148 -13.18 -15.234 1 97 103 LYS B C 1
ATOM 2605 O O . LYS B 1 103 ? 12.039 -13.148 -14.711 1 97 103 LYS B O 1
ATOM 2610 N N . ALA B 1 104 ? 13.383 -12.938 -16.469 1 97 104 ALA B N 1
ATOM 2611 C CA . ALA B 1 104 ? 12.289 -12.523 -17.344 1 97 104 ALA B CA 1
ATOM 2612 C C . ALA B 1 104 ? 11.242 -13.633 -17.469 1 97 104 ALA B C 1
ATOM 2614 O O . ALA B 1 104 ? 10.039 -13.375 -17.391 1 97 104 ALA B O 1
ATOM 2615 N N . ALA B 1 105 ? 11.688 -14.844 -17.688 1 97.5 105 ALA B N 1
ATOM 2616 C CA . ALA B 1 105 ? 10.789 -15.984 -17.844 1 97.5 105 ALA B CA 1
ATOM 2617 C C . ALA B 1 105 ? 10.008 -16.25 -16.562 1 97.5 105 ALA B C 1
ATOM 2619 O O . ALA B 1 105 ? 8.82 -16.578 -16.609 1 97.5 105 ALA B O 1
ATOM 2620 N N . SER B 1 106 ? 10.672 -16.172 -15.43 1 98.19 106 SER B N 1
ATOM 2621 C CA . SER B 1 106 ? 10.016 -16.438 -14.148 1 98.19 106 SER B CA 1
ATOM 2622 C C . SER B 1 106 ? 8.938 -15.398 -13.859 1 98.19 106 SER B C 1
ATOM 2624 O O . SER B 1 106 ? 7.844 -15.742 -13.406 1 98.19 106 SER B O 1
ATOM 2626 N N . LEU B 1 107 ? 9.258 -14.141 -14.148 1 97.62 107 LEU B N 1
ATOM 2627 C CA . LEU B 1 107 ? 8.273 -13.078 -13.945 1 97.62 107 LEU B CA 1
ATOM 2628 C C . LEU B 1 107 ? 7.074 -13.266 -14.867 1 97.62 107 LEU B C 1
ATOM 2630 O O . LEU B 1 107 ? 5.93 -13.086 -14.445 1 97.62 107 LEU B O 1
ATOM 2634 N N . ALA B 1 108 ? 7.363 -13.586 -16.094 1 97.62 108 ALA B N 1
ATOM 2635 C CA . ALA B 1 108 ? 6.285 -13.805 -17.047 1 97.62 108 ALA B CA 1
ATOM 2636 C C . ALA B 1 108 ? 5.387 -14.961 -16.594 1 97.62 108 ALA B C 1
ATOM 2638 O O . ALA B 1 108 ? 4.16 -14.852 -16.656 1 97.62 108 ALA B O 1
ATOM 2639 N N . ALA B 1 109 ? 5.949 -16.047 -16.219 1 98.19 109 ALA B N 1
ATOM 2640 C CA . ALA B 1 109 ? 5.195 -17.219 -15.758 1 98.19 109 ALA B CA 1
ATOM 2641 C C . ALA B 1 109 ? 4.352 -16.859 -14.531 1 98.19 109 ALA B C 1
ATOM 2643 O O . ALA B 1 109 ? 3.166 -17.188 -14.469 1 98.19 109 ALA B O 1
ATOM 2644 N N . ALA B 1 110 ? 4.949 -16.188 -13.562 1 98.25 110 ALA B N 1
ATOM 2645 C CA . ALA B 1 110 ? 4.238 -15.781 -12.352 1 98.25 110 ALA B CA 1
ATOM 2646 C C . ALA B 1 110 ? 3.047 -14.891 -12.695 1 98.25 110 ALA B C 1
ATOM 2648 O O . ALA B 1 110 ? 1.94 -15.102 -12.195 1 98.25 110 ALA B O 1
ATOM 2649 N N . SER B 1 111 ? 3.314 -13.922 -13.523 1 97.56 111 SER B N 1
ATOM 2650 C CA . SER B 1 111 ? 2.27 -12.977 -13.906 1 97.56 111 SER B CA 1
ATOM 2651 C C . SER B 1 111 ? 1.11 -13.688 -14.602 1 97.56 111 SER B C 1
ATOM 2653 O O . SER B 1 111 ? -0.056 -13.406 -14.312 1 97.56 111 SER B O 1
ATOM 2655 N N . GLN B 1 112 ? 1.481 -14.539 -15.477 1 97.94 112 GLN B N 1
ATOM 2656 C CA . GLN B 1 112 ? 0.437 -15.258 -16.203 1 97.94 112 GLN B CA 1
ATOM 2657 C C . GLN B 1 112 ? -0.356 -16.172 -15.266 1 97.94 112 GLN B C 1
ATOM 2659 O O . GLN B 1 112 ? -1.573 -16.297 -15.406 1 97.94 112 GLN B O 1
ATOM 2664 N N . CYS B 1 113 ? 0.283 -16.828 -14.359 1 97.94 113 CYS B N 1
ATOM 2665 C CA . CYS B 1 113 ? -0.406 -17.656 -13.383 1 97.94 113 CYS B CA 1
ATOM 2666 C C . CYS B 1 113 ? -1.351 -16.828 -12.523 1 97.94 113 CYS B C 1
ATOM 2668 O O . CYS B 1 113 ? -2.465 -17.266 -12.227 1 97.94 113 CYS B O 1
ATOM 2670 N N . LEU B 1 114 ? -0.931 -15.656 -12.125 1 98.06 114 LEU B N 1
ATOM 2671 C CA . LEU B 1 114 ? -1.766 -14.75 -11.344 1 98.06 114 LEU B CA 1
ATOM 2672 C C . LEU B 1 114 ? -3.002 -14.336 -12.141 1 98.06 114 LEU B C 1
ATOM 2674 O O . LEU B 1 114 ? -4.113 -14.336 -11.602 1 98.06 114 LEU B O 1
ATOM 2678 N N . ARG B 1 115 ? -2.799 -14.039 -13.352 1 97.62 115 ARG B N 1
ATOM 2679 C CA . ARG B 1 115 ? -3.922 -13.656 -14.203 1 97.62 115 ARG B CA 1
ATOM 2680 C C . ARG B 1 115 ? -4.906 -14.812 -14.359 1 97.62 115 ARG B C 1
ATOM 2682 O O . ARG B 1 115 ? -6.121 -14.602 -14.312 1 97.62 115 ARG B O 1
ATOM 2689 N N . THR B 1 116 ? -4.398 -15.961 -14.602 1 97.31 116 THR B N 1
ATOM 2690 C CA . THR B 1 116 ? -5.238 -17.141 -14.727 1 97.31 116 THR B CA 1
ATOM 2691 C C . THR B 1 116 ? -6.059 -17.359 -13.461 1 97.31 116 THR B C 1
ATOM 2693 O O . THR B 1 116 ? -7.258 -17.641 -13.531 1 97.31 116 THR B O 1
ATOM 2696 N N . PHE B 1 117 ? -5.453 -17.281 -12.352 1 97.25 117 PHE B N 1
ATOM 2697 C CA . PHE B 1 117 ? -6.102 -17.422 -11.055 1 97.25 117 PHE B CA 1
ATOM 2698 C C . PHE B 1 117 ? -7.242 -16.422 -10.906 1 97.25 117 PHE B C 1
ATOM 2700 O O . PHE B 1 117 ? -8.352 -16.797 -10.523 1 97.25 117 PHE B O 1
ATOM 2707 N N . CYS B 1 118 ? -6.98 -15.18 -11.188 1 96.88 118 CYS B N 1
ATOM 2708 C CA . CYS B 1 118 ? -7.988 -14.133 -11.078 1 96.88 118 CYS B CA 1
ATOM 2709 C C . CYS B 1 118 ? -9.141 -14.375 -12.047 1 96.88 118 CYS B C 1
ATOM 2711 O O . CYS B 1 118 ? -10.305 -14.18 -11.703 1 96.88 118 CYS B O 1
ATOM 2713 N N . ALA B 1 119 ? -8.766 -14.758 -13.258 1 96.12 119 ALA B N 1
ATOM 2714 C CA . ALA B 1 119 ? -9.805 -15.055 -14.234 1 96.12 119 ALA B CA 1
ATOM 2715 C C . ALA B 1 119 ? -10.719 -16.172 -13.734 1 96.12 119 ALA B C 1
ATOM 2717 O O . ALA B 1 119 ? -11.938 -16.109 -13.93 1 96.12 119 ALA B O 1
ATOM 2718 N N . PHE B 1 120 ? -10.141 -17.141 -13.172 1 94.81 120 PHE B N 1
ATOM 2719 C CA . PHE B 1 120 ? -10.914 -18.234 -12.594 1 94.81 120 PHE B CA 1
ATOM 2720 C C . PHE B 1 120 ? -11.875 -17.719 -11.531 1 94.81 120 PHE B C 1
ATOM 2722 O O . PHE B 1 120 ? -13.055 -18.094 -11.516 1 94.81 120 PHE B O 1
ATOM 2729 N N . LEU B 1 121 ? -11.438 -16.922 -10.602 1 94.81 121 LEU B N 1
ATOM 2730 C CA . LEU B 1 121 ? -12.266 -16.375 -9.531 1 94.81 121 LEU B CA 1
ATOM 2731 C C . LEU B 1 121 ? -13.398 -15.531 -10.094 1 94.81 121 LEU B C 1
ATOM 2733 O O . LEU B 1 121 ? -14.531 -15.602 -9.617 1 94.81 121 LEU B O 1
ATOM 2737 N N . ILE B 1 122 ? -13.094 -14.719 -11.086 1 95.19 122 ILE B N 1
ATOM 2738 C CA . ILE B 1 122 ? -14.094 -13.859 -11.719 1 95.19 122 ILE B CA 1
ATOM 2739 C C . ILE B 1 122 ? -15.195 -14.711 -12.336 1 95.19 122 ILE B C 1
ATOM 2741 O O . ILE B 1 122 ? -16.391 -14.422 -12.164 1 95.19 122 ILE B O 1
ATOM 2745 N N . GLU B 1 123 ? -14.766 -15.719 -13.047 1 94.06 123 GLU B N 1
ATOM 2746 C CA . GLU B 1 123 ? -15.734 -16.625 -13.648 1 94.06 123 GLU B CA 1
ATOM 2747 C C . GLU B 1 123 ? -16.594 -17.312 -12.578 1 94.06 123 GLU B C 1
ATOM 2749 O O . GLU B 1 123 ? -17.797 -17.453 -12.742 1 94.06 123 GLU B O 1
ATOM 2754 N N . GLU B 1 124 ? -15.945 -17.75 -11.547 1 92.44 124 GLU B N 1
ATOM 2755 C CA . GLU B 1 124 ? -16.672 -18.391 -10.445 1 92.44 124 GLU B CA 1
ATOM 2756 C C . GLU B 1 124 ? -17.672 -17.422 -9.828 1 92.44 124 GLU B C 1
ATOM 2758 O O . GLU B 1 124 ? -18.797 -17.812 -9.5 1 92.44 124 GLU B O 1
ATOM 2763 N N . ALA B 1 125 ? -17.281 -16.219 -9.57 1 91.75 125 ALA B N 1
ATOM 2764 C CA . ALA B 1 125 ? -18.172 -15.203 -9.008 1 91.75 125 ALA B CA 1
ATOM 2765 C C . ALA B 1 125 ? -19.391 -14.977 -9.914 1 91.75 125 ALA B C 1
ATOM 2767 O O . ALA B 1 125 ? -20.516 -14.836 -9.43 1 91.75 125 ALA B O 1
ATOM 2768 N N . GLU B 1 126 ? -19.156 -14.875 -11.195 1 91.56 126 GLU B N 1
ATOM 2769 C CA . GLU B 1 126 ? -20.234 -14.703 -12.164 1 91.56 126 GLU B CA 1
ATOM 2770 C C . GLU B 1 126 ? -21.188 -15.891 -12.141 1 91.56 126 GLU B C 1
ATOM 2772 O O . GLU B 1 126 ? -22.406 -15.711 -12.273 1 91.56 126 GLU B O 1
ATOM 2777 N N . GLU B 1 127 ? -20.656 -17.047 -12 1 91.44 127 GLU B N 1
ATOM 2778 C CA . GLU B 1 127 ? -21.5 -18.25 -11.93 1 91.44 127 GLU B CA 1
ATOM 2779 C C . GLU B 1 127 ? -22.375 -18.234 -10.688 1 91.44 127 GLU B C 1
ATOM 2781 O O . GLU B 1 127 ? -23.547 -18.641 -10.742 1 91.44 127 GLU B O 1
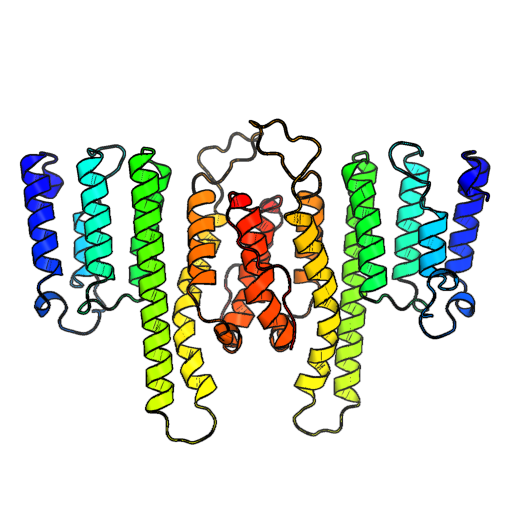ATOM 2786 N N . VAL B 1 128 ? -21.844 -17.844 -9.586 1 89.12 128 VAL B N 1
ATOM 2787 C CA . VAL B 1 128 ? -22.609 -17.75 -8.344 1 89.12 128 VAL B CA 1
ATOM 2788 C C . VAL B 1 128 ? -23.766 -16.766 -8.523 1 89.12 128 VAL B C 1
ATOM 2790 O O . VAL B 1 128 ? -24.875 -17.016 -8.062 1 89.12 128 VAL B O 1
ATOM 2793 N N . LYS B 1 129 ? -23.531 -15.664 -9.195 1 86.69 129 LYS B N 1
ATOM 2794 C CA . LYS B 1 129 ? -24.562 -14.664 -9.445 1 86.69 129 LYS B CA 1
ATOM 2795 C C . LYS B 1 129 ? -25.688 -15.227 -10.312 1 86.69 129 LYS B C 1
ATOM 2797 O O . LYS B 1 129 ? -26.859 -14.914 -10.102 1 86.69 129 LYS B O 1
ATOM 2802 N N . LYS B 1 130 ? -25.344 -15.953 -11.227 1 87.44 130 LYS B N 1
ATOM 2803 C CA . LYS B 1 130 ? -26.297 -16.516 -12.172 1 87.44 130 LYS B CA 1
ATOM 2804 C C . LYS B 1 130 ? -27.156 -17.594 -11.516 1 87.44 130 LYS B C 1
ATOM 2806 O O . LYS B 1 130 ? -28.344 -17.75 -11.828 1 87.44 130 LYS B O 1
ATOM 2811 N N . THR B 1 131 ? -26.656 -18.359 -10.703 1 83.69 131 THR B N 1
ATOM 2812 C CA . THR B 1 131 ? -27.328 -19.516 -10.141 1 83.69 131 THR B CA 1
ATOM 2813 C C . THR B 1 131 ? -28.078 -19.141 -8.859 1 83.69 131 THR B C 1
ATOM 2815 O O . THR B 1 131 ? -28.891 -19.922 -8.359 1 83.69 131 THR B O 1
ATOM 2818 N N . ALA B 1 132 ? -27.734 -17.969 -8.289 1 73.38 132 ALA B N 1
ATOM 2819 C CA . ALA B 1 132 ? -28.359 -17.562 -7.035 1 73.38 132 ALA B CA 1
ATOM 2820 C C . ALA B 1 132 ? -29.812 -17.141 -7.266 1 73.38 132 ALA B C 1
ATOM 2822 O O . ALA B 1 132 ? -30.125 -16.562 -8.305 1 73.38 132 ALA B O 1
ATOM 2823 N N . PRO B 1 133 ? -30.672 -17.703 -6.52 1 67.81 133 PRO B N 1
ATOM 2824 C CA . PRO B 1 133 ? -32.062 -17.266 -6.656 1 67.81 133 PRO B CA 1
ATOM 2825 C C . PRO B 1 133 ? -32.219 -15.742 -6.609 1 67.81 133 PRO B C 1
ATOM 2827 O O . PRO B 1 133 ? -31.406 -15.055 -5.992 1 67.81 133 PRO B O 1
ATOM 2830 N N . ALA B 1 134 ? -32.875 -15.141 -7.5 1 61.19 134 ALA B N 1
ATOM 2831 C CA . ALA B 1 134 ? -33.125 -13.734 -7.797 1 61.19 134 ALA B CA 1
ATOM 2832 C C . ALA B 1 134 ? -32.969 -12.875 -6.547 1 61.19 134 ALA B C 1
ATOM 2834 O O . ALA B 1 134 ? -32.844 -11.656 -6.641 1 61.19 134 ALA B O 1
ATOM 2835 N N . GLY B 1 135 ? -33.281 -13.523 -5.406 1 54.94 135 GLY B N 1
ATOM 2836 C CA . GLY B 1 135 ? -33.406 -12.664 -4.238 1 54.94 135 GLY B CA 1
ATOM 2837 C C . GLY B 1 135 ? -32.062 -12.039 -3.818 1 54.94 135 GLY B C 1
ATOM 2838 O O . GLY B 1 135 ? -31.047 -12.281 -4.453 1 54.94 135 GLY B O 1
ATOM 2839 N N . LEU B 1 136 ? -31.828 -11.242 -2.559 1 57.78 136 LEU B N 1
ATOM 2840 C CA . LEU B 1 136 ? -31.016 -10.148 -2.01 1 57.78 136 LEU B CA 1
ATOM 2841 C C . LEU B 1 136 ? -29.547 -10.516 -2.002 1 57.78 136 LEU B C 1
ATOM 2843 O O . LEU B 1 136 ? -28.703 -9.703 -2.4 1 57.78 136 LEU B O 1
ATOM 2847 N N . MET B 1 137 ? -29.047 -11.469 -1.237 1 60.09 137 MET B N 1
ATOM 2848 C CA . MET B 1 137 ? -27.703 -11.57 -0.653 1 60.09 137 MET B CA 1
ATOM 2849 C C . MET B 1 137 ? -26.703 -12.086 -1.677 1 60.09 137 MET B C 1
ATOM 2851 O O . MET B 1 137 ? -25.625 -12.555 -1.312 1 60.09 137 MET B O 1
ATOM 2855 N N . THR B 1 138 ? -27.031 -11.945 -3.062 1 72.19 138 THR B N 1
ATOM 2856 C CA . THR B 1 138 ? -26.297 -12.578 -4.145 1 72.19 138 THR B CA 1
ATOM 2857 C C . THR B 1 138 ? -24.953 -11.883 -4.359 1 72.19 138 THR B C 1
ATOM 2859 O O . THR B 1 138 ? -23.922 -12.547 -4.574 1 72.19 138 THR B O 1
ATOM 2862 N N . GLN B 1 139 ? -24.922 -10.617 -4.211 1 77.25 139 GLN B N 1
ATOM 2863 C CA . GLN B 1 139 ? -23.672 -9.883 -4.426 1 77.25 139 GLN B CA 1
ATOM 2864 C C . GLN B 1 139 ? -22.641 -10.219 -3.348 1 77.25 139 GLN B C 1
ATOM 2866 O O . GLN B 1 139 ? -21.469 -10.375 -3.645 1 77.25 139 GLN B O 1
ATOM 2871 N N . THR B 1 140 ? -23.203 -10.422 -2.205 1 77.94 140 THR B N 1
ATOM 2872 C CA . THR B 1 140 ? -22.312 -10.75 -1.088 1 77.94 140 THR B CA 1
ATOM 2873 C C . THR B 1 140 ? -21.734 -12.141 -1.253 1 77.94 140 T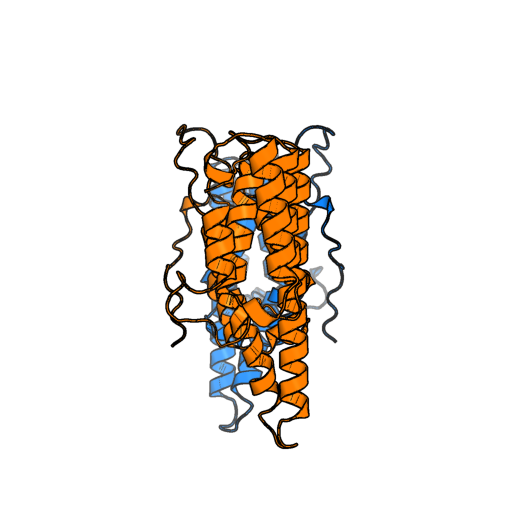HR B C 1
ATOM 2875 O O . THR B 1 140 ? -20.531 -12.352 -1.019 1 77.94 140 THR B O 1
ATOM 2878 N N . GLN B 1 141 ? -22.625 -13.023 -1.693 1 82.56 141 GLN B N 1
ATOM 2879 C CA . GLN B 1 141 ? -22.172 -14.391 -1.901 1 82.56 141 GLN B CA 1
ATOM 2880 C C . GLN B 1 141 ? -21.141 -14.469 -3.029 1 82.56 141 GLN B C 1
ATOM 2882 O O . GLN B 1 141 ? -20.125 -15.156 -2.91 1 82.56 141 GLN B O 1
ATOM 2887 N N . ALA B 1 142 ? -21.422 -13.742 -4.059 1 86.25 142 ALA B N 1
ATOM 2888 C CA . ALA B 1 142 ? -20.516 -13.727 -5.207 1 86.25 142 ALA B CA 1
ATOM 2889 C C . ALA B 1 142 ? -19.172 -13.109 -4.836 1 86.25 142 ALA B C 1
ATOM 2891 O O . ALA B 1 142 ? -18.125 -13.586 -5.277 1 86.25 142 ALA B O 1
ATOM 2892 N N . SER B 1 143 ? -19.141 -12.141 -3.99 1 87.5 143 SER B N 1
ATOM 2893 C CA . SER B 1 143 ? -17.906 -11.453 -3.617 1 87.5 143 SER B CA 1
ATOM 2894 C C . SER B 1 143 ? -17.047 -12.328 -2.699 1 87.5 143 SER B C 1
ATOM 2896 O O . SER B 1 143 ? -15.844 -12.117 -2.592 1 87.5 143 SER B O 1
ATOM 2898 N N . ALA B 1 144 ? -17.656 -13.297 -2.057 1 90.31 144 ALA B N 1
ATOM 2899 C CA . ALA B 1 144 ? -16.953 -14.172 -1.118 1 90.31 144 ALA B CA 1
ATOM 2900 C C . ALA B 1 144 ? -15.898 -15.008 -1.834 1 90.31 144 ALA B C 1
ATOM 2902 O O . ALA B 1 144 ? -14.938 -15.469 -1.213 1 90.31 144 ALA B O 1
ATOM 2903 N N . VAL B 1 145 ? -16.094 -15.219 -3.135 1 92.31 145 VAL B N 1
ATOM 2904 C CA . VAL B 1 145 ? -15.156 -16.016 -3.922 1 92.31 145 VAL B CA 1
ATOM 2905 C C . VAL B 1 145 ? -13.766 -15.375 -3.854 1 92.31 145 VAL B C 1
ATOM 2907 O O . VAL B 1 145 ? -12.758 -16.078 -3.867 1 92.31 145 VAL B O 1
ATOM 2910 N N . TYR B 1 146 ? -13.719 -14.117 -3.676 1 93.06 146 TYR B N 1
ATOM 2911 C CA . TYR B 1 146 ? -12.461 -13.375 -3.703 1 93.06 146 TYR B CA 1
ATOM 2912 C C . TYR B 1 146 ? -11.727 -13.508 -2.377 1 93.06 146 TYR B C 1
ATOM 2914 O O . TYR B 1 146 ? -10.594 -13.039 -2.24 1 93.06 146 TYR B O 1
ATOM 2922 N N . ASN B 1 147 ? -12.305 -14.156 -1.403 1 93.69 147 ASN B N 1
ATOM 2923 C CA . ASN B 1 147 ? -11.578 -14.516 -0.186 1 93.69 147 ASN B CA 1
ATOM 2924 C C . ASN B 1 147 ? -10.336 -15.344 -0.493 1 93.69 147 ASN B C 1
ATOM 2926 O O . ASN B 1 147 ? -9.359 -15.312 0.262 1 93.69 147 ASN B O 1
ATOM 2930 N N . GLU B 1 148 ? -10.359 -16 -1.641 1 94.5 148 GLU B N 1
ATOM 2931 C CA . GLU B 1 148 ? -9.266 -16.891 -2.035 1 94.5 148 GLU B CA 1
ATOM 2932 C C . GLU B 1 148 ? -8 -16.109 -2.363 1 94.5 148 GLU B C 1
ATOM 2934 O O . GLU B 1 148 ? -6.906 -16.672 -2.402 1 94.5 148 GLU B O 1
ATOM 2939 N N . VAL B 1 149 ? -8.172 -14.844 -2.611 1 95.56 149 VAL B N 1
ATOM 2940 C CA . VAL B 1 149 ? -7.027 -14.023 -2.998 1 95.56 149 VAL B CA 1
ATOM 2941 C C . VAL B 1 149 ? -6.23 -13.633 -1.756 1 95.56 149 VAL B C 1
ATOM 2943 O O . VAL B 1 149 ? -5.027 -13.367 -1.84 1 95.56 149 VAL B O 1
ATOM 2946 N N . ILE B 1 150 ? -6.871 -13.578 -0.613 1 95.25 150 ILE B N 1
ATOM 2947 C CA . ILE B 1 150 ? -6.328 -12.992 0.61 1 95.25 150 ILE B CA 1
ATOM 2948 C C . ILE B 1 150 ? -5.082 -13.766 1.04 1 95.25 150 ILE B C 1
ATOM 2950 O O . ILE B 1 150 ? -4.031 -13.164 1.286 1 95.25 150 ILE B O 1
ATOM 2954 N N . PRO B 1 151 ? -5.074 -15.062 1.049 1 96.19 151 PRO B N 1
ATOM 2955 C CA . PRO B 1 151 ? -3.859 -15.781 1.439 1 96.19 151 PRO B CA 1
ATOM 2956 C C . PRO B 1 151 ? -2.693 -15.539 0.482 1 96.19 151 PRO B C 1
ATOM 2958 O O . PRO B 1 151 ? -1.536 -15.516 0.906 1 96.19 151 PRO B O 1
ATOM 2961 N N . VAL B 1 152 ? -2.975 -15.438 -0.782 1 97.19 152 VAL B N 1
ATOM 2962 C CA . VAL B 1 152 ? -1.94 -15.164 -1.773 1 97.19 152 VAL B CA 1
ATOM 2963 C C . VAL B 1 152 ? -1.302 -13.805 -1.494 1 97.19 152 VAL B C 1
ATOM 2965 O O . VAL B 1 152 ? -0.075 -13.688 -1.452 1 97.19 152 VAL B O 1
ATOM 2968 N N . MET B 1 153 ? -2.145 -12.828 -1.254 1 95 153 MET B N 1
ATOM 2969 C CA . MET B 1 153 ? -1.662 -11.484 -0.954 1 95 153 MET B CA 1
ATOM 2970 C C . MET B 1 153 ? -0.883 -11.469 0.357 1 95 153 MET B C 1
ATOM 2972 O O . MET B 1 153 ? 0.13 -10.773 0.472 1 95 153 MET B O 1
ATOM 2976 N N . GLN B 1 154 ? -1.397 -12.164 1.31 1 95.06 154 GLN B N 1
ATOM 2977 C CA . GLN B 1 154 ? -0.703 -12.273 2.588 1 95.06 154 GLN B CA 1
ATOM 2978 C C . GLN B 1 154 ? 0.696 -12.859 2.406 1 95.06 154 GLN B C 1
ATOM 2980 O O . GLN B 1 154 ? 1.655 -12.383 3.018 1 95.06 154 GLN B O 1
ATOM 2985 N N . TRP B 1 155 ? 0.772 -13.867 1.673 1 96.19 155 TRP B N 1
ATOM 2986 C CA . TRP B 1 155 ? 2.068 -14.477 1.4 1 96.19 155 TRP B CA 1
ATOM 2987 C C . TRP B 1 155 ? 3.008 -13.484 0.727 1 96.19 155 TRP B C 1
ATOM 2989 O O . TRP B 1 155 ? 4.168 -13.352 1.121 1 96.19 155 TRP B O 1
ATOM 2999 N N . LEU B 1 156 ? 2.559 -12.828 -0.297 1 95.06 156 LEU B N 1
ATOM 3000 C CA . LEU B 1 156 ? 3.365 -11.836 -0.997 1 95.06 156 LEU B CA 1
ATOM 3001 C C . LEU B 1 156 ? 3.891 -10.781 -0.027 1 95.06 156 LEU B C 1
ATOM 3003 O O . LEU B 1 156 ? 5.074 -10.438 -0.059 1 95.06 156 LEU B O 1
ATOM 3007 N N . CYS B 1 157 ? 2.979 -10.289 0.805 1 90.75 157 CYS B N 1
ATOM 3008 C CA . CYS B 1 157 ? 3.352 -9.289 1.794 1 90.75 157 CYS B CA 1
ATOM 3009 C C . CYS B 1 157 ? 4.414 -9.828 2.744 1 90.75 157 CYS B C 1
ATOM 3011 O O . CYS B 1 157 ? 5.379 -9.133 3.066 1 90.75 157 CYS B O 1
ATOM 3013 N N . SER B 1 158 ? 4.203 -11.055 3.158 1 92.5 158 SER B N 1
ATOM 3014 C CA . SER B 1 158 ? 5.145 -11.656 4.094 1 92.5 158 SER B CA 1
ATOM 3015 C C . SER B 1 158 ? 6.531 -11.781 3.473 1 92.5 158 SER B C 1
ATOM 3017 O O . SER B 1 158 ? 7.543 -11.594 4.156 1 92.5 158 SER B O 1
ATOM 3019 N N . ARG B 1 159 ? 6.594 -12.094 2.242 1 93 159 ARG B N 1
ATOM 3020 C CA . ARG B 1 159 ? 7.867 -12.227 1.537 1 93 159 ARG B CA 1
ATOM 3021 C C . ARG B 1 159 ? 8.523 -10.867 1.336 1 93 159 ARG B C 1
ATOM 3023 O O . ARG B 1 159 ? 9.758 -10.766 1.318 1 93 159 ARG B O 1
ATOM 3030 N N . LEU B 1 160 ? 7.801 -9.883 1.162 1 88.75 160 LEU B N 1
ATOM 3031 C CA . LEU B 1 160 ? 8.297 -8.531 0.904 1 88.75 160 LEU B CA 1
ATOM 3032 C C . LEU B 1 160 ? 9.039 -7.988 2.117 1 88.75 160 LEU B C 1
ATOM 3034 O O . LEU B 1 160 ? 10.039 -7.285 1.971 1 88.75 160 LEU B O 1
ATOM 3038 N N . VAL B 1 161 ? 8.609 -8.234 3.309 1 86.06 161 VAL B N 1
ATOM 3039 C CA . VAL B 1 161 ? 9.18 -7.633 4.508 1 86.06 161 VAL B CA 1
ATOM 3040 C C . VAL B 1 161 ? 10.125 -8.617 5.184 1 86.06 161 VAL B C 1
ATOM 3042 O O . VAL B 1 161 ? 10.625 -8.359 6.281 1 86.06 161 VAL B O 1
ATOM 3045 N N . GLU B 1 162 ? 10.273 -9.727 4.605 1 82.69 162 GLU B N 1
ATOM 3046 C CA . GLU B 1 162 ? 11.211 -10.695 5.156 1 82.69 162 GLU B CA 1
ATOM 3047 C C . GLU B 1 162 ? 12.633 -10.148 5.152 1 82.69 162 GLU B C 1
ATOM 3049 O O . GLU B 1 162 ? 13.109 -9.656 4.129 1 82.69 162 GLU B O 1
ATOM 3054 N N . PRO B 1 163 ? 13.211 -10.008 6.398 1 71 163 PRO B N 1
ATOM 3055 C CA . PRO B 1 163 ? 14.594 -9.516 6.457 1 71 163 PRO B CA 1
ATOM 3056 C C . PRO B 1 163 ? 15.57 -10.398 5.68 1 71 163 PRO B C 1
ATOM 3058 O O . PRO B 1 163 ? 15.383 -11.609 5.609 1 71 163 PRO B O 1
ATOM 3061 N N . ASN B 1 164 ? 16.344 -9.727 4.836 1 61.25 164 ASN B N 1
ATOM 3062 C CA . ASN B 1 164 ? 17.406 -10.477 4.168 1 61.25 164 ASN B CA 1
ATOM 3063 C C . ASN B 1 164 ? 18.484 -10.914 5.152 1 61.25 164 ASN B C 1
ATOM 3065 O O . ASN B 1 164 ? 19.172 -10.078 5.754 1 61.25 164 ASN B O 1
ATOM 3069 N N . VAL B 1 165 ? 18.328 -11.984 5.805 1 57.25 165 VAL B N 1
ATOM 3070 C CA . VAL B 1 165 ? 19.297 -12.492 6.77 1 57.25 165 VAL B CA 1
ATOM 3071 C C . VAL B 1 165 ? 20.688 -12.539 6.129 1 57.25 165 VAL B C 1
ATOM 3073 O O . VAL B 1 165 ? 21.703 -12.484 6.828 1 57.25 165 VAL B O 1
ATOM 3076 N N . ASN B 1 166 ? 20.828 -13.008 4.988 1 52.75 166 ASN B N 1
ATOM 3077 C CA . ASN B 1 166 ? 22.172 -13.266 4.492 1 52.75 166 ASN B CA 1
ATOM 3078 C C . ASN B 1 166 ? 22.969 -11.977 4.332 1 52.75 166 ASN B C 1
ATOM 3080 O O . ASN B 1 166 ? 24.203 -12 4.328 1 52.75 166 ASN B O 1
ATOM 3084 N N . ASN B 1 167 ? 22.5 -10.938 3.924 1 49.44 167 ASN B N 1
ATOM 3085 C CA . ASN B 1 167 ? 23.406 -9.812 3.66 1 49.44 167 ASN B CA 1
ATOM 3086 C C . ASN B 1 167 ? 23.375 -8.797 4.793 1 49.44 167 ASN B C 1
ATOM 3088 O O . ASN B 1 167 ? 23.016 -7.637 4.586 1 49.44 167 ASN B O 1
ATOM 3092 N N . ALA B 1 168 ? 23.266 -9.328 5.895 1 46.44 168 ALA B N 1
ATOM 3093 C CA . ALA B 1 168 ? 23.25 -8.43 7.043 1 46.44 168 ALA B CA 1
ATOM 3094 C C . ALA B 1 168 ? 24.547 -7.629 7.141 1 46.44 168 ALA B C 1
ATOM 3096 O O . ALA B 1 168 ? 25.469 -8.023 7.855 1 46.44 168 ALA B O 1
ATOM 3097 N N . SER B 1 169 ? 25.172 -7.309 6.199 1 47.69 169 SER B N 1
ATOM 3098 C CA . SER B 1 169 ? 26.125 -6.328 6.719 1 47.69 169 SER B CA 1
ATOM 3099 C C . SER B 1 169 ? 25.406 -5.191 7.434 1 47.69 169 SER B C 1
ATOM 3101 O O . SER B 1 169 ? 24.391 -4.688 6.953 1 47.69 169 SER B O 1
ATOM 3103 N N . PRO B 1 170 ? 25.719 -4.93 8.688 1 47.38 170 PRO B N 1
ATOM 3104 C CA . PRO B 1 170 ? 25.047 -3.961 9.555 1 47.38 170 PRO B CA 1
ATOM 3105 C C . PRO B 1 170 ? 24.688 -2.668 8.828 1 47.38 170 PRO B C 1
ATOM 3107 O O . PRO B 1 170 ? 23.672 -2.045 9.133 1 47.38 170 PRO B O 1
ATOM 3110 N N . ASN B 1 171 ? 25.547 -2.102 8.062 1 47.03 171 ASN B N 1
ATOM 3111 C CA . ASN B 1 171 ? 25.516 -0.731 7.562 1 47.03 171 ASN B CA 1
ATOM 3112 C C . ASN B 1 171 ? 24.734 -0.631 6.25 1 47.03 171 ASN B C 1
ATOM 3114 O O . ASN B 1 171 ? 24.594 0.458 5.691 1 47.03 171 ASN B O 1
ATOM 3118 N N . ARG B 1 172 ? 24.578 -1.751 5.539 1 48.44 172 ARG B N 1
ATOM 3119 C CA . ARG B 1 172 ? 24.016 -1.512 4.215 1 48.44 172 ARG B CA 1
ATOM 3120 C C . ARG B 1 172 ? 22.547 -1.894 4.172 1 48.44 172 ARG B C 1
ATOM 3122 O O . ARG B 1 172 ? 22.141 -2.881 4.785 1 48.44 172 ARG B O 1
ATOM 3129 N N . LYS B 1 173 ? 21.672 -0.983 4.031 1 52.34 173 LYS B N 1
ATOM 3130 C CA . LYS B 1 173 ? 20.266 -1.198 3.736 1 52.34 173 LYS B CA 1
ATOM 3131 C C . LYS B 1 173 ? 20.062 -2.494 2.959 1 52.34 173 LYS B C 1
ATOM 3133 O O . LYS B 1 173 ? 20.531 -2.629 1.826 1 52.34 173 LYS B O 1
ATOM 3138 N N . CYS B 1 174 ? 19.969 -3.762 3.668 1 54.09 174 CYS B N 1
ATOM 3139 C CA . CYS B 1 174 ? 19.859 -5.09 3.074 1 54.09 174 CYS B CA 1
ATOM 3140 C C . CYS B 1 174 ? 18.625 -5.199 2.193 1 54.09 174 CYS B C 1
ATOM 3142 O O . CYS B 1 174 ? 17.5 -5.176 2.691 1 54.09 174 CYS B O 1
ATOM 3144 N N . GLU B 1 175 ? 18.688 -4.719 0.982 1 65 175 GLU B N 1
ATOM 3145 C CA . GLU B 1 175 ? 17.594 -4.734 0.013 1 65 175 GLU B CA 1
ATOM 3146 C C . GLU B 1 175 ? 17.141 -6.16 -0.284 1 65 175 GLU B C 1
ATOM 3148 O O . GLU B 1 175 ? 17.969 -7.055 -0.467 1 65 175 GLU B O 1
ATOM 3153 N N . ASN B 1 176 ? 15.852 -6.492 0.029 1 77.81 176 ASN B N 1
ATOM 3154 C CA . ASN B 1 176 ? 15.234 -7.75 -0.381 1 77.81 176 ASN B CA 1
ATOM 3155 C C . ASN B 1 176 ? 15.453 -8.023 -1.864 1 77.81 176 ASN B C 1
ATOM 3157 O O . ASN B 1 176 ? 14.984 -7.273 -2.719 1 77.81 176 ASN B O 1
ATOM 3161 N N . PRO B 1 177 ? 16.328 -9.031 -2.168 1 84.06 177 PRO B N 1
ATOM 3162 C CA . PRO B 1 177 ? 16.641 -9.305 -3.572 1 84.06 177 PRO B CA 1
ATOM 3163 C C . PRO B 1 177 ? 15.398 -9.617 -4.402 1 84.06 177 PRO B C 1
ATOM 3165 O O . PRO B 1 177 ? 15.453 -9.562 -5.637 1 84.06 177 PRO B O 1
ATOM 3168 N N . SER B 1 178 ? 14.312 -9.977 -3.754 1 89.44 178 SER B N 1
ATOM 3169 C CA . SER B 1 178 ? 13.102 -10.359 -4.469 1 89.44 178 SER B CA 1
ATOM 3170 C C . SER B 1 178 ? 12.094 -9.219 -4.492 1 89.44 178 SER B C 1
ATOM 3172 O O . SER B 1 178 ? 10.961 -9.391 -4.949 1 89.44 178 SER B O 1
ATOM 3174 N N . SER B 1 179 ? 12.469 -8.086 -4.051 1 88.75 179 SER B N 1
ATOM 3175 C CA . SER B 1 179 ? 11.523 -6.984 -3.883 1 88.75 179 SER B CA 1
ATOM 3176 C C . SER B 1 179 ? 10.859 -6.617 -5.207 1 88.75 179 SER B C 1
ATOM 3178 O O . SER B 1 179 ? 9.648 -6.422 -5.27 1 88.75 179 SER B O 1
ATOM 3180 N N . LEU B 1 180 ? 11.711 -6.605 -6.273 1 90.19 180 LEU B N 1
ATOM 3181 C CA . LEU B 1 180 ? 11.172 -6.246 -7.582 1 90.19 180 LEU B CA 1
ATOM 3182 C C . LEU B 1 180 ? 10.195 -7.309 -8.078 1 90.19 180 LEU B C 1
ATOM 3184 O O . LEU B 1 180 ? 9.125 -6.984 -8.594 1 90.19 180 LEU B O 1
ATOM 3188 N N . TYR B 1 181 ? 10.555 -8.539 -7.957 1 94.5 181 TYR B N 1
ATOM 3189 C CA . TYR B 1 181 ? 9.695 -9.656 -8.328 1 94.5 181 TYR B CA 1
ATOM 3190 C C . TYR B 1 181 ? 8.375 -9.609 -7.574 1 94.5 181 TYR B C 1
ATOM 3192 O O . TYR B 1 181 ? 7.301 -9.711 -8.18 1 94.5 181 TYR B O 1
ATOM 3200 N N . LEU B 1 182 ? 8.438 -9.406 -6.309 1 94.56 182 LEU B N 1
ATOM 3201 C CA . LEU B 1 182 ? 7.266 -9.43 -5.441 1 94.56 182 LEU B CA 1
ATOM 3202 C C . LEU B 1 182 ? 6.348 -8.25 -5.746 1 94.56 182 LEU B C 1
ATOM 3204 O O . LEU B 1 182 ? 5.125 -8.398 -5.777 1 94.56 182 LEU B O 1
ATOM 3208 N N . THR B 1 183 ? 6.914 -7.129 -5.93 1 91.44 183 THR B N 1
ATOM 3209 C CA . THR B 1 183 ? 6.129 -5.941 -6.242 1 91.44 183 THR B CA 1
ATOM 3210 C C . THR B 1 183 ? 5.395 -6.113 -7.57 1 91.44 183 THR B C 1
ATOM 3212 O O . THR B 1 183 ? 4.23 -5.723 -7.695 1 91.44 183 THR B O 1
ATOM 3215 N N . GLU B 1 184 ? 6.047 -6.727 -8.539 1 93.62 184 GLU B N 1
ATOM 3216 C CA . GLU B 1 184 ? 5.406 -6.996 -9.828 1 93.62 184 GLU B CA 1
ATOM 3217 C C . GLU B 1 184 ? 4.23 -7.953 -9.664 1 93.62 184 GLU B C 1
ATOM 3219 O O . GLU B 1 184 ? 3.203 -7.793 -10.328 1 93.62 184 GLU B O 1
ATOM 3224 N N . CYS B 1 185 ? 4.441 -8.906 -8.906 1 95.56 185 CYS B N 1
ATOM 3225 C CA . CYS B 1 185 ? 3.352 -9.836 -8.641 1 95.56 185 CYS B CA 1
ATOM 3226 C C . CYS B 1 185 ? 2.152 -9.117 -8.031 1 95.56 185 CYS B C 1
ATOM 3228 O O . CYS B 1 185 ? 1.012 -9.367 -8.43 1 95.56 185 CYS B O 1
ATOM 3230 N N . ILE B 1 186 ? 2.41 -8.266 -7.066 1 93.75 186 ILE B N 1
ATOM 3231 C CA . ILE B 1 186 ? 1.358 -7.504 -6.402 1 93.75 186 ILE B CA 1
ATOM 3232 C C . ILE B 1 186 ? 0.637 -6.625 -7.422 1 93.75 186 ILE B C 1
ATOM 3234 O O . ILE B 1 186 ? -0.595 -6.566 -7.438 1 93.75 186 ILE B O 1
ATOM 3238 N N . LEU B 1 187 ? 1.381 -5.973 -8.266 1 92.12 187 LEU B N 1
ATOM 3239 C CA . LEU B 1 187 ? 0.798 -5.109 -9.289 1 92.12 187 LEU B CA 1
ATOM 3240 C C . LEU B 1 187 ? -0.043 -5.918 -10.273 1 92.12 187 LEU B C 1
ATOM 3242 O O . LEU B 1 187 ? -1.136 -5.492 -10.656 1 92.12 187 LEU B O 1
ATOM 3246 N N . THR B 1 188 ? 0.43 -7.059 -10.68 1 94.31 188 THR B N 1
ATOM 3247 C CA . THR B 1 188 ? -0.319 -7.945 -11.57 1 94.31 188 THR B CA 1
ATOM 3248 C C . THR B 1 188 ? -1.644 -8.352 -10.93 1 94.31 188 THR B C 1
ATOM 3250 O O . THR B 1 188 ? -2.695 -8.281 -11.57 1 94.31 188 THR B O 1
ATOM 3253 N N . LEU B 1 189 ? -1.558 -8.766 -9.703 1 94.06 189 LEU B N 1
ATOM 3254 C CA . LEU B 1 189 ? -2.748 -9.188 -8.977 1 94.06 189 LEU B CA 1
ATOM 3255 C C . LEU B 1 189 ? -3.766 -8.055 -8.891 1 94.06 189 LEU B C 1
ATOM 3257 O O . LEU B 1 189 ? -4.953 -8.258 -9.164 1 94.06 189 LEU B O 1
ATOM 3261 N N . SER B 1 190 ? -3.318 -6.84 -8.586 1 88.38 190 SER B N 1
ATOM 3262 C CA . SER B 1 190 ? -4.191 -5.68 -8.438 1 88.38 190 SER B CA 1
ATOM 3263 C C . SER B 1 190 ? -4.855 -5.312 -9.758 1 88.38 190 SER B C 1
ATOM 3265 O O . SER B 1 190 ? -5.996 -4.844 -9.773 1 88.38 190 SER B O 1
ATOM 3267 N N . SER B 1 191 ? -4.176 -5.516 -10.758 1 90.56 191 SER B N 1
ATOM 3268 C CA . SER B 1 191 ? -4.703 -5.152 -12.07 1 90.56 191 SER B CA 1
ATOM 3269 C C . SER B 1 191 ? -5.625 -6.242 -12.617 1 90.56 191 SER B C 1
ATOM 3271 O O . SER B 1 191 ? -6.508 -5.965 -13.422 1 90.56 191 SER B O 1
ATOM 3273 N N . ALA B 1 192 ? -5.344 -7.445 -12.211 1 94.12 192 ALA B N 1
ATOM 3274 C CA . ALA B 1 192 ? -6.098 -8.57 -12.766 1 94.12 192 ALA B CA 1
ATOM 3275 C C . ALA B 1 192 ? -7.414 -8.766 -12.023 1 94.12 192 ALA B C 1
ATOM 3277 O O . ALA B 1 192 ? -8.352 -9.359 -12.555 1 94.12 192 ALA B O 1
ATOM 3278 N N . LEU B 1 193 ? -7.527 -8.344 -10.773 1 92.69 193 LEU B N 1
ATOM 3279 C CA . LEU B 1 193 ? -8.75 -8.469 -9.992 1 92.69 193 LEU B CA 1
ATOM 3280 C C . LEU B 1 193 ? -9.789 -7.438 -10.43 1 92.69 193 LEU B C 1
ATOM 3282 O O . LEU B 1 193 ? -9.43 -6.332 -10.852 1 92.69 193 LEU B O 1
ATOM 3286 N N . PRO B 1 194 ? -11.039 -7.836 -10.336 1 89.75 194 PRO B N 1
ATOM 3287 C CA . PRO B 1 194 ? -12.078 -6.883 -10.727 1 89.75 194 PRO B CA 1
ATOM 3288 C C . PRO B 1 194 ? -12.148 -5.68 -9.789 1 89.75 194 PRO B C 1
ATOM 3290 O O . PRO B 1 194 ? -11.758 -5.773 -8.617 1 89.75 194 PRO B O 1
ATOM 3293 N N . ARG B 1 195 ? -12.719 -4.562 -10.234 1 82.31 195 ARG B N 1
ATOM 3294 C CA . ARG B 1 195 ? -12.805 -3.312 -9.492 1 82.31 195 ARG B CA 1
ATOM 3295 C C . ARG B 1 195 ? -13.727 -3.459 -8.281 1 82.31 195 ARG B C 1
ATOM 3297 O O . ARG B 1 195 ? -13.531 -2.791 -7.266 1 82.31 195 ARG B O 1
ATOM 3304 N N . ASN B 1 196 ? -14.648 -4.305 -8.445 1 81.38 196 ASN B N 1
ATOM 3305 C CA . ASN B 1 196 ? -15.664 -4.379 -7.395 1 81.38 196 ASN B CA 1
ATOM 3306 C C . ASN B 1 196 ? -15.273 -5.371 -6.305 1 81.38 196 ASN B C 1
ATOM 3308 O O . ASN B 1 196 ? -16.078 -5.707 -5.441 1 81.38 196 ASN B O 1
ATOM 3312 N N . VAL B 1 197 ? -14.047 -5.848 -6.309 1 83.88 197 VAL B N 1
ATOM 3313 C CA . VAL B 1 197 ? -13.57 -6.773 -5.289 1 83.88 197 VAL B CA 1
ATOM 3314 C C . VAL B 1 197 ? -13.641 -6.109 -3.914 1 83.88 197 VAL B C 1
ATOM 3316 O O . VAL B 1 197 ? -13.711 -6.789 -2.891 1 83.88 197 VAL B O 1
ATOM 3319 N N . HIS B 1 198 ? -13.594 -4.762 -3.955 1 72.56 198 HIS B N 1
ATOM 3320 C CA . HIS B 1 198 ? -13.625 -4.016 -2.701 1 72.56 198 HIS B CA 1
ATOM 3321 C C . HIS B 1 198 ? -14.977 -4.141 -2.016 1 72.56 198 HIS B C 1
ATOM 3323 O O . HIS B 1 198 ? -15.125 -3.783 -0.844 1 72.56 198 HIS B O 1
ATOM 3329 N N . ALA B 1 199 ? -16.016 -4.691 -2.65 1 78.38 199 ALA B N 1
ATOM 3330 C CA . ALA B 1 199 ? -17.297 -4.973 -2.01 1 78.38 199 ALA B CA 1
ATOM 3331 C C . ALA B 1 199 ? -17.172 -6.121 -1.013 1 78.38 199 ALA B C 1
ATOM 3333 O O . ALA B 1 199 ? -18.062 -6.34 -0.191 1 78.38 199 ALA B O 1
ATOM 3334 N N . ASN B 1 200 ? -16.078 -6.902 -1.128 1 85.25 200 ASN B N 1
ATOM 3335 C CA . ASN B 1 200 ? -15.781 -7.977 -0.19 1 85.25 200 ASN B CA 1
ATOM 3336 C C . ASN B 1 200 ? -15.203 -7.438 1.116 1 85.25 200 ASN B C 1
ATOM 3338 O O . ASN B 1 200 ? -14.07 -6.957 1.147 1 85.25 200 ASN B O 1
ATOM 3342 N N . PRO B 1 201 ? -15.992 -7.504 2.197 1 85.5 201 PRO B N 1
ATOM 3343 C CA . PRO B 1 201 ? -15.539 -6.891 3.449 1 85.5 201 PRO B CA 1
ATOM 3344 C C . PRO B 1 201 ? -14.266 -7.539 3.998 1 85.5 201 PRO B C 1
ATOM 3346 O O . PRO B 1 201 ? -13.453 -6.867 4.641 1 85.5 201 PRO B O 1
ATOM 3349 N N . HIS B 1 202 ? -14.172 -8.844 3.799 1 89.12 202 HIS B N 1
ATOM 3350 C CA . HIS B 1 202 ? -12.969 -9.516 4.262 1 89.12 202 HIS B CA 1
ATOM 3351 C C . HIS B 1 202 ? -11.734 -9.008 3.514 1 89.12 202 HIS B C 1
ATOM 3353 O O . HIS B 1 202 ? -10.688 -8.773 4.121 1 89.12 202 HIS B O 1
ATOM 3359 N N . PHE B 1 203 ? -11.945 -8.852 2.295 1 90.19 203 PHE B N 1
ATOM 3360 C CA . PHE B 1 203 ? -10.859 -8.352 1.46 1 90.19 203 PHE B CA 1
ATOM 3361 C C . PHE B 1 203 ? -10.484 -6.93 1.861 1 90.19 203 PHE B C 1
ATOM 3363 O O . PHE B 1 203 ? -9.305 -6.621 2.031 1 90.19 203 PHE B O 1
ATOM 3370 N N . THR B 1 204 ? -11.445 -6.066 2.012 1 88.81 204 THR B N 1
ATOM 3371 C CA . THR B 1 204 ? -11.18 -4.668 2.334 1 88.81 204 THR B CA 1
ATOM 3372 C C . THR B 1 204 ? -10.562 -4.539 3.723 1 88.81 204 THR B C 1
ATOM 3374 O O . THR B 1 204 ? -9.711 -3.68 3.951 1 88.81 204 THR B O 1
ATOM 3377 N N . SER B 1 205 ? -11.031 -5.328 4.668 1 88.88 205 SER B N 1
ATOM 3378 C CA . SER B 1 205 ? -10.43 -5.348 5.996 1 88.88 205 SER B CA 1
ATOM 3379 C C . SER B 1 205 ? -8.953 -5.734 5.926 1 88.88 205 SER B C 1
ATOM 3381 O O . SER B 1 205 ? -8.109 -5.09 6.547 1 88.88 205 SER B O 1
ATOM 3383 N N . PHE B 1 206 ? -8.664 -6.766 5.199 1 91 206 PHE B N 1
ATOM 3384 C CA . PHE B 1 206 ? -7.277 -7.191 5.02 1 91 206 PHE B CA 1
ATOM 3385 C C . PHE B 1 206 ? -6.449 -6.082 4.383 1 91 206 PHE B C 1
ATOM 3387 O O . PHE B 1 206 ? -5.328 -5.812 4.816 1 91 206 PHE B O 1
ATOM 3394 N N . LEU B 1 207 ? -6.977 -5.488 3.303 1 89.38 207 LEU B N 1
ATOM 3395 C CA . LEU B 1 207 ? -6.293 -4.414 2.594 1 89.38 207 LEU B CA 1
ATOM 3396 C C . LEU B 1 207 ? -5.875 -3.309 3.557 1 89.38 207 LEU B C 1
ATOM 3398 O O . LEU B 1 207 ? -4.715 -2.891 3.564 1 89.38 207 LEU B O 1
ATOM 3402 N N . TRP B 1 208 ? -6.766 -2.918 4.418 1 87.5 208 TRP B N 1
ATOM 3403 C CA . TRP B 1 208 ? -6.559 -1.769 5.293 1 87.5 208 TRP B CA 1
ATOM 3404 C C . TRP B 1 208 ? -5.66 -2.137 6.469 1 87.5 208 TRP B C 1
ATOM 3406 O O . TRP B 1 208 ? -4.754 -1.378 6.832 1 87.5 208 TRP B O 1
ATOM 3416 N N . GLN B 1 209 ? -5.844 -3.24 6.992 1 86.19 209 GLN B N 1
ATOM 3417 C CA . GLN B 1 209 ? -5.238 -3.549 8.281 1 86.19 209 GLN B CA 1
ATOM 3418 C C . GLN B 1 209 ? -3.871 -4.207 8.102 1 86.19 209 GLN B C 1
ATOM 3420 O O . GLN B 1 209 ? -3.027 -4.148 9 1 86.19 209 GLN B O 1
ATOM 3425 N N . LYS B 1 210 ? -3.676 -4.828 7 1 89.19 210 LYS B N 1
ATOM 3426 C CA . LYS B 1 210 ? -2.455 -5.621 6.875 1 89.19 210 LYS B CA 1
ATOM 3427 C C . LYS B 1 210 ? -1.673 -5.234 5.625 1 89.19 210 LYS B C 1
ATOM 3429 O O . LYS B 1 210 ? -0.489 -4.902 5.707 1 89.19 210 LYS B O 1
ATOM 3434 N N . PHE B 1 211 ? -2.367 -5.238 4.504 1 91.5 211 PHE B N 1
ATOM 3435 C CA . PHE B 1 211 ? -1.7 -5.086 3.215 1 91.5 211 PHE B CA 1
ATOM 3436 C C . PHE B 1 211 ? -1.077 -3.699 3.092 1 91.5 211 PHE B C 1
ATOM 3438 O O . PHE B 1 211 ? 0.116 -3.572 2.809 1 91.5 211 PHE B O 1
ATOM 3445 N N . CYS B 1 212 ? -1.844 -2.646 3.338 1 88.94 212 CYS B N 1
ATOM 3446 C CA . CYS B 1 212 ? -1.377 -1.276 3.162 1 88.94 212 CYS B CA 1
ATOM 3447 C C . CYS B 1 212 ? -0.25 -0.954 4.137 1 88.94 212 CYS B C 1
ATOM 3449 O O . CYS B 1 212 ? 0.796 -0.442 3.732 1 88.94 212 CYS B O 1
ATOM 3451 N N . PRO B 1 213 ? -0.39 -1.248 5.406 1 86.81 213 PRO B N 1
ATOM 3452 C CA . PRO B 1 213 ? 0.714 -1.012 6.336 1 86.81 213 PRO B CA 1
ATOM 3453 C C . PRO B 1 213 ? 1.987 -1.757 5.945 1 86.81 213 PRO B C 1
ATOM 3455 O O . PRO B 1 213 ? 3.092 -1.229 6.109 1 86.81 213 PRO B O 1
ATOM 3458 N N . THR B 1 214 ? 1.824 -2.938 5.426 1 89.5 214 THR B N 1
ATOM 3459 C CA . THR B 1 214 ? 2.984 -3.723 5.02 1 89.5 214 THR B CA 1
ATOM 3460 C C . THR B 1 214 ? 3.715 -3.051 3.861 1 89.5 214 THR B C 1
ATOM 3462 O O . THR B 1 214 ? 4.941 -2.936 3.875 1 89.5 214 THR B O 1
ATOM 3465 N N . LEU B 1 215 ? 2.998 -2.67 2.861 1 89.38 215 LEU B N 1
ATOM 3466 C CA . LEU B 1 215 ? 3.604 -1.985 1.726 1 89.38 215 LEU B CA 1
ATOM 3467 C C . LEU B 1 215 ? 4.305 -0.707 2.172 1 89.38 215 LEU B C 1
ATOM 3469 O O . LEU B 1 215 ? 5.414 -0.411 1.718 1 89.38 215 LEU B O 1
ATOM 3473 N N . ALA B 1 216 ? 3.65 0.026 3.051 1 87.12 216 ALA B N 1
ATOM 3474 C CA . ALA B 1 216 ? 4.234 1.264 3.559 1 87.12 216 ALA B CA 1
ATOM 3475 C C . ALA B 1 216 ? 5.531 0.987 4.32 1 87.12 216 ALA B C 1
ATOM 3477 O O . ALA B 1 216 ? 6.512 1.721 4.176 1 87.12 216 ALA B O 1
ATOM 3478 N N . ALA B 1 217 ? 5.48 0.005 5.078 1 84.69 217 ALA B N 1
ATOM 3479 C CA . ALA B 1 217 ? 6.668 -0.364 5.844 1 84.69 217 ALA B CA 1
ATOM 3480 C C . ALA B 1 217 ? 7.812 -0.771 4.922 1 84.69 217 ALA B C 1
ATOM 3482 O O . ALA B 1 217 ? 8.977 -0.469 5.195 1 84.69 217 ALA B O 1
ATOM 3483 N N . ALA B 1 218 ? 7.488 -1.432 3.916 1 84.19 218 ALA B N 1
ATOM 3484 C CA . ALA B 1 218 ? 8.5 -1.871 2.959 1 84.19 218 ALA B CA 1
ATOM 3485 C C . ALA B 1 218 ? 9.156 -0.679 2.266 1 84.19 218 ALA B C 1
ATOM 3487 O O . ALA B 1 218 ? 10.32 -0.748 1.864 1 84.19 218 ALA B O 1
ATOM 3488 N N . LEU B 1 219 ? 8.43 0.358 2.043 1 81.75 219 LEU B N 1
ATOM 3489 C CA . LEU B 1 219 ? 8.938 1.579 1.426 1 81.75 219 LEU B CA 1
ATOM 3490 C C . LEU B 1 219 ? 9.844 2.336 2.389 1 81.75 219 LEU B C 1
ATOM 3492 O O . LEU B 1 219 ? 10.766 3.035 1.959 1 81.75 219 LEU B O 1
ATOM 3496 N N . GLY B 1 220 ? 9.414 2.381 3.641 1 76 220 GLY B N 1
ATOM 3497 C CA . GLY B 1 220 ? 10.203 3.064 4.648 1 76 220 GLY B CA 1
ATOM 3498 C C . GLY B 1 220 ? 11.258 2.176 5.289 1 76 220 GLY B C 1
ATOM 3499 O O . GLY B 1 220 ? 11.75 1.237 4.66 1 76 220 GLY B O 1
ATOM 3500 N N . SER B 1 221 ? 11.742 2.549 6.562 1 58.78 221 SER B N 1
ATOM 3501 C CA . SER B 1 221 ? 12.641 1.689 7.324 1 58.78 221 SER B CA 1
ATOM 3502 C C . SER B 1 221 ? 11.883 0.554 8 1 58.78 221 SER B C 1
ATOM 3504 O O . SER B 1 221 ? 11 0.796 8.828 1 58.78 221 SER B O 1
ATOM 3506 N N . PRO B 1 222 ? 11.992 -0.74 7.387 1 49.34 222 PRO B N 1
ATOM 3507 C CA . PRO B 1 222 ? 11.266 -1.916 7.867 1 49.34 222 PRO B CA 1
ATOM 3508 C C . PRO B 1 222 ? 11.195 -1.986 9.391 1 49.34 222 PRO B C 1
ATOM 3510 O O . PRO B 1 222 ? 10.281 -2.604 9.945 1 49.34 222 PRO B O 1
ATOM 3513 N N . GLY B 1 223 ? 11.984 -1.562 10.18 1 46.91 223 GLY B N 1
ATOM 3514 C CA . GLY B 1 223 ? 12.055 -1.844 11.609 1 46.91 223 GLY B CA 1
ATOM 3515 C C . GLY B 1 223 ? 10.836 -1.358 12.367 1 46.91 223 GLY B C 1
ATOM 3516 O O . GLY B 1 223 ? 10.672 -1.668 13.547 1 46.91 223 GLY B O 1
ATOM 3517 N N . ARG B 1 224 ? 10.133 -0.535 11.984 1 46.5 224 ARG B N 1
ATOM 3518 C CA . ARG B 1 224 ? 9.148 0.082 12.867 1 46.5 224 ARG B CA 1
ATOM 3519 C C . ARG B 1 224 ? 7.785 -0.588 12.727 1 46.5 224 ARG B C 1
ATOM 3521 O O . ARG B 1 224 ? 6.777 -0.074 13.219 1 46.5 224 ARG B O 1
ATOM 3528 N N . ILE B 1 225 ? 7.637 -1.478 11.883 1 44.62 225 ILE B N 1
ATOM 3529 C CA . ILE B 1 225 ? 6.293 -2.006 11.688 1 44.62 225 ILE B CA 1
ATOM 3530 C C . ILE B 1 225 ? 5.957 -2.99 12.805 1 44.62 225 ILE B C 1
ATOM 3532 O O . ILE B 1 225 ? 6.723 -3.916 13.078 1 44.62 225 ILE B O 1
ATOM 3536 N N . ASN B 1 226 ? 5.285 -2.547 13.812 1 38.66 226 ASN B N 1
ATOM 3537 C CA . ASN B 1 226 ? 4.621 -3.562 14.625 1 38.66 226 ASN B CA 1
ATOM 3538 C C . ASN B 1 226 ? 3.635 -4.379 13.797 1 38.66 226 ASN B C 1
ATOM 3540 O O . ASN B 1 226 ? 2.484 -3.977 13.625 1 38.66 226 ASN B O 1
ATOM 3544 N N . LEU B 1 227 ? 4.07 -4.949 12.805 1 37.88 227 LEU B N 1
ATOM 3545 C CA . LEU B 1 227 ? 3.172 -5.848 12.086 1 37.88 227 LEU B CA 1
ATOM 3546 C C . LEU B 1 227 ? 2.512 -6.832 13.047 1 37.88 227 LEU B C 1
ATOM 3548 O O . LEU B 1 227 ? 3.186 -7.684 13.633 1 37.88 227 LEU B O 1
ATOM 3552 N N . ASP B 1 228 ? 1.615 -6.395 13.742 1 33.72 228 ASP B N 1
ATOM 3553 C CA . ASP B 1 228 ? 0.863 -7.477 14.375 1 33.72 228 ASP B CA 1
ATOM 3554 C C . ASP B 1 228 ? 0.58 -8.602 13.383 1 33.72 228 ASP B C 1
ATOM 3556 O O . ASP B 1 228 ? 0.04 -8.359 12.297 1 33.72 228 ASP B O 1
ATOM 3560 N N . LYS B 1 229 ? 1.258 -9.695 13.492 1 36.81 229 LYS B N 1
ATOM 3561 C CA . LYS B 1 229 ? 1.29 -10.93 12.719 1 36.81 229 LYS B CA 1
ATOM 3562 C C . LYS B 1 229 ? -0.106 -11.312 12.234 1 36.81 229 LYS B C 1
ATOM 3564 O O . LYS B 1 229 ? -0.292 -11.648 11.062 1 36.81 229 LYS B O 1
ATOM 3569 N N . LYS B 1 230 ? -1.04 -11.914 13.102 1 32.56 230 LYS B N 1
ATOM 3570 C CA . LYS B 1 230 ? -2.139 -12.82 12.781 1 32.56 230 LYS B CA 1
ATOM 3571 C C . LYS B 1 230 ? -3.418 -12.047 12.469 1 32.56 230 LYS B C 1
ATOM 3573 O O . LYS B 1 230 ? -3.906 -11.289 13.305 1 32.56 230 LYS B O 1
ATOM 3578 N N . PHE B 1 231 ? -3.625 -11.555 11.453 1 33.72 231 PHE B N 1
ATOM 3579 C CA . PHE B 1 231 ? -4.965 -11.125 11.07 1 33.72 231 PHE B CA 1
ATOM 3580 C C . PHE B 1 231 ? -5.957 -12.281 11.203 1 33.72 231 PHE B C 1
ATOM 3582 O O . PHE B 1 231 ? -5.801 -13.32 10.562 1 33.72 231 PHE B O 1
ATOM 3589 N N . THR B 1 232 ? -6.547 -12.508 12.359 1 29.39 232 THR B N 1
ATOM 3590 C CA . THR B 1 232 ? -7.586 -13.523 12.508 1 29.39 232 THR B CA 1
ATOM 3591 C C . THR B 1 232 ? -8.93 -12.984 12.016 1 29.39 232 THR B C 1
ATOM 3593 O O . THR B 1 232 ? -9.32 -11.867 12.359 1 29.39 232 THR B O 1
ATOM 3596 N N . TYR B 1 233 ? -9.312 -13.422 10.898 1 24.45 233 TYR B N 1
ATOM 3597 C CA . TYR B 1 233 ? -10.695 -13.25 10.461 1 24.45 233 TYR B CA 1
ATOM 3598 C C . TYR B 1 233 ? -11.664 -13.883 11.453 1 24.45 233 TYR B C 1
ATOM 3600 O O . TYR B 1 233 ? -11.477 -15.023 11.883 1 24.45 233 TYR B O 1
ATOM 3608 N N . LYS B 1 234 ? -11.844 -13.242 12.625 1 29.02 234 LYS B N 1
ATOM 3609 C CA . LYS B 1 234 ? -13.016 -13.828 13.258 1 29.02 234 LYS B CA 1
ATOM 3610 C C . LYS B 1 234 ? -14.281 -13.523 12.461 1 29.02 234 LYS B C 1
ATOM 3612 O O . LYS B 1 234 ? -14.422 -12.438 11.898 1 29.02 234 LYS B O 1
#

Radius of gyration: 26.87 Å; Cα contacts (8 Å, |Δi|>4): 545; chains: 2; bounding box: 60×83×43 Å

pLDDT: mean 84.66, std 16.4, range [24.45, 98.31]

Foldseek 3Di:
DLCVVLDPVSLVVVLVVLLVCLQDLVLLPDDQDPDLCSHSLSVLLVSCVPPAQVSHDPVSLLSSLVSLLSNLQRPSHDLFLVSLLSLLVSLLRQLLRHDPSSVVSSLVSNLSSLLSNQVVLLVQLVVQLVPDDPDDCSNQVSLVSCVRCLVNLLSLLCLLLPQPVVVPPVPDPRHSSSNVSSVSSVVSNVVSHDPCNCVHVVVVCCCPLANVLSVVCSVDPVPPDPRPNDPDPD/DLCVVLDPVSLVVVLVVLLVVLQDLVLLPDDQDPDLCSHSLSVLLVSCVPPAQVSHDPVSLLSSLVSLLSNLQRPSHDNFLVSLLSLLVSLLRQLLRHDPSSVVSSLVSNLSSLLSNQVVLLVQLVVQLVPDDPDDCSNQVSLVSCVRCLVNLVSLLCLLLPDPVPPPPPPDPRHNSSNVSSVSSVVSNVVSHDPCNCVHVVVVCCCPLANVLSVVCSVDPVPPDPRPPDPDPD

Nearest PDB structures (foldseek):
  3wpt-assembly2_B  TM=3.411E-01  e=1.013E+00  Homo sapiens
  8g4j-assembly2_B  TM=3.360E-01  e=2.341E+00  Cavia porcellus
  7sn8-assembly1_D  TM=2.420E-01  e=1.106E+00  Drosophila melanogaster
  6zc9-assembly1_A  TM=2.351E-01  e=1.878E+00  Homo sapiens
  6xns-assembly2_E  TM=3.662E-01  e=5.803E-01  synthetic construct

Organism: Drosophila grimshawi (NCBI:txid7222)

Secondary structure (DSSP, 8-state):
-GGGG--HHHHHHHHHHHHHHHH-GGGS-SS--S-GGG-HHHHHHHHTTT--TTTS-HHHHHHHHHHHHHHHT-TTS---HHHHHHHHHHHHHHHHHS-HHHHHHHHHHHHHHHHHHHHHHHHHHHHHHHHS-SSTTHHHHHHGGGGGHHHHHHHHHHHHS---STT--TTS----TTHHHHHHHHHHHHHHS-GGGGG-HHHHHHIIIIIHHHHHHHHS-GGG----S-----/-GGGG--HHHHHHHHHHHHHHHH-GGGS-SS--S-GGG-HHHHHHHHTTT--TTTS-HHHHHHHHHHHHHHHT-TTS---HHHHHHHHHHHHHHHHHS-HHHHHHHHHHHHHHHHHHHHHHHHHHHHHHHHS-SSTTHHHHHHGGGGGHHHHHHHHHHHHT---STT--TTS----TTHHHHHHHHHHHHHHS-GGGGG-HHHHHHIIIIIHHHHHHHHS-GGG----S-----

Solvent-accessible surface area (backbone atoms only — not comparable to full-atom values): 25942 Å² total; per-residue (Å²): 109,49,55,73,67,74,42,68,71,41,31,52,51,41,51,52,50,50,53,53,53,61,71,39,54,79,66,43,67,71,73,86,54,92,51,50,84,77,23,56,70,51,40,53,55,58,65,48,64,82,62,35,53,87,81,35,56,68,68,58,43,50,50,51,46,49,46,53,39,52,42,52,67,27,89,57,40,82,59,44,47,69,58,46,45,54,51,42,50,53,27,49,52,31,37,63,58,30,54,72,68,41,27,52,50,21,51,50,38,39,43,50,46,46,42,48,40,36,51,50,43,52,52,51,22,53,50,46,47,70,70,40,67,90,59,85,67,34,64,61,59,22,35,54,52,56,56,54,49,49,62,44,52,49,49,50,51,55,61,56,65,44,76,44,71,84,53,58,49,91,84,49,85,50,68,46,81,50,38,55,61,48,28,49,46,52,47,46,45,62,67,48,43,64,84,68,54,48,75,18,63,68,49,27,43,43,43,62,71,46,50,49,52,48,48,36,28,57,64,30,74,59,83,70,59,80,65,76,80,78,81,71,84,122,110,48,55,73,67,76,40,66,69,43,32,52,50,41,51,52,48,51,53,52,52,61,71,39,54,79,66,43,68,70,73,88,51,92,50,49,85,78,24,56,71,52,41,53,55,57,66,48,63,83,62,34,50,86,81,36,55,69,69,57,44,49,50,51,46,48,47,53,39,53,41,52,67,27,89,58,41,81,57,44,46,70,59,45,46,52,50,42,50,53,27,48,52,32,38,61,56,29,54,71,69,40,26,52,51,22,50,51,36,41,43,50,46,45,40,48,40,35,50,50,44,52,53,50,23,53,49,46,48,70,70,38,67,91,61,86,68,36,64,60,58,22,36,52,52,55,57,53,49,50,61,42,52,49,50,49,52,52,60,54,63,43,76,45,71,84,53,60,50,91,86,49,88,52,68,45,81,49,39,55,63,48,28,50,48,52,47,46,45,62,68,48,42,66,84,67,52,48,75,18,63,69,50,27,44,42,42,62,72,45,50,49,53,47,48,36,28,58,63,29,74,60,83,69,58,78,66,76,80,78,80,72,85,121